Protein AF-A0AAD3NQP7-F1 (afdb_monomer_lite)

Radius of gyration: 49.96 Å; chains: 1; bounding box: 123×51×153 Å

Secondary structure (DSSP, 8-state):
-----------------S------PPPP--S---EEE----B-S-SSPPB------SSS-------EEE--PPP--PPPEEPTT--SEEEEETT--EE--TTT--EE-SSS-TTT-EEEEEEEEEE-SSS--S---EEEEGGGSSSSS--TTPPPP-EEEHHHHHTT-EEEE--SS---SS-EEEEEEEEEE-TT--EEEEEEEEEEEEP---S--EEEEPP----TT------TTTEEEE-SSS-GGG--------S--EEPTT--SEEEEETT-EEE--TTT--EE-SSS-TTT-EEEEEE--SSEEEEETTEE-SEEEHHHHHTT-EEEEE--S---SS-EEEEEEEEEE-S---S---SS---PPPP---S--S-SS--EEEEEEEEEP---S------

Structure (mmCIF, N/CA/C/O backbone):
data_AF-A0AAD3NQP7-F1
#
_entry.id   AF-A0AAD3NQP7-F1
#
loop_
_atom_site.group_PDB
_atom_site.id
_atom_site.type_symbol
_atom_site.label_atom_id
_atom_site.label_alt_id
_atom_site.label_comp_id
_atom_site.label_asym_id
_atom_site.label_entity_id
_atom_site.label_seq_id
_atom_site.pdbx_PDB_ins_code
_atom_site.Cartn_x
_atom_site.Cartn_y
_atom_site.Cartn_z
_atom_site.occupancy
_atom_site.B_iso_or_equiv
_atom_site.auth_seq_id
_atom_site.auth_comp_id
_atom_site.auth_asym_id
_atom_site.auth_atom_id
_atom_site.pdbx_PDB_model_num
ATOM 1 N N . MET A 1 1 ? -34.459 -16.912 41.192 1.00 26.08 1 MET A N 1
ATOM 2 C CA . MET A 1 1 ? -35.758 -17.301 41.783 1.00 26.08 1 MET A CA 1
ATOM 3 C C . MET A 1 1 ? -35.781 -16.868 43.245 1.00 26.08 1 MET A C 1
ATOM 5 O O . MET A 1 1 ? -35.452 -17.663 44.112 1.00 26.08 1 MET A O 1
ATOM 9 N N . LEU A 1 2 ? -36.135 -15.615 43.528 1.00 21.33 2 LEU A N 1
ATOM 10 C CA . LEU A 1 2 ? -36.667 -15.244 44.839 1.00 21.33 2 LEU A CA 1
ATOM 11 C C . LEU A 1 2 ? -38.121 -14.856 44.587 1.00 21.3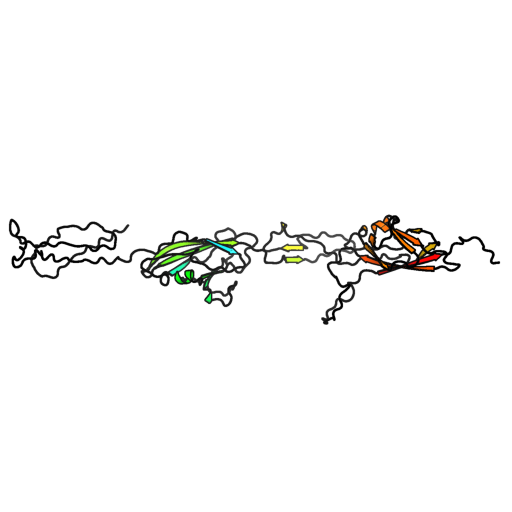3 2 LEU A C 1
ATOM 13 O O . LEU A 1 2 ? -38.399 -13.912 43.857 1.00 21.33 2 LEU A O 1
ATOM 17 N N . LYS A 1 3 ? -39.043 -15.665 45.106 1.00 25.14 3 LYS A N 1
ATOM 18 C CA . LYS A 1 3 ? -40.456 -15.308 45.176 1.00 25.14 3 LYS A CA 1
ATOM 19 C C . LYS A 1 3 ? -40.560 -14.238 46.264 1.00 25.14 3 LYS A C 1
ATOM 21 O O . LYS A 1 3 ? -40.408 -14.575 47.435 1.00 25.14 3 LYS A O 1
ATOM 26 N N . CYS A 1 4 ? -40.763 -12.975 45.893 1.00 27.23 4 CYS A N 1
ATOM 27 C CA . CYS A 1 4 ? -41.166 -11.947 46.850 1.00 27.23 4 CYS A CA 1
ATOM 28 C C . CYS A 1 4 ? -42.559 -12.316 47.365 1.00 27.23 4 CYS A C 1
ATOM 30 O O . CYS A 1 4 ? -43.564 -12.142 46.683 1.00 27.23 4 CYS A O 1
ATOM 32 N N . VAL A 1 5 ? -42.604 -12.907 48.556 1.00 30.31 5 VAL A N 1
ATOM 33 C CA . VAL A 1 5 ? -43.834 -13.061 49.325 1.00 30.31 5 VAL A CA 1
ATOM 34 C C . VAL A 1 5 ? -44.110 -11.690 49.927 1.00 30.31 5 VAL A C 1
ATOM 36 O O . VAL A 1 5 ? -43.528 -11.329 50.947 1.00 30.31 5 VAL A O 1
ATOM 39 N N . VAL A 1 6 ? -44.951 -10.892 49.271 1.00 32.62 6 VAL A N 1
ATOM 40 C CA . VAL A 1 6 ? -45.487 -9.679 49.891 1.00 32.62 6 VAL A CA 1
ATOM 41 C C . VAL A 1 6 ? -46.514 -10.144 50.922 1.00 32.62 6 VAL A C 1
ATOM 43 O O . VAL A 1 6 ? -47.652 -10.468 50.592 1.00 32.62 6 VAL A O 1
ATOM 46 N N . LEU A 1 7 ? -46.087 -10.256 52.180 1.00 31.44 7 LEU A N 1
ATOM 47 C CA . LEU A 1 7 ? -46.981 -10.507 53.303 1.00 31.44 7 LEU A CA 1
ATOM 48 C C . LEU A 1 7 ? -47.725 -9.193 53.592 1.00 31.44 7 LEU A C 1
ATOM 50 O O . LEU A 1 7 ? -47.251 -8.356 54.357 1.00 31.44 7 LEU A O 1
ATOM 54 N N . ILE A 1 8 ? -48.859 -8.962 52.928 1.00 35.41 8 ILE A N 1
ATOM 55 C CA . ILE A 1 8 ? -49.706 -7.797 53.218 1.00 35.41 8 ILE A CA 1
ATOM 56 C C . ILE A 1 8 ? -50.427 -8.072 54.540 1.00 35.41 8 ILE A C 1
ATOM 58 O O . ILE A 1 8 ? -51.516 -8.643 54.580 1.00 35.41 8 ILE A O 1
ATOM 62 N N . GLN A 1 9 ? -49.800 -7.690 55.649 1.00 31.39 9 GLN A N 1
ATOM 63 C CA . GLN A 1 9 ? -50.447 -7.659 56.952 1.00 31.39 9 GLN A CA 1
ATOM 64 C C . GLN A 1 9 ? -51.302 -6.389 57.000 1.00 31.39 9 GLN A C 1
ATOM 66 O O . GLN A 1 9 ? -50.816 -5.308 57.330 1.00 31.39 9 GLN A O 1
ATOM 71 N N . VAL A 1 10 ? -52.574 -6.499 56.604 1.00 36.00 10 VAL A N 1
ATOM 72 C CA . VAL A 1 10 ? -53.550 -5.413 56.765 1.00 36.00 10 VAL A CA 1
ATOM 73 C C . VAL A 1 10 ? -53.779 -5.225 58.263 1.00 36.00 10 VAL A C 1
ATOM 75 O O . VAL A 1 10 ? -54.647 -5.855 58.863 1.00 36.00 10 VAL A O 1
ATOM 78 N N . ILE A 1 11 ? -52.977 -4.368 58.895 1.00 31.14 11 ILE A N 1
ATOM 79 C CA . ILE A 1 11 ? -53.269 -3.858 60.231 1.00 31.14 11 ILE A CA 1
ATOM 80 C C . ILE A 1 11 ? -54.398 -2.845 60.047 1.00 31.14 11 ILE A C 1
ATOM 82 O O . ILE A 1 11 ? -54.178 -1.647 59.867 1.00 31.14 11 ILE A O 1
ATOM 86 N N . LEU A 1 12 ? -55.634 -3.341 60.051 1.00 33.25 12 LEU A N 1
ATOM 87 C CA . LEU A 1 12 ? -56.795 -2.508 60.320 1.00 33.25 12 LEU A CA 1
ATOM 88 C C . LEU A 1 12 ? -56.607 -1.936 61.729 1.00 33.25 12 LEU A C 1
ATOM 90 O O . LEU A 1 12 ? -56.835 -2.604 62.733 1.00 33.25 12 LEU A O 1
ATOM 94 N N . SER A 1 13 ? -56.150 -0.687 61.789 1.00 29.22 13 SER A N 1
ATOM 95 C CA . SER A 1 13 ? -56.224 0.166 62.971 1.00 29.22 13 SER A CA 1
ATOM 96 C C . SER A 1 13 ? -57.700 0.415 63.298 1.00 29.22 13 SER A C 1
ATOM 98 O O . SER A 1 13 ? -58.272 1.454 62.973 1.00 29.22 13 SER A O 1
ATOM 100 N N . ALA A 1 14 ? -58.327 -0.571 63.921 1.00 29.88 14 ALA A N 1
ATOM 101 C CA . ALA A 1 14 ? -59.562 -0.435 64.662 1.00 29.88 14 ALA A CA 1
ATOM 102 C C . ALA A 1 14 ? -59.449 -1.387 65.850 1.00 29.88 14 ALA A C 1
ATOM 104 O O . ALA A 1 14 ? -59.481 -2.605 65.712 1.00 29.88 14 ALA A O 1
ATOM 105 N N . THR A 1 15 ? -59.254 -0.805 67.024 1.00 34.81 15 THR A N 1
ATOM 106 C CA . THR A 1 15 ? -59.344 -1.448 68.331 1.00 34.81 15 THR A CA 1
ATOM 107 C C . THR A 1 15 ? -60.677 -2.185 68.483 1.00 34.81 15 THR A C 1
ATOM 109 O O . THR A 1 15 ? -61.612 -1.580 68.984 1.00 34.81 15 THR A O 1
ATOM 112 N N . PHE A 1 16 ? -60.807 -3.444 68.064 1.00 31.56 16 PHE A N 1
ATOM 113 C CA . PHE A 1 16 ? -61.926 -4.314 68.447 1.00 31.56 16 PHE A CA 1
ATOM 114 C C . PHE A 1 16 ? -61.541 -5.799 68.302 1.00 31.56 16 PHE A C 1
ATOM 116 O O . PHE A 1 16 ? -61.125 -6.234 67.238 1.00 31.56 16 PHE A O 1
ATOM 123 N N . ALA A 1 17 ? -61.660 -6.503 69.433 1.00 31.00 17 ALA A N 1
ATOM 124 C CA . ALA A 1 17 ? -61.715 -7.945 69.710 1.00 31.00 17 ALA A CA 1
ATOM 125 C C . ALA A 1 17 ? -61.271 -8.974 68.637 1.00 31.00 17 ALA A C 1
ATOM 127 O O . ALA A 1 17 ? -61.810 -9.020 67.540 1.00 31.00 17 ALA A O 1
ATOM 128 N N . GLU A 1 18 ? -60.362 -9.856 69.077 1.00 36.03 18 GLU A N 1
ATOM 129 C CA . GLU A 1 18 ? -59.856 -11.189 68.651 1.00 36.03 18 GLU A CA 1
ATOM 130 C C . GLU A 1 18 ? -60.586 -12.071 67.590 1.00 36.03 18 GLU A C 1
ATOM 132 O O . GLU A 1 18 ? -60.346 -13.274 67.549 1.00 36.03 18 GLU A O 1
ATOM 137 N N . GLY A 1 19 ? -61.461 -11.564 66.715 1.00 35.94 19 GLY A N 1
ATOM 138 C CA . GLY A 1 19 ? -62.370 -12.393 65.897 1.00 35.94 19 GLY A CA 1
ATOM 139 C C . GLY A 1 19 ? -62.133 -12.441 64.384 1.00 35.94 19 GLY A C 1
ATOM 140 O O . GLY A 1 19 ? -62.882 -13.114 63.686 1.00 35.94 19 GLY A O 1
ATOM 141 N N . LEU A 1 20 ? -61.135 -11.743 63.834 1.00 38.78 20 LEU A N 1
ATOM 142 C CA . LEU A 1 20 ? -60.906 -11.711 62.382 1.00 38.78 20 LEU A CA 1
ATOM 143 C C . LEU A 1 20 ? -59.816 -12.710 61.969 1.00 38.78 20 LEU A C 1
ATOM 145 O O . LEU A 1 20 ? -58.627 -12.405 62.030 1.00 38.78 20 LEU A O 1
ATOM 149 N N . THR A 1 21 ? -60.211 -13.896 61.504 1.00 37.44 21 THR A N 1
ATOM 150 C CA . THR A 1 21 ? -59.308 -14.805 60.779 1.00 37.44 21 THR A CA 1
ATOM 151 C C . THR A 1 21 ? -59.327 -14.469 59.283 1.00 37.44 21 THR A C 1
ATOM 153 O O . THR A 1 21 ? -60.408 -14.490 58.690 1.00 37.44 21 THR A O 1
ATOM 156 N N . PRO A 1 22 ? -58.182 -14.191 58.631 1.00 39.59 22 PRO A N 1
ATOM 157 C CA . PRO A 1 22 ? -58.133 -14.035 57.179 1.00 39.59 22 PRO A CA 1
ATOM 158 C C . PRO A 1 22 ? -58.527 -15.362 56.519 1.00 39.59 22 PRO A C 1
ATOM 160 O O . PRO A 1 22 ? -57.899 -16.386 56.777 1.00 39.59 22 PRO A O 1
ATOM 163 N N . VAL A 1 23 ? -59.572 -15.368 55.687 1.00 37.00 23 VAL A N 1
ATOM 164 C CA . VAL A 1 23 ? -60.145 -16.625 55.170 1.00 37.00 23 VAL A CA 1
ATOM 165 C C . VAL A 1 23 ? -59.413 -17.170 53.939 1.00 37.00 23 VAL A C 1
ATOM 167 O O . VAL A 1 23 ? -59.618 -18.331 53.613 1.00 37.00 23 VAL A O 1
ATOM 170 N N . HIS A 1 24 ? -58.518 -16.442 53.265 1.00 36.47 24 HIS A N 1
ATOM 171 C CA . HIS A 1 24 ? -57.795 -16.981 52.101 1.00 36.47 24 HIS A CA 1
ATOM 172 C C . HIS A 1 24 ? -56.310 -16.599 52.105 1.00 36.47 24 HIS A C 1
ATOM 174 O O . HIS A 1 24 ? -55.952 -15.424 52.160 1.00 36.47 24 HIS A O 1
ATOM 180 N N . ALA A 1 25 ? -55.443 -17.614 52.021 1.00 33.91 25 ALA A N 1
ATOM 181 C CA . ALA A 1 25 ? -54.028 -17.446 51.710 1.00 33.91 25 ALA A CA 1
ATOM 182 C C . ALA A 1 25 ? -53.870 -17.124 50.215 1.00 33.91 25 ALA A C 1
ATOM 184 O O . ALA A 1 25 ? -54.430 -17.810 49.361 1.00 33.91 25 ALA A O 1
ATOM 185 N N . VAL A 1 26 ? -53.114 -16.069 49.913 1.00 41.78 26 VAL A N 1
ATOM 186 C CA . VAL A 1 26 ? -52.923 -15.533 48.558 1.00 41.78 26 VAL A CA 1
ATOM 187 C C . VAL A 1 26 ? -51.931 -16.416 47.777 1.00 41.78 26 VAL A C 1
ATOM 189 O O . VAL A 1 26 ? -50.819 -16.643 48.265 1.00 41.78 26 VAL A O 1
ATOM 192 N N . PRO A 1 27 ? -52.273 -16.927 46.577 1.00 35.50 27 PRO A N 1
ATOM 193 C CA . PRO A 1 27 ? -51.296 -17.562 45.696 1.00 35.50 27 PRO A CA 1
ATOM 194 C C . PRO A 1 27 ? -50.294 -16.524 45.156 1.00 35.50 27 PRO A C 1
ATOM 196 O O . PRO A 1 27 ? -50.618 -15.345 45.045 1.00 35.50 27 PRO A O 1
ATOM 199 N N . PRO A 1 28 ? -49.063 -16.911 44.789 1.00 37.19 28 PRO A N 1
ATOM 200 C CA . PRO A 1 28 ? -48.116 -15.981 44.178 1.00 37.19 28 PRO A CA 1
ATOM 201 C C . PRO A 1 28 ? -48.604 -15.551 42.780 1.00 37.19 28 PRO A C 1
ATOM 203 O O . PRO A 1 28 ? -48.691 -16.389 41.883 1.00 37.19 28 PRO A O 1
ATOM 206 N N . HIS A 1 29 ? -48.887 -14.258 42.590 1.00 45.94 29 HIS A N 1
ATOM 207 C CA . HIS A 1 29 ? -49.347 -13.678 41.319 1.00 45.94 29 HIS A CA 1
ATOM 208 C C . HIS A 1 29 ? -48.349 -12.658 40.754 1.00 45.94 29 HIS A C 1
ATOM 210 O O . HIS A 1 29 ? -47.582 -12.041 41.492 1.00 45.94 29 HIS A O 1
ATOM 216 N N . LEU A 1 30 ? -48.339 -12.523 39.425 1.00 39.28 30 LEU A N 1
ATOM 217 C CA . LEU A 1 30 ? -47.332 -11.797 38.655 1.00 39.28 30 LEU A CA 1
ATOM 218 C C . LEU A 1 30 ? -47.985 -10.626 37.892 1.00 39.28 30 LEU A C 1
ATOM 220 O O . LEU A 1 30 ? -48.479 -10.826 36.791 1.00 39.28 30 LEU A O 1
ATOM 224 N N . GLY A 1 31 ? -47.926 -9.419 38.463 1.00 41.53 31 GLY A N 1
ATOM 225 C CA . GLY A 1 31 ? -48.067 -8.143 37.741 1.00 41.53 31 GLY A CA 1
ATOM 226 C C . GLY A 1 31 ? -49.487 -7.628 37.437 1.00 41.53 31 GLY A C 1
ATOM 227 O O . GLY A 1 31 ? -50.348 -8.372 36.991 1.00 41.53 31 GLY A O 1
ATOM 228 N N . ASN A 1 32 ? -49.665 -6.314 37.646 1.00 40.78 32 ASN A N 1
ATOM 229 C CA . ASN A 1 32 ? -50.725 -5.406 37.166 1.00 40.78 32 ASN A CA 1
ATOM 230 C C . ASN A 1 32 ? -52.181 -5.909 37.145 1.00 40.78 32 ASN A C 1
ATOM 232 O O . ASN A 1 32 ? -52.887 -5.692 36.162 1.00 40.78 32 ASN A O 1
ATOM 236 N N . GLU A 1 33 ? -52.673 -6.476 38.244 1.00 43.12 33 GLU A N 1
ATOM 237 C CA . GLU A 1 33 ? -54.112 -6.702 38.417 1.00 43.12 33 GLU A CA 1
ATOM 238 C C . GLU A 1 33 ? -54.641 -6.022 39.684 1.00 43.12 33 GLU A C 1
ATOM 240 O O . GLU A 1 33 ? -53.992 -6.023 40.733 1.00 43.12 33 GLU A O 1
ATOM 245 N N . GLU A 1 34 ? -55.830 -5.424 39.578 1.00 43.03 34 GLU A N 1
ATOM 246 C CA . GLU A 1 34 ? -56.591 -4.926 40.723 1.00 43.03 34 GLU A CA 1
ATOM 247 C C . GLU A 1 34 ? -57.159 -6.128 41.488 1.00 43.03 34 GLU A C 1
ATOM 249 O O . GLU A 1 34 ? -58.071 -6.809 41.018 1.00 43.03 34 GLU A O 1
ATOM 254 N N . MET A 1 35 ? -56.618 -6.415 42.675 1.00 44.78 35 MET A N 1
ATOM 255 C CA . MET A 1 35 ? -57.167 -7.465 43.533 1.00 44.78 35 MET A CA 1
ATOM 256 C C . MET A 1 35 ? -58.336 -6.929 44.363 1.00 44.78 35 MET A C 1
ATOM 258 O O . MET A 1 35 ? -58.191 -5.977 45.134 1.00 44.78 35 MET A O 1
ATOM 262 N N . ILE A 1 36 ? -59.490 -7.582 44.220 1.00 44.72 36 ILE A N 1
ATOM 263 C CA . ILE A 1 36 ? -60.718 -7.310 44.973 1.00 44.72 36 ILE A CA 1
ATOM 264 C C . ILE A 1 36 ? -60.819 -8.338 46.100 1.00 44.72 36 ILE A C 1
ATOM 266 O O . ILE A 1 36 ? -60.909 -9.537 45.844 1.00 44.72 36 ILE A O 1
ATOM 270 N N . PHE A 1 37 ? -60.829 -7.871 47.349 1.00 49.97 37 PHE A N 1
ATOM 271 C CA . PHE A 1 37 ? -61.056 -8.723 48.518 1.00 49.97 37 PHE A CA 1
ATOM 272 C C . PHE A 1 37 ? -62.464 -8.512 49.077 1.00 49.97 37 PHE A C 1
ATOM 274 O O . PHE A 1 37 ? -62.885 -7.376 49.313 1.00 49.97 37 PHE A O 1
ATOM 281 N N . GLU A 1 38 ? -63.167 -9.613 49.343 1.00 45.12 38 GLU A N 1
ATOM 282 C CA . GLU A 1 38 ? -64.436 -9.607 50.069 1.00 45.12 38 GLU A CA 1
ATOM 283 C C . GLU A 1 38 ? -64.180 -9.874 51.557 1.00 45.12 38 GLU A C 1
ATOM 285 O O . GLU A 1 38 ? -63.631 -10.908 51.935 1.00 45.12 38 GLU A O 1
ATOM 290 N N . VAL A 1 39 ? -64.563 -8.926 52.417 1.00 48.34 39 VAL A N 1
ATOM 291 C CA . VAL A 1 39 ? -64.429 -9.051 53.875 1.00 48.34 39 VAL A CA 1
ATOM 292 C C . VAL A 1 39 ? -65.808 -9.274 54.484 1.00 48.34 39 VAL A C 1
ATOM 294 O O . VAL A 1 39 ? -66.706 -8.448 54.317 1.00 48.34 39 VAL A O 1
ATOM 297 N N . VAL A 1 40 ? -65.961 -10.375 55.222 1.00 50.47 40 VAL A N 1
ATOM 298 C CA . VAL A 1 40 ? -67.201 -10.742 55.917 1.00 50.47 40 VAL A CA 1
ATOM 299 C C . VAL A 1 40 ? -66.988 -10.628 57.428 1.00 50.47 40 VAL A C 1
ATOM 301 O O . VAL A 1 40 ? -66.037 -11.188 57.966 1.00 50.47 40 VAL A O 1
ATOM 304 N N . LEU A 1 41 ? -67.866 -9.889 58.110 1.00 50.75 41 LEU A N 1
ATOM 305 C CA . LEU A 1 41 ? -67.859 -9.716 59.567 1.00 50.75 41 LEU A CA 1
ATOM 306 C C . LEU A 1 41 ? -68.815 -10.720 60.225 1.00 50.75 41 LEU A C 1
ATOM 308 O O . LEU A 1 41 ? -69.988 -10.789 59.841 1.00 50.75 41 LEU A O 1
ATOM 312 N N . PHE A 1 42 ? -68.325 -11.443 61.233 1.00 48.09 42 PHE A N 1
ATOM 313 C CA . PHE A 1 42 ? -69.110 -12.347 62.075 1.00 48.09 42 PHE A CA 1
ATOM 314 C C . PHE A 1 42 ? -68.746 -12.196 63.561 1.00 48.09 42 PHE A C 1
ATOM 316 O O . PHE A 1 42 ? -67.667 -11.698 63.887 1.00 48.09 42 PHE A O 1
ATOM 323 N N . ASP A 1 43 ? -69.663 -12.579 64.452 1.00 49.75 43 ASP A N 1
ATOM 324 C CA . ASP A 1 43 ? -69.457 -12.588 65.907 1.00 49.75 43 ASP A CA 1
ATOM 325 C C . ASP A 1 43 ? -69.111 -13.991 66.456 1.00 49.75 43 ASP A C 1
ATOM 327 O O . ASP A 1 43 ? -69.017 -14.965 65.715 1.00 49.75 43 ASP A O 1
ATOM 331 N N . PHE A 1 44 ? -68.895 -14.097 67.773 1.00 51.66 44 PHE A N 1
ATOM 332 C CA . PHE A 1 44 ? -68.463 -15.326 68.459 1.00 51.66 44 PHE A CA 1
ATOM 333 C C . PHE A 1 44 ? -69.611 -16.266 68.886 1.00 51.66 44 PHE A C 1
ATOM 335 O O . PHE A 1 44 ? -69.441 -17.059 69.814 1.00 51.66 44 PHE A O 1
ATOM 342 N N . HIS A 1 45 ? -70.797 -16.163 68.285 1.00 49.22 45 HIS A N 1
ATOM 343 C CA . HIS A 1 45 ? -71.919 -17.050 68.615 1.00 49.22 45 HIS A CA 1
ATOM 344 C C . HIS A 1 45 ? -71.804 -18.419 67.909 1.00 49.22 45 HIS A C 1
ATOM 346 O O . HIS A 1 45 ? -71.058 -18.541 66.942 1.00 49.22 45 HIS A O 1
ATOM 352 N N . ASP A 1 46 ? -72.521 -19.453 68.374 1.00 49.09 46 ASP A N 1
ATOM 353 C CA . ASP A 1 46 ? -72.547 -20.777 67.722 1.00 49.09 46 ASP A CA 1
ATOM 354 C C . ASP A 1 46 ? -73.998 -21.199 67.394 1.00 49.09 46 ASP A C 1
ATOM 356 O O . ASP A 1 46 ? -74.765 -21.516 68.311 1.00 49.09 46 ASP A O 1
ATOM 360 N N . PRO A 1 47 ? -74.422 -21.172 66.113 1.00 50.59 47 PRO A N 1
ATOM 361 C CA . PRO A 1 47 ? -73.639 -20.762 64.946 1.00 50.59 47 PRO A CA 1
ATOM 362 C C . PRO A 1 47 ? -73.407 -19.231 64.891 1.00 50.59 47 PRO A C 1
ATOM 364 O O . PRO A 1 47 ? -74.224 -18.472 65.420 1.00 50.59 47 PRO A O 1
ATOM 367 N N . PRO A 1 48 ? -72.319 -18.762 64.246 1.00 51.78 48 PRO A N 1
ATOM 368 C CA . PRO A 1 48 ? -71.916 -17.352 64.253 1.00 51.78 48 PRO A CA 1
ATOM 369 C C . PRO A 1 48 ? -72.887 -16.455 63.484 1.00 51.78 48 PRO A C 1
ATOM 371 O O . PRO A 1 48 ? -73.332 -16.796 62.382 1.00 51.78 48 PRO A O 1
ATOM 374 N N . ASN A 1 49 ? -73.193 -15.276 64.036 1.00 51.47 49 ASN A N 1
ATOM 375 C CA . ASN A 1 49 ? -74.056 -14.308 63.367 1.00 51.47 49 ASN A CA 1
ATOM 376 C C . ASN A 1 49 ? -73.244 -13.501 62.351 1.00 51.47 49 ASN A C 1
ATOM 378 O O . ASN A 1 49 ? -72.293 -12.801 62.700 1.00 51.47 49 ASN A O 1
ATOM 382 N N . LEU A 1 50 ? -73.660 -13.551 61.088 1.00 59.72 50 LEU A N 1
ATOM 383 C CA . LEU A 1 50 ? -73.149 -12.679 60.032 1.00 59.72 50 LEU A CA 1
ATOM 384 C C . LEU A 1 50 ? -73.821 -11.304 60.128 1.00 59.72 50 LEU A C 1
ATOM 386 O O . LEU A 1 50 ? -75.020 -11.214 60.408 1.00 59.72 50 LEU A O 1
ATOM 390 N N . ALA A 1 51 ? -73.079 -10.228 59.856 1.00 56.31 51 ALA A N 1
ATOM 391 C CA . ALA A 1 51 ? -73.649 -8.882 59.803 1.00 56.31 51 ALA A CA 1
ATOM 392 C C . ALA A 1 51 ? -74.816 -8.814 58.788 1.00 56.31 51 ALA A C 1
ATOM 394 O O . ALA A 1 51 ? -74.607 -8.908 57.578 1.00 56.31 51 ALA A O 1
ATOM 395 N N . GLN A 1 52 ? -76.057 -8.667 59.273 1.00 48.06 52 GLN A N 1
ATOM 396 C CA . GLN A 1 52 ? -77.251 -8.602 58.422 1.00 48.06 52 GLN A CA 1
ATOM 397 C C . GLN A 1 52 ? -77.370 -7.252 57.688 1.00 48.06 52 GLN A C 1
ATOM 399 O O . GLN A 1 52 ? -77.057 -6.202 58.259 1.00 48.06 52 GLN A O 1
ATOM 404 N N . PRO A 1 53 ? -77.875 -7.242 56.439 1.00 47.09 53 PRO A N 1
ATOM 405 C CA . PRO A 1 53 ? -78.146 -6.010 55.709 1.00 47.09 53 PRO A CA 1
ATOM 406 C C . PRO A 1 53 ? -79.309 -5.254 56.367 1.00 47.09 53 PRO A C 1
ATOM 408 O O . PRO A 1 53 ? -80.367 -5.827 56.626 1.00 47.09 53 PRO A O 1
ATOM 411 N N . GLN A 1 54 ? -79.144 -3.952 56.619 1.00 37.28 54 GLN A N 1
ATOM 412 C CA . GLN A 1 54 ? -80.259 -3.117 57.064 1.00 37.28 54 GLN A CA 1
ATOM 413 C C . GLN A 1 54 ? -81.291 -3.010 55.933 1.00 37.28 54 GLN A C 1
ATOM 415 O O . GLN A 1 54 ? -81.055 -2.366 54.910 1.00 37.28 54 GLN A O 1
ATOM 420 N N . VAL A 1 55 ? -82.434 -3.673 56.114 1.00 39.41 55 VAL A N 1
ATOM 421 C CA . VAL A 1 55 ? -83.575 -3.628 55.197 1.00 39.41 55 VAL A CA 1
ATOM 422 C C . VAL A 1 55 ? -84.266 -2.281 55.363 1.00 39.41 55 VAL A C 1
ATOM 424 O O . VAL A 1 55 ? -84.937 -2.033 56.361 1.00 39.41 55 VAL A O 1
ATOM 427 N N . GLY A 1 56 ? -84.087 -1.394 54.388 1.00 38.03 56 GLY A N 1
ATOM 428 C CA . GLY A 1 56 ? -84.694 -0.072 54.465 1.00 38.03 56 GLY A CA 1
ATOM 429 C C . GLY A 1 56 ? -84.477 0.817 53.254 1.00 38.03 56 GLY A C 1
ATOM 430 O O . GLY A 1 56 ? -84.243 1.998 53.450 1.00 38.03 56 GLY A O 1
ATOM 431 N N . THR A 1 57 ? -84.490 0.276 52.032 1.00 33.41 57 THR A N 1
ATOM 432 C CA . THR A 1 57 ? -84.982 0.901 50.780 1.00 33.41 57 THR A CA 1
ATOM 433 C C . THR A 1 57 ? -84.598 0.017 49.590 1.00 33.41 57 THR A C 1
ATOM 435 O O . THR A 1 57 ? -83.604 -0.701 49.619 1.00 33.41 57 THR A O 1
ATOM 438 N N . THR A 1 58 ? -85.443 0.018 48.564 1.00 36.03 58 THR A N 1
ATOM 439 C CA . THR A 1 58 ? -85.389 -0.758 47.315 1.00 36.03 58 THR A CA 1
ATOM 440 C C . THR A 1 58 ? -84.149 -0.472 46.466 1.00 36.03 58 THR A C 1
ATOM 442 O O . THR A 1 58 ? -84.222 0.161 45.418 1.00 36.03 58 THR A O 1
ATOM 445 N N . SER A 1 59 ? -83.006 -0.968 46.916 1.00 37.34 59 SER A N 1
ATOM 446 C CA . SER A 1 59 ? -81.852 -1.290 46.090 1.00 37.34 59 SER A CA 1
ATOM 447 C C . SER A 1 59 ? -80.998 -2.254 46.906 1.00 37.34 59 SER A C 1
ATOM 449 O O . SER A 1 59 ? -80.504 -1.890 47.973 1.00 37.34 59 SER A O 1
ATOM 451 N N . LEU A 1 60 ? -80.904 -3.510 46.465 1.00 33.28 60 LEU A N 1
ATOM 452 C CA . LEU A 1 60 ? -80.064 -4.543 47.077 1.00 33.28 60 LEU A CA 1
ATOM 453 C C . LEU A 1 60 ? -78.594 -4.151 46.902 1.00 33.28 60 LEU A C 1
ATOM 455 O O . LEU A 1 60 ? -77.907 -4.636 46.010 1.00 33.28 60 LEU A O 1
ATOM 459 N N . ILE A 1 61 ? -78.117 -3.238 47.737 1.00 35.88 61 ILE A N 1
ATOM 460 C CA . ILE A 1 61 ? -76.710 -2.885 47.824 1.00 35.88 61 ILE A CA 1
ATOM 461 C C . ILE A 1 61 ? -76.212 -3.548 49.098 1.00 35.88 61 ILE A C 1
ATOM 463 O O . ILE A 1 61 ? -76.282 -2.980 50.190 1.00 35.88 61 ILE A O 1
ATOM 467 N N . TYR A 1 62 ? -75.710 -4.777 48.961 1.00 39.78 62 TYR A N 1
ATOM 468 C CA . TYR A 1 62 ? -74.718 -5.278 49.901 1.00 39.78 62 TYR A CA 1
ATOM 469 C C . TYR A 1 62 ? -73.651 -4.186 49.986 1.00 39.78 62 TYR A C 1
ATOM 471 O O . TYR A 1 62 ? -73.020 -3.862 48.979 1.00 39.78 62 TYR A O 1
ATOM 479 N N . ARG A 1 63 ? -73.477 -3.548 51.147 1.00 41.91 63 ARG A N 1
ATOM 480 C CA . ARG A 1 63 ? -72.332 -2.655 51.356 1.00 41.91 63 ARG A CA 1
ATOM 481 C C . ARG A 1 63 ? -71.078 -3.525 51.474 1.00 41.91 63 ARG A C 1
ATOM 483 O O . ARG A 1 63 ? -70.503 -3.631 52.553 1.00 41.91 63 ARG A O 1
ATOM 490 N N . LEU A 1 64 ? -70.668 -4.153 50.368 1.00 39.84 64 LEU A N 1
ATOM 491 C CA . LEU A 1 64 ? -69.308 -4.637 50.199 1.00 39.84 64 LEU A CA 1
ATOM 492 C C . LEU A 1 64 ? -68.410 -3.412 50.332 1.00 39.84 64 LEU A C 1
ATOM 494 O O . LEU A 1 64 ? -68.446 -2.502 49.503 1.00 39.84 64 LEU A O 1
ATOM 498 N N . ARG A 1 65 ? -67.614 -3.362 51.398 1.00 42.88 65 ARG A N 1
ATOM 499 C CA . ARG A 1 65 ? -66.452 -2.481 51.408 1.00 42.88 65 ARG A CA 1
ATOM 500 C C . ARG A 1 65 ? -65.364 -3.196 50.625 1.00 42.88 65 ARG A C 1
ATOM 502 O O . ARG A 1 65 ? -64.619 -3.988 51.187 1.00 42.88 65 ARG A O 1
ATOM 509 N N . VAL A 1 66 ? -65.332 -2.941 49.322 1.00 45.34 66 VAL A N 1
ATOM 510 C CA . VAL A 1 66 ? -64.239 -3.378 48.458 1.00 45.34 66 VAL A CA 1
ATOM 511 C C . VAL A 1 66 ? -63.002 -2.572 48.838 1.00 45.34 66 VAL A C 1
ATOM 513 O O . VAL A 1 66 ? -63.000 -1.345 48.738 1.00 45.34 66 VAL A O 1
ATOM 516 N N . VAL A 1 67 ? -61.963 -3.256 49.310 1.00 48.81 67 VAL A N 1
ATOM 517 C CA . VAL A 1 67 ? -60.634 -2.661 49.460 1.00 48.81 67 VAL A CA 1
ATOM 518 C C . VAL A 1 67 ? -59.891 -2.922 48.158 1.00 48.81 67 VAL A C 1
ATOM 520 O O . VAL A 1 67 ? -59.566 -4.070 47.865 1.00 48.81 67 VAL A O 1
ATOM 523 N N . MET A 1 68 ? -59.647 -1.870 47.373 1.00 44.97 68 MET A N 1
ATOM 524 C CA . MET A 1 68 ? -58.755 -1.963 46.217 1.00 44.97 68 MET A CA 1
ATOM 525 C C . MET A 1 68 ? -57.314 -1.897 46.714 1.00 44.97 68 MET A C 1
ATOM 527 O O . MET A 1 68 ? -56.884 -0.875 47.251 1.00 44.97 68 MET A O 1
ATOM 531 N N . VAL A 1 69 ? -56.584 -3.000 46.569 1.00 48.66 69 VAL A N 1
ATOM 532 C CA . VAL A 1 69 ? -55.153 -3.054 46.873 1.00 48.66 69 VAL A CA 1
ATOM 533 C C . VAL A 1 69 ? -54.398 -2.827 45.572 1.00 48.66 69 VAL A C 1
ATOM 535 O O . VAL A 1 69 ? -54.401 -3.679 44.687 1.00 48.66 69 VAL A O 1
ATOM 538 N N . HIS A 1 70 ? -53.766 -1.662 45.455 1.00 45.59 70 HIS A N 1
ATOM 539 C CA . HIS A 1 70 ? -52.873 -1.370 44.344 1.00 45.59 70 HIS A CA 1
ATOM 540 C C . HIS A 1 70 ? -51.500 -1.981 44.642 1.00 45.59 70 HIS A C 1
ATOM 542 O O . HIS A 1 70 ? -50.842 -1.588 45.606 1.00 45.59 70 HIS A O 1
ATOM 548 N N . ILE A 1 71 ? -51.092 -2.981 43.858 1.00 52.19 71 ILE A N 1
ATOM 549 C CA . ILE A 1 71 ? -49.762 -3.585 43.968 1.00 52.19 71 ILE A CA 1
ATOM 550 C C . ILE A 1 71 ? -48.833 -2.806 43.041 1.00 52.19 71 ILE A C 1
ATOM 552 O O . ILE A 1 71 ? -48.848 -3.009 41.828 1.00 52.19 71 ILE A O 1
ATOM 556 N N . GLU A 1 72 ? -48.022 -1.920 43.612 1.00 49.56 72 GLU A N 1
ATOM 557 C CA . GLU A 1 72 ? -46.938 -1.282 42.868 1.00 49.56 72 GLU A CA 1
ATOM 558 C C . GLU A 1 72 ? -45.807 -2.308 42.644 1.00 49.56 72 GLU A C 1
ATOM 560 O O . GLU A 1 72 ? -45.387 -2.973 43.599 1.00 49.56 72 GLU A O 1
ATOM 565 N N . PRO A 1 73 ? -45.329 -2.505 41.400 1.00 56.56 73 PRO A N 1
ATOM 566 C CA . PRO A 1 73 ? -44.236 -3.432 41.123 1.00 56.56 73 PRO A CA 1
ATOM 567 C C . PRO A 1 73 ? -42.965 -3.005 41.866 1.00 56.56 73 PRO A C 1
ATOM 569 O O . PRO A 1 73 ? -42.582 -1.837 41.834 1.00 56.56 73 PRO A O 1
ATOM 572 N N . VAL A 1 74 ? -42.305 -3.961 42.531 1.00 63.28 74 VAL A N 1
ATOM 573 C CA . VAL A 1 74 ? -41.025 -3.713 43.209 1.00 63.28 74 VAL A CA 1
ATOM 574 C C . VAL A 1 74 ? -39.901 -3.699 42.167 1.00 63.28 74 VAL A C 1
ATOM 576 O O . VAL A 1 74 ? -39.747 -4.697 41.453 1.00 63.28 74 VAL A O 1
ATOM 579 N N . PRO A 1 75 ? -39.109 -2.616 42.092 1.00 61.00 75 PRO A N 1
ATOM 580 C CA . PRO A 1 75 ? -38.035 -2.496 41.119 1.00 61.00 75 PRO A CA 1
ATOM 581 C C . PRO A 1 75 ? -36.835 -3.413 41.418 1.00 61.00 75 PRO A C 1
ATOM 583 O O . PRO A 1 75 ? -35.940 -3.058 42.188 1.00 61.00 75 PRO A O 1
ATOM 586 N N . ASP A 1 76 ? -36.829 -4.629 40.862 1.00 69.88 76 ASP A N 1
ATOM 587 C CA . ASP A 1 76 ? -35.879 -5.688 41.251 1.00 69.88 76 ASP A CA 1
ATOM 588 C C . ASP A 1 76 ? -35.059 -6.287 40.099 1.00 69.88 76 ASP A C 1
ATOM 590 O O . ASP A 1 76 ? -34.133 -7.074 40.350 1.00 69.88 76 ASP A O 1
ATOM 594 N N . GLN A 1 77 ? -35.371 -5.962 38.842 1.00 80.81 77 GLN A N 1
ATOM 595 C CA . GLN A 1 77 ? -34.725 -6.613 37.700 1.00 80.81 77 GLN A CA 1
ATOM 596 C C . GLN A 1 77 ? -33.447 -5.874 37.276 1.00 80.81 77 GLN A C 1
ATOM 598 O O . GLN A 1 77 ? -33.412 -4.649 37.272 1.00 80.81 77 GLN A O 1
ATOM 603 N N . PRO A 1 78 ? -32.370 -6.601 36.925 1.00 87.31 78 PRO A N 1
ATOM 604 C CA . PRO A 1 78 ? -31.213 -5.989 36.291 1.00 87.31 78 PRO A CA 1
ATOM 605 C C . PRO A 1 78 ? -31.515 -5.641 34.820 1.00 87.31 78 PRO A C 1
ATOM 607 O O . PRO A 1 78 ? -32.414 -6.251 34.222 1.00 87.31 78 PRO A O 1
ATOM 610 N N . PRO A 1 79 ? -30.705 -4.758 34.206 1.00 93.25 79 PRO A N 1
ATOM 611 C CA . PRO A 1 79 ? -30.768 -4.474 32.776 1.00 93.25 79 PRO A CA 1
ATOM 612 C C . PRO A 1 79 ? -30.721 -5.742 31.927 1.00 93.25 79 PRO A C 1
ATOM 614 O O . PRO A 1 79 ? -30.006 -6.696 32.247 1.00 93.25 79 PRO A O 1
ATOM 617 N N . LYS A 1 80 ? -31.437 -5.744 30.804 1.00 93.00 80 LYS A N 1
ATOM 618 C CA . LYS A 1 80 ? -31.447 -6.858 29.850 1.00 93.00 80 LYS A CA 1
ATOM 619 C C . LYS A 1 80 ? -30.885 -6.413 28.514 1.00 93.00 80 LYS A C 1
ATOM 621 O O . LYS A 1 80 ? -31.229 -5.349 28.011 1.00 93.00 80 LYS A O 1
ATOM 626 N N . GLU A 1 81 ? -30.043 -7.252 27.930 1.00 94.19 81 GLU A N 1
ATOM 627 C CA . GLU A 1 81 ? -29.557 -7.035 26.572 1.00 94.19 81 GLU A CA 1
ATOM 628 C C . GLU A 1 81 ? -30.678 -7.269 25.558 1.00 94.19 81 GLU A C 1
ATOM 630 O O . GLU A 1 81 ? -31.461 -8.218 25.678 1.00 94.19 81 GLU A O 1
ATOM 635 N N . VAL A 1 82 ? -30.745 -6.409 24.547 1.00 94.31 82 VAL A N 1
ATOM 636 C CA . VAL A 1 82 ? -31.724 -6.523 23.470 1.00 94.31 82 VAL A CA 1
ATOM 637 C C . VAL A 1 82 ? -31.271 -7.589 22.465 1.00 94.31 82 VAL A C 1
ATOM 639 O O . VAL A 1 82 ? -30.141 -7.524 21.971 1.00 94.31 82 VAL A O 1
ATOM 642 N N . PRO A 1 83 ? -32.14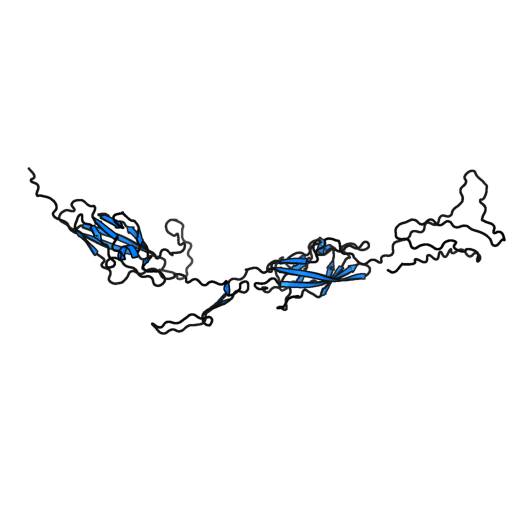1 -8.554 22.103 1.00 89.25 83 PRO A N 1
ATOM 643 C CA . PRO A 1 83 ? -31.831 -9.534 21.069 1.00 89.25 83 PRO A CA 1
ATOM 644 C C . PRO A 1 83 ? -31.457 -8.849 19.749 1.00 89.25 83 PRO A C 1
ATOM 646 O O . PRO A 1 83 ? -32.187 -7.986 19.264 1.00 89.25 83 PRO A O 1
ATOM 649 N N . GLY A 1 84 ? -30.327 -9.246 19.163 1.00 86.25 84 GLY A N 1
ATOM 650 C CA . GLY A 1 84 ? -29.808 -8.668 17.919 1.00 86.25 84 GLY A CA 1
ATOM 651 C C . GLY A 1 84 ? -28.671 -7.658 18.100 1.00 86.25 84 GLY A C 1
ATOM 652 O O . GLY A 1 84 ? -28.080 -7.263 17.100 1.00 86.25 84 GLY A O 1
ATOM 653 N N . SER A 1 85 ? -28.318 -7.281 19.336 1.00 89.62 85 SER A N 1
ATOM 654 C CA . SER A 1 85 ? -27.061 -6.572 19.607 1.00 89.62 85 SER A CA 1
ATOM 655 C C . SER A 1 85 ? -25.871 -7.510 19.374 1.00 89.62 85 SER A C 1
ATOM 657 O O . SER A 1 85 ? -25.784 -8.578 19.981 1.00 89.62 85 SER A O 1
ATOM 659 N N . SER A 1 86 ? -24.940 -7.128 18.504 1.00 84.44 86 SER A N 1
ATOM 660 C CA . SER A 1 86 ? -23.698 -7.852 18.248 1.00 84.44 86 SER A CA 1
ATOM 661 C C . SER A 1 86 ? -22.583 -7.281 19.120 1.00 84.44 86 SER A C 1
ATOM 663 O O . SER A 1 86 ? -22.105 -6.186 18.859 1.00 84.44 86 SER A O 1
ATOM 665 N N . ARG A 1 87 ? -22.097 -8.018 20.123 1.00 93.88 87 ARG A N 1
ATOM 666 C CA . ARG A 1 87 ? -20.953 -7.601 20.968 1.00 93.88 87 ARG A CA 1
ATOM 667 C C . ARG A 1 87 ? -19.602 -7.689 20.232 1.00 93.88 87 ARG A C 1
ATOM 669 O O . ARG A 1 87 ? -18.614 -8.191 20.770 1.00 93.88 87 ARG A O 1
ATOM 676 N N . CYS A 1 88 ? -19.589 -7.299 18.964 1.00 94.94 88 CYS A N 1
ATOM 677 C CA . CYS A 1 88 ? -18.481 -7.417 18.033 1.00 94.94 88 CYS A CA 1
ATOM 678 C C . CYS A 1 88 ? -18.385 -6.143 17.191 1.00 94.94 88 CYS A C 1
ATOM 680 O O . CYS A 1 88 ? -19.405 -5.627 16.736 1.00 94.94 88 CYS A O 1
ATOM 682 N N . LEU A 1 89 ? -17.163 -5.670 16.967 1.00 96.62 89 LEU A N 1
ATOM 683 C CA . LEU A 1 89 ? -16.844 -4.542 16.099 1.00 96.62 89 LEU A CA 1
ATOM 684 C C . LEU A 1 89 ? -15.708 -4.945 15.161 1.00 96.62 89 LEU A C 1
ATOM 686 O O . LEU A 1 89 ? -14.703 -5.481 15.616 1.00 96.62 89 LEU A O 1
ATOM 690 N N . VAL A 1 90 ? -15.848 -4.663 13.870 1.00 96.75 90 VAL A N 1
ATOM 691 C CA . VAL A 1 90 ? -14.750 -4.787 12.907 1.00 96.75 90 VAL A CA 1
ATOM 692 C C . VAL A 1 90 ? -14.347 -3.383 12.492 1.00 96.75 90 VAL A C 1
ATOM 694 O O . VAL A 1 90 ? -15.205 -2.577 12.134 1.00 96.75 90 VAL A O 1
ATOM 697 N N . VAL A 1 91 ? -13.060 -3.085 12.586 1.00 96.81 91 VAL A N 1
ATOM 698 C CA . VAL A 1 91 ? -12.505 -1.756 12.329 1.00 96.81 91 VAL A CA 1
ATOM 699 C C . VAL A 1 91 ? -11.202 -1.896 11.563 1.00 96.81 91 VAL A C 1
ATOM 701 O O . VAL A 1 91 ? -10.460 -2.848 11.773 1.00 96.81 91 VAL A O 1
ATOM 704 N N . LYS A 1 92 ? -10.935 -0.971 10.651 1.00 96.44 92 LYS A N 1
ATOM 705 C CA . LYS A 1 92 ? -9.633 -0.858 9.996 1.00 96.44 92 LYS A CA 1
ATOM 706 C C . LYS A 1 92 ? -8.646 -0.184 10.925 1.00 96.44 92 LYS A C 1
ATOM 708 O O . LYS A 1 92 ? -9.051 0.682 11.699 1.00 96.44 92 LYS A O 1
ATOM 713 N N . GLU A 1 93 ? -7.371 -0.535 10.855 1.00 93.81 93 GLU A N 1
ATOM 714 C CA . GLU A 1 93 ? -6.415 0.023 11.798 1.00 93.81 93 GLU A CA 1
ATOM 715 C C . GLU A 1 93 ? -6.317 1.543 11.724 1.00 93.81 93 GLU A C 1
ATOM 717 O O . GLU A 1 93 ? -6.158 2.148 12.774 1.00 93.81 93 GLU A O 1
ATOM 722 N N . THR A 1 94 ? -6.478 2.176 10.558 1.00 93.44 94 THR A N 1
ATOM 723 C CA . THR A 1 94 ? -6.345 3.636 10.398 1.00 93.44 94 THR A CA 1
ATOM 724 C C . THR A 1 94 ? -7.575 4.428 10.846 1.00 93.44 94 THR A C 1
ATOM 726 O O . THR A 1 94 ? -7.491 5.639 11.082 1.00 93.44 94 THR A O 1
ATOM 729 N N . GLU A 1 95 ? -8.715 3.759 11.011 1.00 93.69 95 GLU A N 1
ATOM 730 C CA . GLU A 1 95 ? -10.010 4.400 11.197 1.00 93.69 95 GLU A CA 1
ATOM 731 C C . GLU A 1 95 ? -10.485 4.361 12.650 1.00 93.69 95 GLU A C 1
ATOM 733 O O . GLU A 1 95 ? -10.279 3.411 13.403 1.00 93.69 95 GLU A O 1
ATOM 738 N N . VAL A 1 96 ? -11.194 5.415 13.045 1.00 95.19 96 VAL A N 1
ATOM 739 C CA . VAL A 1 96 ? -11.874 5.494 14.339 1.00 95.19 96 VAL A CA 1
ATOM 740 C C . VAL A 1 96 ? -13.359 5.228 14.122 1.00 95.19 96 VAL A C 1
ATOM 742 O O . VAL A 1 96 ? -13.958 5.791 13.206 1.00 95.19 96 VAL A O 1
ATOM 745 N N . VAL A 1 97 ? -13.974 4.376 14.949 1.00 96.25 97 VAL A N 1
ATOM 746 C CA . VAL A 1 97 ? -15.345 3.893 14.702 1.00 96.25 97 VAL A CA 1
ATOM 747 C C . VAL A 1 97 ? -16.252 4.091 15.911 1.00 96.25 97 VAL A C 1
ATOM 749 O O . VAL A 1 97 ? -15.874 3.861 17.059 1.00 96.25 97 VAL A O 1
ATOM 752 N N . HIS A 1 98 ? -17.491 4.504 15.643 1.00 96.62 98 HIS A N 1
ATOM 753 C CA . HIS A 1 98 ? -18.528 4.676 16.654 1.00 96.62 98 HIS A CA 1
ATOM 754 C C . HIS A 1 98 ? -19.069 3.332 17.154 1.00 96.62 98 HIS A C 1
ATOM 756 O O . HIS A 1 98 ? -19.407 2.435 16.377 1.00 96.62 98 HIS A O 1
ATOM 762 N N . ILE A 1 99 ? -19.260 3.227 18.465 1.00 96.56 99 ILE A N 1
ATOM 763 C CA . ILE A 1 99 ? -20.033 2.145 19.068 1.00 96.56 99 ILE A CA 1
ATOM 764 C C . ILE A 1 99 ? -21.500 2.571 19.060 1.00 96.56 99 ILE A C 1
ATOM 766 O O . ILE A 1 99 ? -21.854 3.630 19.573 1.00 96.56 99 ILE A O 1
ATOM 770 N N . THR A 1 100 ? -22.356 1.749 18.457 1.00 95.88 100 THR A N 1
ATOM 771 C CA . THR A 1 100 ? -23.772 2.059 18.241 1.00 95.88 100 THR A CA 1
ATOM 772 C C . THR A 1 100 ? -24.652 1.060 18.982 1.00 95.88 100 THR A C 1
ATOM 774 O O . THR A 1 100 ? -24.174 0.045 19.492 1.00 95.88 100 THR A O 1
ATOM 777 N N . ARG A 1 101 ? -25.968 1.289 18.968 1.00 94.44 101 ARG A N 1
ATOM 778 C CA . ARG A 1 101 ? -26.963 0.337 19.488 1.00 94.44 101 ARG A CA 1
ATOM 779 C C . ARG A 1 101 ? -26.966 -1.027 18.783 1.00 94.44 101 ARG A C 1
ATOM 781 O O . ARG A 1 101 ? -27.568 -1.963 19.284 1.00 94.44 101 ARG A O 1
ATOM 788 N N . GLN A 1 102 ? -26.368 -1.142 17.595 1.00 94.50 102 GLN A N 1
ATOM 789 C CA . 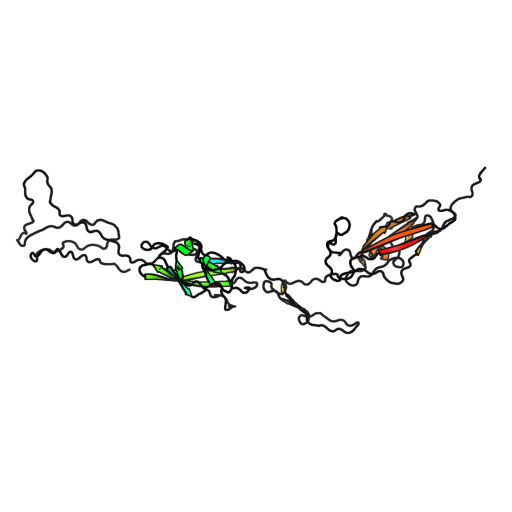GLN A 1 102 ? -26.188 -2.459 16.976 1.00 94.50 102 GLN A CA 1
ATOM 790 C C . GLN A 1 102 ? -25.118 -3.256 17.718 1.00 94.50 102 GLN A C 1
ATOM 792 O O . GLN A 1 102 ? -25.184 -4.475 17.750 1.00 94.50 102 GLN A O 1
ATOM 797 N N . HIS A 1 103 ? -24.158 -2.563 18.332 1.00 95.75 103 HIS A N 1
ATOM 798 C CA . HIS A 1 103 ? -23.037 -3.166 19.029 1.00 95.75 103 HIS A CA 1
ATOM 799 C C . HIS A 1 103 ? -23.336 -3.414 20.517 1.00 95.75 103 HIS A C 1
ATOM 801 O O . HIS A 1 103 ? -23.072 -4.494 21.050 1.00 95.75 103 HIS A O 1
ATOM 807 N N . LEU A 1 104 ? -23.895 -2.409 21.197 1.00 94.94 104 LEU A N 1
ATOM 808 C CA . LEU A 1 104 ? -24.240 -2.462 22.619 1.00 94.94 104 LEU A CA 1
ATOM 809 C C . LEU A 1 104 ? -25.611 -1.834 22.874 1.00 94.94 104 LEU A C 1
ATOM 811 O O . LEU A 1 104 ? -25.782 -0.616 22.773 1.00 94.94 104 LEU A O 1
ATOM 815 N N . HIS A 1 105 ? -26.585 -2.667 23.238 1.00 95.88 105 HIS A N 1
ATOM 816 C CA . HIS A 1 105 ? -27.933 -2.210 23.555 1.00 95.88 105 HIS A CA 1
ATOM 817 C C . HIS A 1 105 ? -28.546 -2.999 24.706 1.00 95.88 105 HIS A C 1
ATOM 819 O O . HIS A 1 105 ? -28.908 -4.170 24.573 1.00 95.88 105 HIS A O 1
ATOM 825 N N . PHE A 1 106 ? -28.679 -2.317 25.838 1.00 95.06 106 PHE A N 1
ATOM 826 C CA . PHE A 1 106 ? -29.352 -2.800 27.031 1.00 95.06 106 PHE A CA 1
ATOM 827 C C . PHE A 1 106 ? -30.554 -1.911 27.325 1.00 95.06 106 PHE A C 1
ATOM 829 O O . PHE A 1 106 ? -30.504 -0.699 27.126 1.00 95.06 106 PHE A O 1
ATOM 836 N N . VAL A 1 107 ? -31.622 -2.532 27.812 1.00 93.81 107 VAL A N 1
ATOM 837 C CA . VAL A 1 107 ? -32.861 -1.871 28.217 1.00 93.81 107 VAL A CA 1
ATOM 838 C C . VAL A 1 107 ? -33.230 -2.295 29.630 1.00 93.81 107 VAL A C 1
ATOM 840 O O . VAL A 1 107 ? -32.955 -3.418 30.061 1.00 93.81 107 VAL A O 1
ATOM 843 N N . ASP A 1 108 ? -33.871 -1.391 30.352 1.00 92.31 108 ASP A N 1
ATOM 844 C CA . ASP A 1 108 ? -34.355 -1.599 31.710 1.00 92.31 108 ASP A CA 1
ATOM 845 C C . ASP A 1 108 ? -35.722 -0.925 31.818 1.00 92.31 108 ASP A C 1
ATOM 847 O O . ASP A 1 108 ? -35.942 0.151 31.266 1.00 92.31 108 ASP A O 1
ATOM 851 N N . GLN A 1 109 ? -36.683 -1.605 32.440 1.00 86.75 109 GLN A N 1
ATOM 852 C CA . GLN A 1 109 ? -38.066 -1.125 32.491 1.00 86.75 109 GLN A CA 1
ATOM 853 C C . GLN A 1 109 ? -38.223 0.062 33.454 1.00 86.75 109 GLN A C 1
ATOM 855 O O . GLN A 1 109 ? -39.157 0.850 33.320 1.00 86.75 109 GLN A O 1
ATOM 860 N N . GLU A 1 110 ? -37.316 0.175 34.421 1.00 83.94 110 GLU A N 1
ATOM 861 C CA . GLU A 1 110 ? -37.384 1.111 35.543 1.00 83.94 110 GLU A CA 1
ATOM 862 C C . GLU A 1 110 ? -36.380 2.260 35.391 1.00 83.94 110 GLU A C 1
ATOM 864 O O . GLU A 1 110 ? -36.490 3.270 36.086 1.00 83.94 110 GLU A O 1
ATOM 869 N N . SER A 1 111 ? -35.422 2.127 34.470 1.00 88.12 111 SER A N 1
ATOM 870 C CA . SER A 1 111 ? -34.359 3.098 34.224 1.00 88.12 111 SER A CA 1
ATOM 871 C C . SER A 1 111 ? -34.360 3.557 32.762 1.00 88.12 111 SER A C 1
ATOM 873 O O . SER A 1 111 ? -34.201 2.729 31.864 1.00 88.12 111 SER A O 1
ATOM 875 N N . PRO A 1 112 ? -34.475 4.868 32.486 1.00 93.00 112 PRO A N 1
ATOM 876 C CA . PRO A 1 112 ? -34.287 5.398 31.142 1.00 93.00 112 PRO A CA 1
ATOM 877 C C . PRO A 1 112 ? -32.835 5.226 30.669 1.00 93.00 112 PRO A C 1
ATOM 879 O O . PRO A 1 112 ? -31.900 5.156 31.470 1.00 93.00 112 PRO A O 1
ATOM 882 N N . ASP A 1 113 ? -32.624 5.276 29.351 1.00 93.38 113 ASP A N 1
ATOM 883 C CA . ASP A 1 113 ? -31.305 5.126 28.712 1.00 93.38 113 ASP A CA 1
ATOM 884 C C . ASP A 1 113 ? -30.225 6.084 29.254 1.00 93.38 113 ASP A C 1
ATOM 886 O O . ASP A 1 113 ? -29.029 5.797 29.177 1.00 93.38 113 ASP A O 1
ATOM 890 N N . SER A 1 114 ? -30.617 7.247 29.782 1.00 93.75 114 SER A N 1
ATOM 891 C CA . SER A 1 114 ? -29.696 8.225 30.376 1.00 93.75 114 SER A CA 1
ATOM 892 C C . SER A 1 114 ? -29.134 7.794 31.730 1.00 93.75 114 SER A C 1
ATOM 894 O O . SER A 1 114 ? -28.103 8.316 32.141 1.00 93.75 114 SER A O 1
ATOM 896 N N . GLU A 1 115 ? -29.801 6.872 32.424 1.00 93.06 115 GLU A N 1
ATOM 897 C CA . GLU A 1 115 ? -29.421 6.384 33.755 1.00 93.06 115 GLU A CA 1
ATOM 898 C C . GLU A 1 115 ? -28.810 4.972 33.705 1.00 93.06 115 GLU A C 1
ATOM 900 O O . GLU A 1 115 ? -28.146 4.545 34.651 1.00 93.06 115 GLU A O 1
ATOM 905 N N . LEU A 1 116 ? -28.959 4.266 32.579 1.00 95.44 116 LEU A N 1
ATOM 906 C CA . LEU A 1 116 ? -28.250 3.020 32.296 1.00 95.44 116 LEU A CA 1
ATOM 907 C C . LEU A 1 116 ? -26.775 3.286 32.020 1.00 95.44 116 LEU A C 1
ATOM 909 O O . LEU A 1 116 ? -26.416 3.850 30.985 1.00 95.44 116 LEU A O 1
ATOM 913 N N . THR A 1 117 ? -25.922 2.852 32.944 1.00 96.69 117 THR A N 1
ATOM 914 C CA . THR A 1 117 ? -24.499 3.191 32.941 1.00 96.69 117 THR A CA 1
ATOM 915 C C . THR A 1 117 ? -23.632 1.966 32.669 1.00 96.69 117 THR A C 1
ATOM 917 O O . THR A 1 117 ? -23.711 0.958 33.368 1.00 96.69 117 THR A O 1
ATOM 920 N N . TYR A 1 118 ? -22.771 2.083 31.666 1.00 97.25 118 TYR A N 1
ATOM 921 C CA . TYR A 1 118 ? -21.726 1.142 31.297 1.00 97.25 118 TYR A CA 1
ATOM 922 C C . TYR A 1 118 ? -20.421 1.512 31.995 1.00 97.25 118 TYR A C 1
ATOM 924 O O . TYR A 1 118 ? -19.916 2.622 31.822 1.00 97.25 118 TYR A O 1
ATOM 932 N N . THR A 1 119 ? -19.836 0.558 32.712 1.00 97.31 119 THR A N 1
ATOM 933 C CA . THR A 1 119 ? -18.504 0.675 33.311 1.00 97.31 119 THR A CA 1
ATOM 934 C C . THR A 1 119 ? -17.561 -0.303 32.630 1.00 97.31 119 THR A C 1
ATOM 936 O O . THR A 1 119 ? -17.808 -1.507 32.640 1.00 97.31 119 THR A O 1
ATOM 939 N N . VAL A 1 120 ? -16.463 0.194 32.067 1.00 97.56 120 VAL A N 1
ATOM 940 C CA . VAL A 1 120 ? -15.387 -0.626 31.498 1.00 97.56 120 VAL A CA 1
ATOM 941 C C . VAL A 1 120 ? -14.557 -1.182 32.655 1.00 97.56 120 VAL A C 1
ATOM 943 O O . VAL A 1 120 ? -13.764 -0.464 33.268 1.00 97.56 120 VAL A O 1
ATOM 946 N N . THR A 1 121 ? -14.773 -2.453 32.989 1.00 96.06 121 THR A N 1
ATOM 947 C CA . THR A 1 121 ? -14.086 -3.137 34.094 1.00 96.06 121 THR A CA 1
ATOM 948 C C . THR A 1 121 ? -12.682 -3.574 33.700 1.00 96.06 121 THR A C 1
ATOM 950 O O . THR A 1 121 ? -11.774 -3.548 34.528 1.00 96.06 121 THR A O 1
ATOM 953 N N . THR A 1 122 ? -12.494 -3.932 32.430 1.00 95.69 122 THR A N 1
ATOM 954 C CA . THR A 1 122 ? -11.193 -4.286 31.859 1.00 95.69 122 THR A CA 1
ATOM 955 C C . THR A 1 122 ? -11.013 -3.484 30.574 1.00 95.69 122 THR A C 1
ATOM 957 O O . THR A 1 122 ? -11.854 -3.625 29.682 1.00 95.69 122 THR A O 1
ATOM 960 N N . PRO A 1 123 ? -9.981 -2.622 30.474 1.00 94.88 123 PRO A N 1
ATOM 961 C CA . PRO A 1 123 ? -9.713 -1.860 29.256 1.00 94.88 123 PRO A CA 1
ATOM 962 C C . PRO A 1 123 ? -9.384 -2.801 28.086 1.00 94.88 123 PRO A C 1
ATOM 964 O O . PRO A 1 123 ? -9.106 -3.974 28.334 1.00 94.88 123 PRO A O 1
ATOM 967 N N . PRO A 1 124 ? -9.399 -2.310 26.835 1.00 95.50 124 PRO A N 1
ATOM 968 C CA . PRO A 1 124 ? -9.007 -3.102 25.674 1.00 95.50 124 PRO A CA 1
ATOM 969 C C . PRO A 1 124 ? -7.668 -3.820 25.881 1.00 95.50 124 PRO A C 1
ATOM 971 O O . PRO A 1 124 ? -6.703 -3.215 26.348 1.00 95.50 124 PRO A O 1
ATOM 974 N N . PHE A 1 125 ? -7.623 -5.109 25.551 1.00 93.88 125 PHE A N 1
ATOM 975 C CA . PHE A 1 125 ? -6.425 -5.947 25.599 1.00 93.88 125 PHE A CA 1
ATOM 976 C C . PHE A 1 125 ? -6.415 -6.945 24.435 1.00 93.88 125 PHE A C 1
ATOM 978 O O . PHE A 1 125 ? -7.471 -7.341 23.937 1.00 93.88 125 PHE A O 1
ATOM 985 N N . TYR A 1 126 ? -5.224 -7.366 24.009 1.00 93.75 126 TYR A N 1
ATOM 986 C CA . TYR A 1 126 ? -5.063 -8.381 22.968 1.00 93.75 126 TYR A CA 1
ATOM 987 C C . TYR A 1 126 ? -5.404 -9.777 23.486 1.00 93.75 126 TYR A C 1
ATOM 989 O O . TYR A 1 126 ? -4.980 -10.177 24.569 1.00 93.75 126 TYR A O 1
ATOM 997 N N . THR A 1 127 ? -6.132 -10.539 22.676 1.00 90.00 127 THR A N 1
ATOM 998 C CA . THR A 1 127 ? -6.469 -11.946 22.949 1.00 90.00 127 THR A CA 1
ATOM 999 C C . THR A 1 127 ? -5.548 -12.936 22.224 1.00 90.00 127 THR A C 1
ATOM 1001 O O . THR A 1 127 ? -5.561 -14.121 22.548 1.00 90.00 127 THR A O 1
ATOM 1004 N N . GLY A 1 128 ? -4.745 -12.463 21.262 1.00 78.44 128 GLY A N 1
ATOM 1005 C CA . GLY A 1 128 ? -3.831 -13.276 20.454 1.00 78.44 128 GLY A CA 1
ATOM 1006 C C . GLY A 1 128 ? -2.375 -13.294 20.952 1.00 78.44 128 GLY A C 1
ATOM 1007 O O . GLY A 1 128 ? -1.997 -12.501 21.818 1.00 78.44 128 GLY A O 1
ATOM 1008 N N . PRO A 1 129 ? -1.539 -14.198 20.407 1.00 62.16 129 PRO A N 1
ATOM 1009 C CA . PRO A 1 129 ? -0.090 -14.152 20.580 1.00 62.16 129 PRO A CA 1
ATOM 1010 C C . PRO A 1 129 ? 0.463 -12.945 19.803 1.00 62.16 129 PRO A C 1
ATOM 1012 O O . PRO A 1 129 ? 0.021 -12.706 18.688 1.00 62.16 129 PRO A O 1
ATOM 1015 N N . HIS A 1 130 ? 1.418 -12.209 20.383 1.00 59.59 130 HIS A N 1
ATOM 1016 C CA . HIS A 1 130 ? 1.942 -10.902 19.923 1.00 59.59 130 HIS A CA 1
ATOM 1017 C C . HIS A 1 130 ? 1.133 -9.683 20.402 1.00 59.59 130 HIS A C 1
ATOM 1019 O O . HIS A 1 130 ? 0.557 -8.932 19.626 1.00 59.59 130 HIS A O 1
ATOM 1025 N N . SER A 1 131 ? 1.126 -9.459 21.720 1.00 62.16 131 SER A N 1
ATOM 1026 C CA . SER A 1 131 ? 0.543 -8.259 22.324 1.00 62.16 131 SER A CA 1
ATOM 1027 C C . SER A 1 131 ? 1.559 -7.114 22.378 1.00 62.16 131 SER A C 1
ATOM 1029 O O . SER A 1 131 ? 2.544 -7.192 23.119 1.00 62.16 131 SER A O 1
ATOM 1031 N N . THR A 1 132 ? 1.299 -6.024 21.664 1.00 69.69 132 THR A N 1
ATOM 1032 C CA . THR A 1 132 ? 1.859 -4.714 22.021 1.00 69.69 132 THR A CA 1
ATOM 1033 C C . THR A 1 132 ? 1.125 -4.180 23.266 1.00 69.69 132 THR A C 1
ATOM 1035 O O . THR A 1 132 ? 0.041 -4.665 23.605 1.00 69.69 132 THR A O 1
ATOM 1038 N N . PRO A 1 133 ? 1.690 -3.221 24.022 1.00 78.44 133 PRO A N 1
ATOM 1039 C CA . PRO A 1 133 ? 1.015 -2.694 25.211 1.00 78.44 133 PRO A CA 1
ATOM 1040 C C . PRO A 1 133 ? -0.226 -1.846 24.882 1.00 78.44 133 PRO A C 1
ATOM 1042 O O . PRO A 1 133 ? -1.083 -1.670 25.746 1.00 78.44 133 PRO A O 1
ATOM 1045 N N . ASP A 1 134 ? -0.328 -1.315 23.661 1.00 89.94 134 ASP A N 1
ATOM 1046 C CA . ASP A 1 134 ? -1.444 -0.480 23.217 1.00 89.94 134 ASP A CA 1
ATOM 1047 C C . ASP A 1 134 ? -2.444 -1.307 22.400 1.00 89.94 134 ASP A C 1
ATOM 1049 O O . ASP A 1 134 ? -2.186 -1.626 21.245 1.00 89.94 134 ASP A O 1
ATOM 1053 N N . ALA A 1 135 ? -3.586 -1.654 22.999 1.00 92.81 135 ALA A N 1
ATOM 1054 C CA . ALA A 1 135 ? -4.719 -2.310 22.333 1.00 92.81 135 ALA A CA 1
ATOM 1055 C C . ALA A 1 135 ? -5.822 -1.299 21.947 1.00 92.81 135 ALA A C 1
ATOM 1057 O O . ALA A 1 135 ? -7.008 -1.637 21.840 1.00 92.81 135 ALA A O 1
ATOM 1058 N N . GLY A 1 136 ? -5.451 -0.029 21.789 1.00 93.75 136 GLY A N 1
ATOM 1059 C CA . GLY A 1 136 ? -6.390 1.047 21.524 1.00 93.75 136 GLY A CA 1
ATOM 1060 C C . GLY A 1 136 ? -7.181 1.462 22.763 1.00 93.75 136 GLY A C 1
ATOM 1061 O O . GLY A 1 136 ? -6.907 1.064 23.901 1.00 93.75 136 GLY A O 1
ATOM 1062 N N . ARG A 1 137 ? -8.179 2.321 22.558 1.00 95.00 137 ARG A N 1
ATOM 1063 C CA . ARG A 1 137 ? -8.952 2.915 23.655 1.00 95.00 137 ARG A CA 1
ATOM 1064 C C . ARG A 1 137 ? -10.354 3.321 23.241 1.00 95.00 137 ARG A C 1
ATOM 1066 O O . ARG A 1 137 ? -10.621 3.675 22.098 1.00 95.00 137 ARG A O 1
ATOM 1073 N N . LEU A 1 138 ? -11.238 3.324 24.229 1.00 96.38 138 LEU A N 1
ATOM 1074 C CA . LEU A 1 138 ? -12.545 3.957 24.131 1.00 96.38 138 LEU A CA 1
ATOM 1075 C C . LEU A 1 138 ? -12.411 5.430 24.506 1.00 96.38 138 LEU A C 1
ATOM 1077 O O . LEU A 1 138 ? -11.674 5.756 25.438 1.00 96.38 138 LEU A O 1
ATOM 1081 N N . PHE A 1 139 ? -13.140 6.303 23.823 1.00 96.44 139 PHE A N 1
ATOM 1082 C CA . PHE A 1 139 ? -13.181 7.733 24.126 1.00 96.44 139 PHE A CA 1
ATOM 1083 C C . PHE A 1 139 ? -14.563 8.316 23.782 1.00 96.44 139 PHE A C 1
ATOM 1085 O O . PHE A 1 139 ? -15.365 7.698 23.073 1.00 96.44 139 PHE A O 1
ATOM 1092 N N . LEU A 1 140 ? -14.865 9.499 24.323 1.00 95.06 140 LEU A N 1
ATOM 1093 C CA . LEU A 1 140 ? -16.061 10.259 23.953 1.00 95.06 140 LEU A CA 1
ATOM 1094 C C . LEU A 1 140 ? -15.759 11.133 22.740 1.00 95.06 140 LEU A C 1
ATOM 1096 O O . LEU A 1 140 ? -14.777 11.870 22.755 1.00 95.06 140 LEU A O 1
ATOM 1100 N N . VAL A 1 141 ? -16.636 11.120 21.738 1.00 92.44 141 VAL A N 1
ATOM 1101 C CA . VAL A 1 141 ? -16.435 11.854 20.474 1.00 92.44 141 VAL A CA 1
ATOM 1102 C C . VAL A 1 141 ? -16.145 13.339 20.697 1.00 92.44 141 VAL A C 1
ATOM 1104 O O . VAL A 1 141 ? -15.237 13.887 20.085 1.00 92.44 141 VAL A O 1
ATOM 1107 N N . ASP A 1 142 ? -16.843 13.968 21.643 1.00 90.19 142 ASP A N 1
ATOM 1108 C CA . ASP A 1 142 ? -16.693 15.398 21.943 1.00 90.19 142 ASP A CA 1
ATOM 1109 C C . ASP A 1 142 ? -15.399 15.731 22.716 1.00 90.19 142 ASP A C 1
ATOM 1111 O O . ASP A 1 142 ? -15.121 16.897 22.989 1.00 90.19 142 ASP A O 1
ATOM 1115 N N . SER A 1 143 ? -14.617 14.719 23.113 1.00 86.88 143 SER A N 1
ATOM 1116 C CA . SER A 1 143 ? -13.366 14.893 23.866 1.00 86.88 143 SER A CA 1
ATOM 1117 C C . SER A 1 143 ? -12.129 15.044 22.983 1.00 86.88 143 SER A C 1
ATOM 1119 O O . SER A 1 143 ? -11.057 15.321 23.519 1.00 86.88 143 SER A O 1
ATOM 1121 N N . ILE A 1 144 ? -12.251 14.867 21.663 1.00 88.25 144 ILE A N 1
ATOM 1122 C CA . ILE A 1 144 ? -11.152 15.074 20.712 1.00 88.25 144 ILE A CA 1
ATOM 1123 C C . ILE A 1 144 ? -11.543 16.101 19.640 1.00 88.25 144 ILE A C 1
ATOM 1125 O O . ILE A 1 144 ? -12.702 16.159 19.230 1.00 88.25 144 ILE A O 1
ATOM 1129 N N . PRO A 1 145 ? -10.596 16.929 19.163 1.00 81.69 145 PRO A N 1
ATOM 1130 C CA . PRO A 1 145 ? -10.895 18.010 18.221 1.00 81.69 145 PRO A CA 1
ATOM 1131 C C . PRO A 1 145 ? -11.198 17.510 16.804 1.00 81.69 145 PRO A C 1
ATOM 1133 O O . PRO A 1 145 ? -11.859 18.199 16.028 1.00 81.69 145 PRO A O 1
ATOM 1136 N N . LYS A 1 146 ? -10.681 16.332 16.445 1.00 87.12 146 LYS A N 1
ATOM 1137 C CA . LYS A 1 146 ? -10.868 15.683 15.147 1.00 87.12 146 LYS A CA 1
ATOM 1138 C C . LYS A 1 146 ? -11.141 14.212 15.378 1.00 87.12 146 LYS A C 1
ATOM 1140 O O . LYS A 1 146 ? -10.497 13.607 16.223 1.00 87.12 146 LYS A O 1
ATOM 1145 N N . PHE A 1 147 ? -12.060 13.643 14.608 1.00 89.81 147 PHE A N 1
ATOM 1146 C CA . PHE A 1 147 ? -12.426 12.233 14.698 1.00 89.81 147 PHE A CA 1
ATOM 1147 C C . PHE A 1 147 ? -11.393 11.339 13.989 1.00 89.81 147 PHE A C 1
ATOM 1149 O O . PHE A 1 147 ? -11.671 10.728 12.963 1.00 89.81 147 PHE A O 1
ATOM 1156 N N . THR A 1 148 ? -10.163 11.348 14.502 1.00 90.94 148 THR A N 1
ATOM 1157 C CA . THR A 1 148 ? -8.981 10.650 13.972 1.00 90.94 148 THR A CA 1
ATOM 1158 C C . THR A 1 148 ? -8.168 10.064 15.126 1.00 90.94 148 THR A C 1
ATOM 1160 O O . THR A 1 148 ? -8.425 10.392 16.286 1.00 90.94 148 THR A O 1
ATOM 1163 N N . LYS A 1 149 ? -7.166 9.224 14.834 1.00 91.19 149 LYS A N 1
ATOM 1164 C CA . LYS A 1 149 ? -6.220 8.752 15.856 1.00 91.19 149 LYS A CA 1
ATOM 1165 C C . LYS A 1 149 ? -5.557 9.930 16.578 1.00 91.19 149 LYS A C 1
ATOM 1167 O O . LYS A 1 149 ? -5.048 10.849 15.939 1.00 91.19 149 LYS A O 1
ATOM 1172 N N . ASP A 1 150 ? -5.564 9.883 17.906 1.00 90.88 150 ASP A N 1
ATOM 1173 C CA . ASP A 1 150 ? -4.946 10.880 18.780 1.00 90.88 150 ASP A CA 1
ATOM 1174 C C . ASP A 1 150 ? -4.393 10.184 20.030 1.00 90.88 150 ASP A C 1
ATOM 1176 O O . ASP A 1 150 ? -5.135 9.621 20.840 1.00 90.88 150 ASP A O 1
ATOM 1180 N N . SER A 1 151 ? -3.070 10.237 20.204 1.00 90.19 151 SER A N 1
ATOM 1181 C CA . SER A 1 151 ? -2.394 9.601 21.337 1.00 90.19 151 SER A CA 1
ATOM 1182 C C . SER A 1 151 ? -2.748 10.240 22.683 1.00 90.19 151 SER A C 1
ATOM 1184 O O . SER A 1 151 ? -2.610 9.579 23.717 1.00 90.19 151 SER A O 1
ATOM 1186 N N . ASN A 1 152 ? -3.256 11.476 22.685 1.00 89.94 152 ASN A N 1
ATOM 1187 C CA . ASN A 1 152 ? -3.673 12.206 23.880 1.00 89.94 152 ASN A CA 1
ATOM 1188 C C . ASN A 1 152 ? -5.165 12.032 24.203 1.00 89.94 152 ASN A C 1
ATOM 1190 O O . ASN A 1 152 ? -5.631 12.566 25.212 1.00 89.94 152 ASN A O 1
ATOM 1194 N N . ALA A 1 153 ? -5.919 11.283 23.388 1.00 88.81 153 ALA A N 1
ATOM 1195 C CA . ALA A 1 153 ? -7.339 11.055 23.623 1.00 88.81 153 ALA A CA 1
ATOM 1196 C C . ALA A 1 153 ? -7.574 10.401 25.004 1.00 88.81 153 ALA A C 1
ATOM 1198 O O . ALA A 1 153 ? -6.932 9.384 25.315 1.00 88.81 153 ALA A O 1
ATOM 1199 N N . PRO A 1 154 ? -8.486 10.949 25.833 1.00 92.06 154 PRO A N 1
ATOM 1200 C CA . PRO A 1 154 ? -8.724 10.458 27.183 1.00 92.06 154 PRO A CA 1
ATOM 1201 C C . PRO A 1 154 ? -9.417 9.095 27.164 1.00 92.06 154 PRO A C 1
ATOM 1203 O O . PRO A 1 154 ? -10.337 8.852 26.385 1.00 92.06 154 PRO A O 1
ATOM 1206 N N . VAL A 1 155 ? -9.001 8.212 28.073 1.00 93.06 155 VAL A N 1
ATOM 1207 C CA . VAL A 1 155 ? -9.581 6.870 28.195 1.00 93.06 155 VAL A CA 1
ATOM 1208 C C . VAL A 1 155 ? -10.960 6.949 28.847 1.00 93.06 155 VAL A C 1
ATOM 1210 O O . VAL A 1 155 ? -11.103 7.371 29.997 1.00 93.06 155 VAL A O 1
ATOM 1213 N N . LEU A 1 156 ? -11.975 6.477 28.134 1.00 95.00 156 LEU A N 1
ATOM 1214 C CA . LEU A 1 156 ? -13.345 6.389 28.613 1.00 95.00 156 LEU A CA 1
ATOM 1215 C C . LEU A 1 156 ? -13.556 5.106 29.417 1.00 95.00 156 LEU A C 1
ATOM 1217 O O . LEU A 1 156 ? -13.469 3.999 28.888 1.00 95.00 156 LEU A O 1
ATOM 1221 N N . ARG A 1 157 ? -13.872 5.261 30.705 1.00 95.06 157 ARG A N 1
ATOM 1222 C CA . ARG A 1 157 ? -14.224 4.142 31.598 1.00 95.06 157 ARG A CA 1
ATOM 1223 C C . ARG A 1 157 ? -15.709 4.041 31.919 1.00 95.06 157 ARG A C 1
ATOM 1225 O O . ARG A 1 157 ? -16.146 2.985 32.362 1.00 95.06 157 ARG A O 1
ATOM 1232 N N . LEU A 1 158 ? -16.461 5.122 31.735 1.00 96.44 158 LEU A N 1
ATOM 1233 C CA . LEU A 1 158 ? -17.857 5.226 32.145 1.00 96.44 158 LEU A CA 1
ATOM 1234 C C . LEU A 1 158 ? -18.658 5.963 31.073 1.00 96.44 158 LEU A C 1
ATOM 1236 O O . LEU A 1 158 ? -18.270 7.061 30.681 1.00 96.44 158 LEU A O 1
ATOM 1240 N N . PHE A 1 159 ? -19.764 5.386 30.612 1.00 96.94 159 PHE A N 1
ATOM 1241 C CA . PHE A 1 159 ? -20.668 6.014 29.641 1.00 96.94 159 PHE A CA 1
ATOM 1242 C C . PHE A 1 159 ? -22.098 5.489 29.796 1.00 96.94 159 PHE A C 1
ATOM 1244 O O . PHE A 1 159 ? -22.322 4.518 30.508 1.00 96.94 159 PHE A O 1
ATOM 1251 N N . THR A 1 160 ? -23.083 6.120 29.157 1.00 96.88 160 THR A N 1
ATOM 1252 C CA . THR A 1 160 ? -24.502 5.737 29.283 1.00 96.88 160 THR A CA 1
ATOM 1253 C C . THR A 1 160 ? -25.047 5.084 28.014 1.00 96.88 160 THR A C 1
ATOM 1255 O O . THR A 1 160 ? -24.490 5.276 26.930 1.00 96.88 160 THR A O 1
ATOM 1258 N N . GLN A 1 161 ? -26.165 4.353 28.114 1.00 96.62 161 GLN A N 1
ATOM 1259 C CA . GLN A 1 161 ? -26.884 3.855 26.929 1.00 96.62 161 GLN A CA 1
ATOM 1260 C C . GLN A 1 161 ? -27.289 5.013 26.012 1.00 96.62 161 GLN A C 1
ATOM 1262 O O . GLN A 1 161 ? -27.149 4.917 24.794 1.00 96.62 161 GLN A O 1
ATOM 1267 N N . HIS A 1 162 ? -27.711 6.140 26.590 1.00 96.19 162 HIS A N 1
ATOM 1268 C CA . HIS A 1 162 ? -28.001 7.358 25.840 1.00 96.19 162 HIS A CA 1
ATOM 1269 C C . HIS A 1 162 ? -26.793 7.808 24.999 1.00 96.19 162 HIS A C 1
ATOM 1271 O O . HIS A 1 162 ? -26.942 8.082 23.813 1.00 96.19 162 HIS A O 1
ATOM 1277 N N . ALA A 1 163 ? -25.575 7.801 25.552 1.00 96.50 163 ALA A N 1
ATOM 1278 C CA . ALA A 1 163 ? -24.371 8.156 24.796 1.00 96.50 163 ALA A CA 1
ATOM 1279 C C . ALA A 1 163 ? -24.114 7.208 23.605 1.00 96.50 163 ALA A C 1
ATOM 1281 O O . ALA A 1 163 ? -23.758 7.672 22.522 1.00 96.50 163 ALA A O 1
ATOM 1282 N N . VAL A 1 164 ? -24.341 5.901 23.767 1.00 96.56 164 VAL A N 1
ATOM 1283 C CA . VAL A 1 164 ? -24.233 4.918 22.669 1.00 96.56 164 VAL A CA 1
ATOM 1284 C C . VAL A 1 164 ? -25.294 5.166 21.591 1.00 96.56 164 VAL A C 1
ATOM 1286 O O . VAL A 1 164 ? -24.993 5.145 20.397 1.00 96.56 164 VAL A O 1
ATOM 1289 N N . ASN A 1 165 ? -26.532 5.461 21.995 1.00 94.94 165 ASN A N 1
ATOM 1290 C CA . ASN A 1 165 ? -27.648 5.713 21.078 1.00 94.94 165 ASN A CA 1
ATOM 1291 C C . ASN A 1 165 ? -27.406 6.935 20.181 1.00 94.94 165 ASN A C 1
ATOM 1293 O O . ASN A 1 165 ? -27.806 6.929 19.018 1.00 94.94 165 ASN A O 1
ATOM 1297 N N . PHE A 1 166 ? -26.717 7.950 20.704 1.00 95.50 166 PHE A N 1
ATOM 1298 C CA . PHE A 1 166 ? -26.379 9.182 19.988 1.00 95.50 166 PHE A CA 1
ATOM 1299 C C . PHE A 1 166 ? -24.948 9.197 19.428 1.00 95.50 166 PHE A C 1
ATOM 1301 O O . PHE A 1 166 ? -24.434 10.267 19.107 1.00 95.50 166 PHE A O 1
ATOM 1308 N N . MET A 1 167 ? -24.309 8.027 19.291 1.00 95.06 167 MET A N 1
ATOM 1309 C CA . MET A 1 167 ? -22.973 7.874 18.690 1.00 95.06 167 MET A CA 1
ATOM 1310 C C . MET A 1 167 ? -21.897 8.734 19.374 1.00 95.06 167 MET A C 1
ATOM 1312 O O . MET A 1 167 ? -20.985 9.241 18.734 1.00 95.06 167 MET A O 1
ATOM 1316 N N . LYS A 1 168 ? -21.994 8.921 20.692 1.00 95.50 168 LYS A N 1
ATOM 1317 C CA . LYS A 1 168 ? -21.017 9.692 21.477 1.00 95.50 168 LYS A CA 1
ATOM 1318 C C . LYS A 1 168 ? -19.856 8.853 21.992 1.00 95.50 168 LYS A C 1
ATOM 1320 O O . LYS A 1 168 ? -18.896 9.419 22.501 1.00 95.50 168 LYS A O 1
ATOM 1325 N N . VAL A 1 169 ? -19.923 7.534 21.840 1.00 96.81 169 VAL A N 1
ATOM 1326 C CA . VAL A 1 169 ? -18.877 6.593 22.247 1.00 96.81 169 VAL A CA 1
ATOM 1327 C C . VAL A 1 169 ? -18.206 6.030 21.003 1.00 96.81 169 VAL A C 1
ATOM 1329 O O . VAL A 1 169 ? -18.888 5.555 20.094 1.00 96.81 169 VAL A O 1
ATOM 1332 N N . ALA A 1 170 ? -16.880 6.056 20.971 1.00 97.06 170 ALA A N 1
ATOM 1333 C CA . ALA A 1 170 ? -16.100 5.525 19.864 1.00 97.06 170 ALA A CA 1
ATOM 1334 C C . ALA A 1 170 ? -14.902 4.715 20.363 1.00 97.06 170 ALA A C 1
ATOM 1336 O O . ALA A 1 170 ? -14.408 4.911 21.478 1.00 97.06 170 ALA A O 1
ATOM 1337 N N . TYR A 1 171 ? -14.457 3.792 19.518 1.00 97.31 171 TYR A N 1
ATOM 1338 C CA . TYR A 1 171 ? -13.232 3.032 19.690 1.00 97.31 171 TYR A CA 1
ATOM 1339 C C . TYR A 1 171 ? -12.172 3.536 18.714 1.00 97.31 171 TYR A C 1
ATOM 1341 O O . TYR A 1 171 ? -12.432 3.696 17.520 1.00 97.31 171 TYR A O 1
ATOM 1349 N N . MET A 1 172 ? -10.979 3.770 19.248 1.00 96.88 172 MET A N 1
ATOM 1350 C CA . MET A 1 172 ? -9.770 4.091 18.507 1.00 96.88 172 MET A CA 1
ATOM 1351 C C . MET A 1 172 ? -8.843 2.869 18.558 1.00 96.88 172 MET A C 1
ATOM 1353 O O . MET A 1 172 ? -8.478 2.470 19.671 1.00 96.88 172 MET A O 1
ATOM 1357 N N . PRO A 1 173 ? -8.464 2.285 17.404 1.00 95.56 173 PRO A N 1
ATOM 1358 C CA . PRO A 1 173 ? -7.445 1.239 17.334 1.00 95.56 173 PRO A CA 1
ATOM 1359 C C . PRO A 1 173 ? -6.089 1.698 17.905 1.00 95.56 173 PRO A C 1
ATOM 1361 O O . PRO A 1 173 ? -5.909 2.892 18.171 1.00 95.56 173 PRO A O 1
ATOM 1364 N N . PRO A 1 174 ? -5.126 0.779 18.094 1.00 93.62 174 PRO A N 1
ATOM 1365 C CA . PRO A 1 174 ? -3.759 1.111 18.499 1.00 93.62 174 PRO A CA 1
ATOM 1366 C C . PRO A 1 174 ? -3.154 2.258 17.676 1.00 93.62 174 PRO A C 1
ATOM 1368 O O . PRO A 1 174 ? -3.423 2.391 16.479 1.00 93.62 174 PRO A O 1
ATOM 1371 N N . ILE A 1 175 ? -2.347 3.113 18.312 1.00 92.00 175 ILE A N 1
ATOM 1372 C CA . ILE A 1 175 ? -1.695 4.234 17.608 1.00 92.00 175 ILE A CA 1
ATOM 1373 C C . ILE A 1 175 ? -0.601 3.730 16.669 1.00 92.00 175 ILE A C 1
ATOM 1375 O O . ILE A 1 175 ? -0.413 4.292 15.592 1.00 92.00 175 ILE A O 1
ATOM 1379 N N . MET A 1 176 ? 0.108 2.689 17.095 1.00 90.19 176 MET A N 1
ATOM 1380 C CA . MET A 1 176 ? 1.088 1.999 16.268 1.00 90.19 176 MET A CA 1
ATOM 1381 C C . MET A 1 176 ? 0.395 1.090 15.260 1.00 90.19 176 MET A C 1
ATOM 1383 O O . MET A 1 176 ? -0.723 0.634 15.500 1.00 90.19 176 MET A O 1
ATOM 1387 N N . ASP A 1 177 ? 1.104 0.838 14.170 1.00 91.44 177 ASP A N 1
ATOM 1388 C CA . ASP A 1 177 ? 0.703 -0.106 13.142 1.00 91.44 177 ASP A CA 1
ATOM 1389 C C . ASP A 1 177 ? 0.595 -1.534 13.707 1.00 91.44 177 ASP A C 1
ATOM 1391 O O . ASP A 1 177 ? 1.398 -1.927 14.571 1.00 91.44 177 ASP A O 1
ATOM 1395 N N . ILE A 1 178 ? -0.431 -2.281 13.294 1.00 90.56 178 ILE A N 1
ATOM 1396 C CA . ILE A 1 178 ? -0.675 -3.647 13.785 1.00 90.56 178 ILE A CA 1
ATOM 1397 C C . ILE A 1 178 ? 0.067 -4.726 12.986 1.00 90.56 178 ILE A C 1
ATOM 1399 O O . ILE A 1 178 ? 0.109 -5.886 13.424 1.00 90.56 178 ILE A O 1
ATOM 1403 N N . GLY A 1 179 ? 0.672 -4.340 11.867 1.00 90.00 179 GLY A N 1
ATOM 1404 C CA . GLY A 1 179 ? 1.366 -5.189 10.920 1.00 90.00 179 GLY A CA 1
ATOM 1405 C C . GLY A 1 179 ? 0.429 -5.946 9.971 1.00 90.00 179 GLY A C 1
ATOM 1406 O O . GLY A 1 179 ? -0.776 -5.713 9.948 1.00 90.00 179 GLY A O 1
ATOM 1407 N N . PRO A 1 180 ? 0.932 -6.954 9.235 1.00 91.12 180 PRO A N 1
ATOM 1408 C CA . PRO A 1 180 ? 0.222 -7.558 8.100 1.00 91.12 180 PRO A CA 1
ATOM 1409 C C . PRO A 1 180 ? -0.973 -8.446 8.487 1.00 91.12 180 PRO A C 1
ATOM 1411 O O . PRO A 1 180 ? -1.685 -8.955 7.617 1.00 91.12 180 PRO A O 1
ATOM 1414 N N . TYR A 1 181 ? -1.180 -8.712 9.781 1.00 91.31 181 TYR A N 1
ATOM 1415 C CA . TYR A 1 181 ? -2.149 -9.695 10.261 1.00 91.31 181 TYR A CA 1
ATOM 1416 C C . TYR A 1 181 ? -3.253 -9.057 11.108 1.00 91.31 181 TYR A C 1
ATOM 1418 O O . TYR A 1 181 ? -2.963 -8.225 11.967 1.00 91.31 181 TYR A O 1
ATOM 1426 N N . PRO A 1 182 ? -4.516 -9.509 10.964 1.00 93.12 182 PRO A N 1
ATOM 1427 C CA . PRO A 1 182 ? -5.606 -9.039 11.808 1.00 93.12 182 PRO A CA 1
ATOM 1428 C C . PRO A 1 182 ? -5.344 -9.272 13.294 1.00 93.12 182 PRO A C 1
ATOM 1430 O O . PRO A 1 182 ? -4.954 -10.367 13.709 1.00 93.12 182 PRO A O 1
ATOM 1433 N N . GLN A 1 183 ? -5.653 -8.260 14.102 1.00 93.25 183 GLN A N 1
ATOM 1434 C CA . GLN A 1 183 ? -5.517 -8.321 15.553 1.00 93.25 183 GLN A CA 1
ATOM 1435 C C . GLN A 1 183 ? -6.873 -8.457 16.245 1.00 93.25 183 GLN A C 1
ATOM 1437 O O . GLN A 1 183 ? -7.875 -7.855 15.850 1.00 93.25 183 GLN A O 1
ATOM 1442 N N . TYR A 1 184 ? -6.893 -9.238 17.326 1.00 94.31 184 TYR A N 1
ATOM 1443 C CA . TYR A 1 184 ? -8.102 -9.543 18.091 1.00 94.31 184 TYR A CA 1
ATOM 1444 C C . TYR A 1 184 ? -8.029 -8.927 19.481 1.00 94.31 184 TYR A C 1
ATOM 1446 O O . TYR A 1 184 ? -7.252 -9.364 20.338 1.00 94.31 184 TYR A O 1
ATOM 1454 N N . ILE A 1 185 ? -8.876 -7.936 19.716 1.00 95.50 185 ILE A N 1
ATOM 1455 C CA . ILE A 1 185 ? -8.916 -7.145 20.940 1.00 95.50 185 ILE A CA 1
ATOM 1456 C C . ILE A 1 185 ? -10.230 -7.418 21.667 1.00 95.50 185 ILE A C 1
ATOM 1458 O O . ILE A 1 185 ? -11.277 -7.616 21.053 1.00 95.50 185 ILE A O 1
ATOM 1462 N N . GLN A 1 186 ? -10.191 -7.435 22.992 1.00 95.94 186 GLN A N 1
ATOM 1463 C CA . GLN A 1 186 ? -11.378 -7.574 23.823 1.00 95.94 186 GLN A CA 1
ATOM 1464 C C . GLN A 1 186 ? -11.347 -6.544 24.947 1.00 95.94 186 GLN A C 1
ATOM 1466 O O . GLN A 1 186 ? -10.290 -6.217 25.478 1.00 95.94 186 GLN A O 1
ATOM 1471 N N . PHE A 1 187 ? -12.514 -6.040 25.333 1.00 96.44 187 PHE A N 1
ATOM 1472 C CA . PHE A 1 187 ? -12.688 -5.333 26.598 1.00 96.44 187 PHE A CA 1
ATOM 1473 C C . PHE A 1 187 ? -13.880 -5.911 27.359 1.00 96.44 187 PHE A C 1
ATOM 1475 O O . PHE A 1 187 ? -14.772 -6.534 26.774 1.00 96.44 187 PHE A O 1
ATOM 1482 N N . VAL A 1 188 ? -13.882 -5.729 28.679 1.00 97.25 188 VAL A N 1
ATOM 1483 C CA . VAL A 1 188 ? -14.932 -6.259 29.559 1.00 97.25 188 VAL A CA 1
ATOM 1484 C C . VAL A 1 188 ? -15.649 -5.104 30.231 1.00 97.25 188 VAL A C 1
ATOM 1486 O O . VAL A 1 188 ? -15.013 -4.155 30.702 1.00 97.25 188 VAL A O 1
ATOM 1489 N N . LEU A 1 189 ? -16.975 -5.187 30.273 1.00 96.88 189 LEU A N 1
ATOM 1490 C CA . LEU A 1 189 ? -17.833 -4.154 30.831 1.00 96.88 189 LEU A CA 1
ATOM 1491 C C . LEU A 1 189 ? -18.893 -4.716 31.785 1.00 96.88 189 LEU A C 1
ATOM 1493 O O . LEU A 1 189 ? -19.185 -5.917 31.821 1.00 96.88 189 LEU A O 1
ATOM 1497 N N . SER A 1 190 ? -19.491 -3.810 32.552 1.00 96.69 190 SER A N 1
ATOM 1498 C CA . SER A 1 190 ? -20.681 -4.054 33.360 1.00 96.69 190 SER A CA 1
ATOM 1499 C C . SER A 1 190 ? -21.732 -2.976 33.120 1.00 96.69 190 SER A C 1
ATOM 1501 O O . SER A 1 190 ? -21.368 -1.810 32.977 1.00 96.69 190 SER A O 1
ATOM 1503 N N . VAL A 1 191 ? -23.013 -3.340 33.136 1.00 96.56 191 VAL A N 1
ATOM 1504 C CA . VAL A 1 191 ? -24.139 -2.407 32.963 1.00 96.56 191 VAL A CA 1
ATOM 1505 C C . VAL A 1 191 ? -24.926 -2.319 34.258 1.00 96.56 191 VAL A C 1
ATOM 1507 O O . VAL A 1 191 ? -25.417 -3.338 34.741 1.00 96.56 191 VAL A O 1
ATOM 1510 N N . THR A 1 192 ? -25.049 -1.115 34.806 1.00 95.06 192 THR A N 1
ATOM 1511 C CA . THR A 1 192 ? -25.719 -0.837 36.080 1.00 95.06 192 THR A CA 1
ATOM 1512 C C . THR A 1 192 ? -26.923 0.068 35.853 1.00 95.06 192 THR A C 1
ATOM 1514 O O . THR A 1 192 ? -26.817 1.071 35.143 1.00 95.06 192 THR A O 1
ATOM 1517 N N . ASN A 1 193 ? -28.061 -0.281 36.453 1.00 93.31 193 ASN A N 1
ATOM 1518 C CA . ASN A 1 193 ? -29.263 0.551 36.432 1.00 93.31 193 ASN A CA 1
ATOM 1519 C C . ASN A 1 193 ? -29.270 1.599 37.557 1.00 93.31 193 ASN A C 1
ATOM 1521 O O . ASN A 1 193 ? -28.395 1.596 38.428 1.00 93.31 193 ASN A O 1
ATOM 1525 N N . ARG A 1 194 ? -30.271 2.490 37.577 1.00 89.50 194 ARG A N 1
ATOM 1526 C CA . ARG A 1 194 ? -30.371 3.541 38.610 1.00 89.50 194 ARG A CA 1
ATOM 1527 C C . ARG A 1 194 ? -30.479 2.982 40.031 1.00 89.50 194 ARG A C 1
ATOM 1529 O O . ARG A 1 194 ? -30.081 3.637 40.990 1.00 89.50 194 ARG A O 1
ATOM 1536 N N . LEU A 1 195 ? -31.004 1.769 40.163 1.00 87.69 195 LEU A N 1
ATOM 1537 C CA . LEU A 1 195 ? -31.206 1.071 41.432 1.00 87.69 195 LEU A CA 1
ATOM 1538 C C . LEU A 1 195 ? -29.953 0.313 41.896 1.00 87.69 195 LEU A C 1
ATOM 1540 O O . LEU A 1 195 ? -29.975 -0.334 42.943 1.00 87.69 195 LEU A O 1
ATOM 1544 N N . GLY A 1 196 ? -28.858 0.369 41.130 1.00 87.31 196 GLY A N 1
ATOM 1545 C CA . GLY A 1 196 ? -27.594 -0.286 41.460 1.00 87.31 196 GLY A CA 1
ATOM 1546 C C . GLY A 1 196 ? -27.560 -1.788 41.161 1.00 87.31 196 GLY A C 1
ATOM 1547 O O . GLY A 1 196 ? -26.630 -2.469 41.591 1.00 87.31 196 GLY A O 1
ATOM 1548 N N . LYS A 1 197 ? -28.545 -2.335 40.437 1.00 90.25 197 LYS A N 1
ATOM 1549 C CA . LYS A 1 197 ? -28.487 -3.711 39.924 1.00 90.25 197 LYS A CA 1
ATOM 1550 C C . LYS A 1 197 ? -27.579 -3.740 38.699 1.00 90.25 197 LYS A C 1
ATOM 1552 O O . LYS A 1 197 ? -27.769 -2.963 37.763 1.00 90.25 197 LYS A O 1
ATOM 1557 N N . THR A 1 198 ? -26.621 -4.662 38.695 1.00 93.00 198 THR A N 1
ATOM 1558 C CA . THR A 1 198 ? -25.569 -4.714 37.674 1.00 93.00 198 THR A CA 1
ATOM 1559 C C . THR A 1 198 ? -25.521 -6.065 36.968 1.00 93.00 198 THR A C 1
ATOM 1561 O O . THR A 1 198 ? -25.553 -7.112 37.614 1.00 93.00 198 THR A O 1
ATOM 1564 N N . VAL A 1 199 ? -25.365 -6.040 35.644 1.00 95.00 199 VAL A N 1
ATOM 1565 C CA . VAL A 1 199 ? -24.928 -7.184 34.832 1.00 95.00 199 VAL A CA 1
ATOM 1566 C C . VAL A 1 199 ? -23.426 -7.054 34.597 1.00 95.00 199 VAL A C 1
ATOM 1568 O O . VAL A 1 199 ? -22.978 -6.051 34.049 1.00 95.00 199 VAL A O 1
ATOM 1571 N N . THR A 1 200 ? -22.636 -8.036 35.024 1.00 94.75 200 THR A N 1
ATOM 1572 C CA . THR A 1 200 ? -21.165 -8.019 34.933 1.00 94.75 200 THR A CA 1
ATOM 1573 C C . THR A 1 200 ? -20.642 -9.047 33.928 1.00 94.75 200 THR A C 1
ATOM 1575 O O . THR A 1 200 ? -21.369 -9.947 33.511 1.00 94.75 200 THR A O 1
ATOM 1578 N N . GLY A 1 201 ? -19.366 -8.924 33.542 1.00 93.56 201 GLY A N 1
ATOM 1579 C CA . GLY A 1 201 ? -18.689 -9.915 32.696 1.00 93.56 201 GLY A CA 1
ATOM 1580 C C . GLY A 1 201 ? -19.126 -9.883 31.232 1.00 93.56 201 GLY A C 1
ATOM 1581 O O . GLY A 1 201 ? -19.085 -10.902 30.547 1.00 93.56 201 GLY A O 1
ATOM 1582 N N . ILE A 1 202 ? -19.580 -8.729 30.744 1.00 95.25 202 ILE A N 1
ATOM 1583 C CA . ILE A 1 202 ? -19.967 -8.571 29.346 1.00 95.25 202 ILE A CA 1
ATOM 1584 C C . ILE A 1 202 ? -18.689 -8.371 28.534 1.00 95.25 202 ILE A C 1
ATOM 1586 O O . ILE A 1 202 ? -18.036 -7.335 28.635 1.00 95.25 202 ILE A O 1
ATOM 1590 N N . CYS A 1 203 ? -18.326 -9.378 27.745 1.00 95.81 203 CYS A N 1
ATOM 1591 C CA . CYS A 1 203 ? -17.201 -9.294 26.822 1.00 95.81 203 CYS A CA 1
ATOM 1592 C C . CYS A 1 203 ? -17.627 -8.624 25.516 1.00 95.81 203 CYS A C 1
ATOM 1594 O O . CYS A 1 203 ? -18.650 -8.999 24.935 1.00 95.81 203 CYS A O 1
ATOM 1596 N N . PHE A 1 204 ? -16.818 -7.679 25.046 1.00 97.19 204 PHE A N 1
ATOM 1597 C CA . PHE A 1 204 ? -16.969 -7.038 23.748 1.00 97.19 204 PHE A CA 1
ATOM 1598 C C . PHE A 1 204 ? -15.715 -7.275 22.910 1.00 97.19 204 PHE A C 1
ATOM 1600 O O . PHE A 1 204 ? -14.611 -6.938 23.340 1.00 97.19 204 PHE A O 1
ATOM 1607 N N . ASN A 1 205 ? -15.892 -7.854 21.724 1.00 96.81 205 ASN A N 1
ATOM 1608 C CA . ASN A 1 205 ? -14.798 -8.236 20.836 1.00 96.81 205 ASN A CA 1
ATOM 1609 C C . ASN A 1 205 ? -14.601 -7.195 19.734 1.00 96.81 205 ASN A C 1
ATOM 1611 O O . ASN A 1 205 ? -15.563 -6.678 19.170 1.00 96.81 205 ASN A O 1
ATOM 1615 N N . ILE A 1 206 ? -13.352 -6.922 19.394 1.00 96.81 206 ILE A N 1
ATOM 1616 C CA . ILE A 1 206 ? -12.957 -6.016 18.325 1.00 96.81 206 ILE A CA 1
ATOM 1617 C C . ILE A 1 206 ? -11.965 -6.749 17.428 1.00 96.81 206 ILE A C 1
ATOM 1619 O O . ILE A 1 206 ? -10.974 -7.296 17.911 1.00 96.81 206 ILE A O 1
ATOM 1623 N N . THR A 1 207 ? -12.221 -6.750 16.126 1.00 95.88 207 THR A N 1
ATOM 1624 C CA . THR A 1 207 ? -11.270 -7.220 15.119 1.00 95.88 207 THR A CA 1
ATOM 1625 C C . THR A 1 207 ? -10.725 -6.014 14.378 1.00 95.88 207 THR A C 1
ATOM 1627 O O . THR A 1 207 ? -11.486 -5.301 13.720 1.00 95.88 207 THR A O 1
ATOM 1630 N N . VAL A 1 208 ? -9.421 -5.787 14.509 1.00 95.62 208 VAL A N 1
ATOM 1631 C CA . VAL A 1 208 ? -8.711 -4.744 13.771 1.00 95.62 208 VAL A CA 1
ATOM 1632 C C . VAL A 1 208 ? -8.142 -5.371 12.503 1.00 95.62 208 VAL A C 1
ATOM 1634 O O . VAL A 1 208 ? -7.392 -6.344 12.581 1.00 95.62 208 VAL A O 1
ATOM 1637 N N . MET A 1 209 ? -8.556 -4.855 11.351 1.00 95.62 209 MET A N 1
ATOM 1638 C CA . MET A 1 209 ? -8.104 -5.297 10.035 1.00 95.62 209 MET A CA 1
ATOM 1639 C C . MET A 1 209 ? -6.888 -4.471 9.600 1.00 95.62 209 MET A C 1
ATOM 1641 O O . MET A 1 209 ? -6.952 -3.245 9.747 1.00 95.62 209 MET A O 1
ATOM 1645 N N . PRO A 1 210 ? -5.830 -5.119 9.078 1.00 94.56 210 PRO A N 1
ATOM 1646 C CA . PRO A 1 210 ? -4.612 -4.437 8.660 1.00 94.56 210 PRO A CA 1
ATOM 1647 C C . PRO A 1 210 ? -4.837 -3.647 7.368 1.00 94.56 210 PRO A C 1
ATOM 1649 O O . PRO A 1 210 ? -5.692 -4.025 6.551 1.00 94.56 210 PRO A O 1
ATOM 1652 N N . GLU A 1 211 ? -4.084 -2.570 7.176 1.00 93.31 211 GLU A N 1
ATOM 1653 C CA . GLU A 1 211 ? -4.070 -1.782 5.942 1.00 93.31 211 GLU A CA 1
ATOM 1654 C C . GLU A 1 211 ? -2.641 -1.490 5.475 1.00 93.31 211 GLU A C 1
ATOM 1656 O O . GLU A 1 211 ? -1.784 -1.140 6.264 1.00 93.31 211 GLU A O 1
ATOM 1661 N N . ASP A 1 212 ? -2.410 -1.579 4.162 1.00 91.62 212 ASP A N 1
ATOM 1662 C CA . ASP A 1 212 ? -1.138 -1.211 3.527 1.00 91.62 212 ASP A CA 1
ATOM 1663 C C . ASP A 1 212 ? -1.027 0.318 3.428 1.00 91.62 212 ASP A C 1
ATOM 1665 O O . ASP A 1 212 ? -1.463 0.941 2.452 1.00 91.62 212 ASP A O 1
ATOM 1669 N N . ASN A 1 213 ? -0.580 0.940 4.518 1.00 90.31 213 ASN A N 1
ATOM 1670 C CA . ASN A 1 213 ? -0.599 2.385 4.735 1.00 90.31 213 ASN A CA 1
ATOM 1671 C C . ASN A 1 213 ? 0.778 3.028 4.947 1.00 90.31 213 ASN A C 1
ATOM 1673 O O . ASN A 1 213 ? 0.870 4.262 4.968 1.00 90.31 213 ASN A O 1
ATOM 1677 N N . GLN A 1 214 ? 1.835 2.237 5.094 1.00 89.88 214 GLN A N 1
ATOM 1678 C CA . GLN A 1 214 ? 3.215 2.688 5.176 1.00 89.88 214 GLN A CA 1
ATOM 1679 C C . GLN A 1 214 ? 3.970 2.327 3.896 1.00 89.88 214 GLN A C 1
ATOM 1681 O O . GLN A 1 214 ? 3.769 1.262 3.331 1.00 89.88 214 GLN A O 1
ATOM 1686 N N . PRO A 1 215 ? 4.862 3.206 3.414 1.00 88.81 215 PRO A N 1
ATOM 1687 C CA . PRO A 1 215 ? 5.758 2.845 2.330 1.00 88.81 215 PRO A CA 1
ATOM 1688 C C . PRO A 1 215 ? 6.853 1.881 2.825 1.00 88.81 215 PRO A C 1
ATOM 1690 O O . PRO A 1 215 ? 7.313 2.015 3.970 1.00 88.81 215 PRO A O 1
ATOM 1693 N N . PRO A 1 216 ? 7.379 1.016 1.942 1.00 89.81 216 PRO A N 1
ATOM 1694 C CA . PRO A 1 216 ? 8.506 0.160 2.272 1.00 89.81 216 PRO A CA 1
ATOM 1695 C C . PRO A 1 216 ? 9.752 0.996 2.562 1.00 89.81 216 PRO A C 1
ATOM 1697 O O . PRO A 1 216 ? 10.008 2.035 1.944 1.00 89.81 216 PRO A O 1
ATOM 1700 N N . GLN A 1 217 ? 10.555 0.524 3.505 1.00 88.44 217 GLN A N 1
ATOM 1701 C CA . GLN A 1 217 ? 11.809 1.144 3.911 1.00 88.44 217 GLN A CA 1
ATOM 1702 C C . GLN A 1 217 ? 12.993 0.337 3.393 1.00 88.44 217 GLN A C 1
ATOM 1704 O O . GLN A 1 217 ? 12.992 -0.894 3.410 1.00 88.44 217 GLN A O 1
ATOM 1709 N N . VAL A 1 218 ? 14.025 1.059 2.962 1.00 86.62 218 VAL A N 1
ATOM 1710 C CA . VAL A 1 218 ? 15.277 0.486 2.474 1.00 86.62 218 VAL A CA 1
ATOM 1711 C C . VAL A 1 218 ? 16.403 0.955 3.380 1.00 86.62 218 VAL A C 1
ATOM 1713 O O . VAL A 1 218 ? 16.625 2.156 3.540 1.00 86.62 218 VAL A O 1
ATOM 1716 N N . ILE A 1 219 ? 17.126 0.008 3.965 1.00 83.88 219 ILE A N 1
ATOM 1717 C CA . ILE A 1 219 ? 18.342 0.272 4.728 1.00 83.88 219 ILE A CA 1
ATOM 1718 C C . ILE A 1 219 ? 19.520 -0.188 3.874 1.00 83.88 219 ILE A C 1
ATOM 1720 O O . ILE A 1 219 ? 19.677 -1.376 3.595 1.00 83.88 219 ILE A O 1
ATOM 1724 N N . THR A 1 220 ? 20.344 0.771 3.456 1.00 85.62 220 THR A N 1
ATOM 1725 C CA . THR A 1 220 ? 21.552 0.526 2.664 1.00 85.62 220 THR A CA 1
ATOM 1726 C C . THR A 1 220 ? 22.790 0.617 3.541 1.00 85.62 220 THR A C 1
ATOM 1728 O O . THR A 1 220 ? 22.987 1.627 4.224 1.00 85.62 220 THR A O 1
ATOM 1731 N N . ASN A 1 221 ? 23.666 -0.376 3.460 1.00 83.56 221 ASN A N 1
ATOM 1732 C CA . ASN A 1 221 ? 25.006 -0.299 4.029 1.00 83.56 221 ASN A CA 1
ATOM 1733 C C . ASN A 1 221 ? 26.040 -0.057 2.927 1.00 83.56 221 ASN A C 1
ATOM 1735 O O . ASN A 1 221 ? 25.847 -0.437 1.774 1.00 83.56 221 ASN A O 1
ATOM 1739 N N . ALA A 1 222 ? 27.143 0.602 3.287 1.00 82.19 222 ALA A N 1
ATOM 1740 C CA . ALA A 1 222 ? 28.214 0.883 2.342 1.00 82.19 222 ALA A CA 1
ATOM 1741 C C . ALA A 1 222 ? 28.871 -0.423 1.875 1.00 82.19 222 ALA A C 1
ATOM 1743 O O . ALA A 1 222 ? 29.308 -1.230 2.695 1.00 82.19 222 ALA A O 1
ATOM 1744 N N . LEU A 1 223 ? 28.972 -0.582 0.558 1.00 84.31 223 LEU A N 1
ATOM 1745 C CA . LEU A 1 223 ? 29.708 -1.652 -0.095 1.00 84.31 223 LEU A CA 1
ATOM 1746 C C . LEU A 1 223 ? 30.955 -1.053 -0.753 1.00 84.31 223 LEU A C 1
ATOM 1748 O O . LEU A 1 223 ? 30.849 -0.091 -1.512 1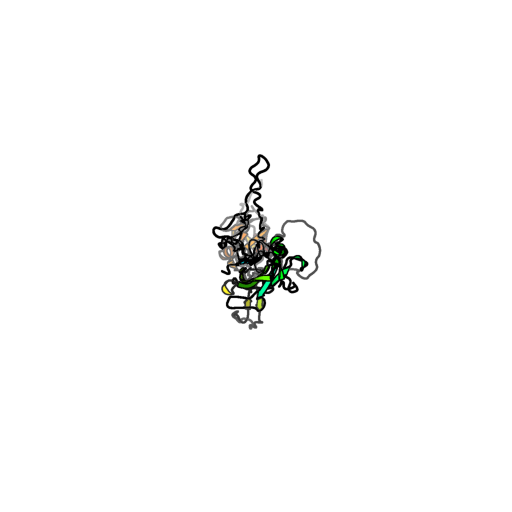.00 84.31 223 LEU A O 1
ATOM 1752 N N . THR A 1 224 ? 32.128 -1.618 -0.475 1.00 84.50 224 THR A N 1
ATOM 1753 C CA . THR A 1 224 ? 33.381 -1.227 -1.136 1.00 84.50 224 THR A CA 1
ATOM 1754 C C . THR A 1 224 ? 33.796 -2.336 -2.089 1.00 84.50 224 THR A C 1
ATOM 1756 O O . THR A 1 224 ? 33.918 -3.487 -1.673 1.00 84.50 224 THR A O 1
ATOM 1759 N N . VAL A 1 225 ? 34.034 -1.984 -3.350 1.00 88.06 225 VAL A N 1
ATOM 1760 C CA . VAL A 1 225 ? 34.495 -2.904 -4.396 1.00 88.06 225 VAL A CA 1
ATOM 1761 C C . VAL A 1 225 ? 35.710 -2.278 -5.069 1.00 88.06 225 VAL A C 1
ATOM 1763 O O . VAL A 1 225 ? 35.725 -1.073 -5.319 1.00 88.06 225 VAL A O 1
ATOM 1766 N N . ASP A 1 226 ? 36.738 -3.082 -5.328 1.00 88.38 226 ASP A N 1
ATOM 1767 C CA . ASP A 1 226 ? 37.916 -2.636 -6.071 1.00 88.38 226 ASP A CA 1
ATOM 1768 C C . ASP A 1 226 ? 37.562 -2.384 -7.547 1.00 88.38 226 ASP A C 1
ATOM 1770 O O . ASP A 1 226 ? 36.678 -3.039 -8.104 1.00 88.38 226 ASP A O 1
ATOM 1774 N N . GLU A 1 227 ? 38.259 -1.455 -8.211 1.00 83.25 227 GLU A N 1
ATOM 1775 C CA . GLU A 1 227 ? 38.060 -1.211 -9.648 1.00 83.25 227 GLU A CA 1
ATOM 1776 C C . GLU A 1 227 ? 38.233 -2.508 -10.459 1.00 83.25 227 GLU A C 1
ATOM 1778 O O . GLU A 1 227 ? 39.264 -3.178 -10.388 1.00 83.25 227 GLU A O 1
ATOM 1783 N N . GLY A 1 228 ? 37.209 -2.856 -11.247 1.00 81.56 228 GLY A N 1
ATOM 1784 C CA . GLY A 1 228 ? 37.169 -4.086 -12.046 1.00 81.56 228 GLY A CA 1
ATOM 1785 C C . GLY A 1 228 ? 36.813 -5.357 -11.264 1.00 81.56 228 GLY A C 1
ATOM 1786 O O . GLY A 1 228 ? 36.805 -6.438 -11.852 1.00 81.56 228 GLY A O 1
ATOM 1787 N N . GLY A 1 229 ? 36.529 -5.247 -9.965 1.00 82.62 229 GLY A N 1
ATOM 1788 C CA . GLY A 1 229 ? 35.992 -6.331 -9.148 1.00 82.62 229 GLY A CA 1
ATOM 1789 C C . GLY A 1 229 ? 34.477 -6.490 -9.295 1.00 82.62 229 GLY A C 1
ATOM 1790 O O . GLY A 1 229 ? 33.767 -5.563 -9.677 1.00 82.62 229 GLY A O 1
ATOM 1791 N N . GLU A 1 230 ? 33.978 -7.675 -8.947 1.00 82.50 230 GLU A N 1
ATOM 1792 C CA . GLU A 1 230 ? 32.549 -7.965 -8.811 1.00 82.50 230 GLU A CA 1
ATOM 1793 C C . GLU A 1 230 ? 32.204 -8.187 -7.336 1.00 82.50 230 GLU A C 1
ATOM 1795 O O . GLU A 1 230 ? 32.989 -8.764 -6.577 1.00 82.50 230 GLU A O 1
ATOM 1800 N N . CYS A 1 231 ? 31.028 -7.732 -6.910 1.00 84.00 231 CYS A N 1
ATOM 1801 C CA . CYS A 1 231 ? 30.535 -7.998 -5.568 1.00 84.00 231 CYS A CA 1
ATOM 1802 C C . CYS A 1 231 ? 29.026 -8.221 -5.579 1.00 84.00 231 CYS A C 1
ATOM 1804 O O . CYS A 1 231 ? 28.285 -7.533 -6.279 1.00 84.00 231 CYS A O 1
ATOM 1806 N N . TRP A 1 232 ? 28.584 -9.196 -4.790 1.00 79.38 232 TRP A N 1
ATOM 1807 C CA . TRP A 1 232 ? 27.181 -9.554 -4.667 1.00 79.38 232 TRP A CA 1
ATOM 1808 C C . TRP A 1 232 ? 26.499 -8.667 -3.629 1.00 79.38 232 TRP A C 1
ATOM 1810 O O . TRP A 1 232 ? 26.970 -8.542 -2.499 1.00 79.38 232 TRP A O 1
ATOM 1820 N N . LEU A 1 233 ? 25.357 -8.092 -4.000 1.00 80.50 233 LEU A N 1
ATOM 1821 C CA . LEU A 1 233 ? 24.470 -7.427 -3.052 1.00 80.50 233 LEU A CA 1
ATOM 1822 C C . LEU A 1 233 ? 23.746 -8.491 -2.221 1.00 80.50 233 LEU A C 1
ATOM 1824 O O . LEU A 1 233 ? 23.032 -9.336 -2.759 1.00 80.50 233 LEU A O 1
ATOM 1828 N N . GLY A 1 234 ? 23.967 -8.448 -0.911 1.00 79.44 234 GLY A N 1
ATOM 1829 C CA . GLY A 1 234 ? 23.381 -9.359 0.071 1.00 79.44 234 GLY A CA 1
ATOM 1830 C C . GLY A 1 234 ? 22.457 -8.629 1.053 1.00 79.44 234 GLY A C 1
ATOM 1831 O O . GLY A 1 234 ? 22.412 -7.393 1.041 1.00 79.44 234 GLY A O 1
ATOM 1832 N N . PRO A 1 235 ? 21.754 -9.361 1.936 1.00 78.88 235 PRO A N 1
ATOM 1833 C CA . PRO A 1 235 ? 20.883 -8.786 2.970 1.00 78.88 235 PRO A CA 1
ATOM 1834 C C . PRO A 1 235 ? 21.608 -7.823 3.922 1.00 78.88 235 PRO A C 1
ATOM 1836 O O . PRO A 1 235 ? 21.002 -6.934 4.514 1.00 78.88 235 PRO A O 1
ATOM 1839 N N . GLU A 1 236 ? 22.922 -7.983 4.078 1.00 80.56 236 GLU A N 1
ATOM 1840 C CA . GLU A 1 236 ? 23.775 -7.084 4.851 1.00 80.56 236 GLU A CA 1
ATOM 1841 C C . GLU A 1 236 ? 24.044 -5.746 4.153 1.00 80.56 236 GLU A C 1
ATOM 1843 O O . GLU A 1 236 ? 24.462 -4.803 4.815 1.00 80.56 236 GLU A O 1
ATOM 1848 N N . HIS A 1 237 ? 23.807 -5.647 2.845 1.00 83.44 237 HIS A N 1
ATOM 1849 C CA . HIS A 1 237 ? 24.035 -4.443 2.043 1.00 83.44 237 HIS A CA 1
ATOM 1850 C C . HIS A 1 237 ? 22.730 -3.717 1.716 1.00 83.44 237 HIS A C 1
ATOM 1852 O O . HIS A 1 237 ? 22.704 -2.486 1.709 1.00 83.44 237 HIS A O 1
ATOM 1858 N N . LEU A 1 238 ? 21.656 -4.471 1.482 1.00 83.69 238 LEU A N 1
ATOM 1859 C CA . LEU A 1 238 ? 20.329 -3.959 1.170 1.00 83.69 238 LEU A CA 1
ATOM 1860 C C . LEU A 1 238 ? 19.292 -4.733 1.987 1.00 83.69 238 LEU A C 1
ATOM 1862 O O . LEU A 1 238 ? 18.994 -5.886 1.681 1.00 83.69 238 LEU A O 1
ATOM 1866 N N . LEU A 1 239 ? 18.737 -4.088 3.008 1.00 85.25 239 LEU A N 1
ATOM 1867 C CA . LEU A 1 239 ? 17.642 -4.641 3.796 1.00 85.25 239 LEU A CA 1
ATOM 1868 C C . LEU A 1 239 ? 16.348 -3.912 3.441 1.00 85.25 239 LEU A C 1
ATOM 1870 O O . LEU A 1 239 ? 16.276 -2.684 3.524 1.00 85.25 239 LEU A O 1
ATOM 1874 N N . LEU A 1 240 ? 15.339 -4.682 3.048 1.00 86.44 240 LEU A N 1
ATOM 1875 C CA . LEU A 1 240 ? 14.005 -4.193 2.727 1.00 86.44 240 LEU A CA 1
ATOM 1876 C C . LEU A 1 240 ? 13.084 -4.568 3.875 1.00 86.44 240 LEU A C 1
ATOM 1878 O O . LEU A 1 240 ? 13.031 -5.725 4.283 1.00 86.44 240 LEU A O 1
ATOM 1882 N N . SER A 1 241 ? 12.358 -3.596 4.399 1.00 89.12 241 SER A N 1
ATOM 1883 C CA . SER A 1 241 ? 11.379 -3.856 5.443 1.00 89.12 241 SER A CA 1
ATOM 1884 C C . SER A 1 241 ? 10.144 -3.024 5.202 1.00 89.12 241 SER A C 1
ATOM 1886 O O . SER A 1 241 ? 10.239 -1.820 4.974 1.00 89.12 241 SER A O 1
ATOM 1888 N N . ASP A 1 242 ? 8.998 -3.659 5.336 1.00 92.06 242 ASP A N 1
ATOM 1889 C CA . ASP A 1 242 ? 7.705 -3.012 5.344 1.00 92.06 242 ASP A CA 1
ATOM 1890 C C . ASP A 1 242 ? 6.959 -3.501 6.587 1.00 92.06 242 ASP A C 1
ATOM 1892 O O . ASP A 1 242 ? 7.163 -4.637 7.027 1.00 92.06 242 ASP A O 1
ATOM 1896 N N . VAL A 1 243 ? 6.198 -2.618 7.227 1.00 90.06 243 VAL A N 1
ATOM 1897 C CA . VAL A 1 243 ? 5.455 -2.988 8.437 1.00 90.06 243 VAL A CA 1
ATOM 1898 C C . VAL A 1 243 ? 4.130 -3.659 8.087 1.00 90.06 243 VAL A C 1
ATOM 1900 O O . VAL A 1 243 ? 3.722 -4.561 8.815 1.00 90.06 243 VAL A O 1
ATOM 1903 N N . ASP A 1 244 ? 3.543 -3.322 6.940 1.00 90.62 244 ASP A N 1
ATOM 1904 C CA . ASP A 1 244 ? 2.233 -3.786 6.476 1.00 90.62 244 ASP A CA 1
ATOM 1905 C C . ASP A 1 244 ? 2.349 -4.999 5.546 1.00 90.62 244 ASP A C 1
ATOM 1907 O O . ASP A 1 244 ? 1.393 -5.756 5.354 1.00 90.62 244 ASP A O 1
ATOM 1911 N N . SER A 1 245 ? 3.539 -5.208 4.980 1.00 89.38 245 SER A N 1
ATOM 1912 C CA . SER A 1 245 ? 3.829 -6.263 4.014 1.00 89.38 245 SER A CA 1
ATOM 1913 C C . SER A 1 245 ? 4.911 -7.230 4.492 1.00 89.38 245 SER A C 1
ATOM 1915 O O . SER A 1 245 ? 5.878 -6.874 5.159 1.00 89.38 245 SER A O 1
ATOM 1917 N N . MET A 1 246 ? 4.771 -8.502 4.110 1.00 87.62 246 MET A N 1
ATOM 1918 C CA . MET A 1 246 ? 5.821 -9.498 4.341 1.00 87.62 246 MET A CA 1
ATOM 1919 C C . MET A 1 246 ? 7.018 -9.249 3.416 1.00 87.62 246 MET A C 1
ATOM 1921 O O . MET A 1 246 ? 6.849 -8.858 2.266 1.00 87.62 246 MET A O 1
ATOM 1925 N N . GLU A 1 247 ? 8.228 -9.558 3.877 1.00 80.06 247 GLU A N 1
ATOM 1926 C CA . GLU A 1 247 ? 9.454 -9.363 3.087 1.00 80.06 247 GLU A CA 1
ATOM 1927 C C . GLU A 1 247 ? 9.403 -10.078 1.721 1.00 80.06 247 GLU A C 1
ATOM 1929 O O . GLU A 1 247 ? 9.847 -9.533 0.717 1.00 80.06 247 GLU A O 1
ATOM 1934 N N . GLU A 1 248 ? 8.767 -11.255 1.650 1.00 79.25 248 GLU A N 1
ATOM 1935 C CA . GLU A 1 248 ? 8.647 -12.063 0.425 1.00 79.25 248 GLU A CA 1
ATOM 1936 C C . GLU A 1 248 ? 7.853 -11.393 -0.710 1.00 79.25 248 GLU A C 1
ATOM 1938 O O . GLU A 1 248 ? 7.992 -11.793 -1.868 1.00 79.25 248 GLU A O 1
ATOM 1943 N N . VAL A 1 249 ? 7.005 -10.403 -0.409 1.00 83.25 249 VAL A N 1
ATOM 1944 C CA . VAL A 1 249 ? 6.219 -9.694 -1.435 1.00 83.25 249 VAL A CA 1
ATOM 1945 C C . VAL A 1 249 ? 6.889 -8.409 -1.921 1.00 83.25 249 VAL A C 1
ATOM 1947 O O . VAL A 1 249 ? 6.440 -7.830 -2.912 1.00 83.25 249 VAL A O 1
ATOM 1950 N N . LEU A 1 250 ? 7.976 -7.978 -1.274 1.00 83.50 250 LEU A N 1
ATOM 1951 C CA . LEU A 1 250 ? 8.723 -6.792 -1.674 1.00 83.50 250 LEU A CA 1
ATOM 1952 C C . LEU A 1 250 ? 9.566 -7.095 -2.918 1.00 83.50 250 LEU A C 1
ATOM 1954 O O . LEU A 1 250 ? 10.310 -8.073 -2.973 1.00 83.50 250 LEU A O 1
ATOM 1958 N N . GLN A 1 251 ? 9.452 -6.242 -3.938 1.00 80.19 251 GLN A N 1
ATOM 1959 C CA . GLN A 1 251 ? 10.198 -6.373 -5.189 1.00 80.19 251 GLN A CA 1
ATOM 1960 C C . GLN A 1 251 ? 11.116 -5.175 -5.393 1.00 80.19 251 GLN A C 1
ATOM 1962 O O . GLN A 1 251 ? 10.685 -4.028 -5.293 1.00 80.19 251 GLN A O 1
ATOM 1967 N N . VAL A 1 252 ? 12.364 -5.456 -5.761 1.00 80.56 252 VAL A N 1
ATOM 1968 C CA . VAL A 1 252 ? 13.318 -4.443 -6.218 1.00 80.56 252 VAL A CA 1
ATOM 1969 C C . VAL A 1 252 ? 13.438 -4.554 -7.724 1.00 80.56 252 VAL A C 1
ATOM 1971 O O . VAL A 1 252 ? 13.644 -5.645 -8.258 1.00 80.56 252 VAL A O 1
ATOM 1974 N N . LYS A 1 253 ? 13.309 -3.420 -8.407 1.00 79.12 253 LYS A N 1
ATOM 1975 C CA . LYS A 1 253 ? 13.579 -3.313 -9.837 1.00 79.12 253 LYS A CA 1
ATOM 1976 C C . LYS A 1 253 ? 14.722 -2.326 -10.038 1.00 79.12 253 LYS A C 1
ATOM 1978 O O . LYS A 1 253 ? 14.662 -1.249 -9.443 1.00 79.12 253 LYS A O 1
ATOM 1983 N N . PRO A 1 254 ? 15.748 -2.682 -10.827 1.00 76.31 254 PRO A N 1
ATOM 1984 C CA . PRO A 1 254 ? 16.713 -1.693 -11.272 1.00 76.31 254 PRO A CA 1
ATOM 1985 C C . PRO A 1 254 ? 15.981 -0.642 -12.113 1.00 76.31 254 PRO A C 1
ATOM 1987 O O . PRO A 1 254 ? 15.000 -0.955 -12.791 1.00 76.31 254 PRO A O 1
ATOM 1990 N N . ILE A 1 255 ? 16.443 0.596 -12.017 1.00 80.88 255 ILE A N 1
ATOM 1991 C CA . ILE A 1 255 ? 15.954 1.721 -12.808 1.00 80.88 255 ILE A CA 1
ATOM 1992 C C . ILE A 1 255 ? 17.083 2.064 -13.776 1.00 80.88 255 ILE A C 1
ATOM 1994 O O . ILE A 1 255 ? 18.218 2.187 -13.320 1.00 80.88 255 ILE A O 1
ATOM 1998 N N . ASN A 1 256 ? 16.770 2.172 -15.069 1.00 78.44 256 ASN A N 1
ATOM 1999 C CA . ASN A 1 256 ? 17.680 2.748 -16.056 1.00 78.44 256 ASN A CA 1
ATOM 2000 C C . ASN A 1 256 ? 17.854 4.241 -15.726 1.00 78.44 256 ASN A C 1
ATOM 2002 O O . ASN A 1 256 ? 16.870 4.987 -15.666 1.00 78.44 256 ASN A O 1
ATOM 2006 N N . ASP A 1 257 ? 19.085 4.649 -15.441 1.00 80.50 257 ASP A N 1
ATOM 2007 C CA . ASP A 1 257 ? 19.439 6.005 -15.025 1.00 80.50 257 ASP A CA 1
ATOM 2008 C C . ASP A 1 257 ? 20.556 6.646 -15.861 1.00 80.50 257 ASP A C 1
ATOM 2010 O O . ASP A 1 257 ? 20.876 7.829 -15.661 1.00 80.50 257 ASP A O 1
ATOM 2014 N N . GLU A 1 258 ? 21.106 5.927 -16.838 1.00 83.62 258 GLU A N 1
ATOM 2015 C CA . GLU A 1 258 ? 22.092 6.445 -17.776 1.00 83.62 258 GLU A CA 1
ATOM 2016 C C . GLU A 1 258 ? 21.498 6.624 -19.178 1.00 83.62 258 GLU A C 1
ATOM 2018 O O . GLU A 1 258 ? 20.620 5.909 -19.633 1.00 83.62 258 GLU A O 1
ATOM 2023 N N . VAL A 1 259 ? 21.960 7.658 -19.885 1.00 87.12 259 VAL A N 1
ATOM 2024 C CA . VAL A 1 259 ? 21.529 7.894 -21.268 1.00 87.12 259 VAL A CA 1
ATOM 2025 C C . VAL A 1 259 ? 22.461 7.159 -22.231 1.00 87.12 259 VAL A C 1
ATOM 2027 O O . VAL A 1 259 ? 23.676 7.162 -21.995 1.00 87.12 259 VAL A O 1
ATOM 2030 N N . PRO A 1 260 ? 21.963 6.669 -23.384 1.00 92.88 260 PRO A N 1
ATOM 2031 C CA . PRO A 1 260 ? 22.818 6.019 -24.369 1.00 92.88 260 PRO A CA 1
ATOM 2032 C C . PRO A 1 260 ? 23.973 6.920 -24.809 1.00 92.88 260 PRO A C 1
ATOM 2034 O O . PRO A 1 260 ? 23.825 8.134 -24.933 1.00 92.88 260 PRO A O 1
ATOM 2037 N N . VAL A 1 261 ? 25.135 6.347 -25.117 1.00 93.38 261 VAL A N 1
ATOM 2038 C CA . VAL A 1 261 ? 26.320 7.101 -25.552 1.00 93.38 261 VAL A CA 1
ATOM 2039 C C . VAL A 1 261 ? 26.838 6.558 -26.878 1.00 93.38 261 VAL A C 1
ATOM 2041 O O . VAL A 1 261 ? 26.995 5.357 -27.062 1.00 93.38 261 VAL A O 1
ATOM 2044 N N . LEU A 1 262 ? 27.144 7.445 -27.827 1.00 93.69 262 LEU A N 1
ATOM 2045 C CA . LEU A 1 262 ? 27.781 7.057 -29.090 1.00 93.69 262 LEU A CA 1
ATOM 2046 C C . LEU A 1 262 ? 29.203 6.546 -28.842 1.00 93.69 262 LEU A C 1
ATOM 2048 O O . LEU A 1 262 ? 29.988 7.182 -28.135 1.00 93.69 262 LEU A O 1
ATOM 2052 N N . VAL A 1 263 ? 29.561 5.428 -29.471 1.00 93.88 263 VAL A N 1
ATOM 2053 C CA . VAL A 1 263 ? 30.897 4.843 -29.324 1.00 93.88 263 VAL A CA 1
ATOM 2054 C C . VAL A 1 263 ? 31.955 5.732 -29.987 1.00 93.88 263 VAL A C 1
ATOM 2056 O O . VAL A 1 263 ? 31.718 6.392 -30.998 1.00 93.88 263 VAL A O 1
ATOM 2059 N N . ALA A 1 264 ? 33.155 5.775 -29.408 1.00 90.62 264 ALA A N 1
ATOM 2060 C CA . ALA A 1 264 ? 34.266 6.539 -29.963 1.00 90.62 264 ALA A CA 1
ATOM 2061 C C . ALA A 1 264 ? 34.785 5.928 -31.281 1.00 90.62 264 ALA A C 1
ATOM 2063 O O . ALA A 1 264 ? 34.812 4.713 -31.457 1.00 90.62 264 ALA A O 1
ATOM 2064 N N . GLY A 1 265 ? 35.273 6.774 -32.194 1.00 90.56 265 GLY A N 1
ATOM 2065 C CA . GLY A 1 265 ? 35.919 6.323 -33.435 1.00 90.56 265 GLY A CA 1
ATOM 2066 C C . GLY A 1 265 ? 34.980 6.063 -34.618 1.00 90.56 265 GLY A C 1
ATOM 2067 O O . GLY A 1 265 ? 35.427 5.502 -35.618 1.00 90.56 265 GLY A O 1
ATOM 2068 N N . LEU A 1 266 ? 33.716 6.494 -34.536 1.00 93.75 266 LEU A N 1
ATOM 2069 C CA . LEU A 1 266 ? 32.787 6.467 -35.670 1.00 93.75 266 LEU A CA 1
ATOM 2070 C C . LEU A 1 266 ? 33.297 7.319 -36.842 1.00 93.75 266 LEU A C 1
ATOM 2072 O O . LEU A 1 266 ? 33.894 8.385 -36.655 1.00 93.75 266 LEU A O 1
ATOM 2076 N N . LYS A 1 267 ? 33.023 6.868 -38.066 1.00 94.19 267 LYS A N 1
ATOM 2077 C CA . LYS A 1 267 ? 33.305 7.591 -39.308 1.00 94.19 267 LYS A CA 1
ATOM 2078 C C . LYS A 1 267 ? 32.146 8.550 -39.613 1.00 94.19 267 LYS A C 1
ATOM 2080 O O . LYS A 1 267 ? 31.067 8.085 -39.959 1.00 94.19 267 LYS A O 1
ATOM 2085 N N . PRO A 1 268 ? 32.354 9.880 -39.581 1.00 92.56 268 PRO A N 1
ATOM 2086 C CA . PRO A 1 268 ? 31.267 10.849 -39.751 1.00 92.56 268 PRO A CA 1
ATOM 2087 C C . PRO A 1 268 ? 30.827 11.050 -41.207 1.00 92.56 268 PRO A C 1
ATOM 2089 O O . PRO A 1 268 ? 29.866 11.775 -41.456 1.00 92.56 268 PRO A O 1
ATOM 2092 N N . VAL A 1 269 ? 31.543 10.464 -42.175 1.00 95.44 269 VAL A N 1
ATOM 2093 C CA . VAL A 1 269 ? 31.277 10.635 -43.607 1.00 95.44 269 VAL A CA 1
ATOM 2094 C C . VAL A 1 269 ? 31.123 9.282 -44.292 1.00 95.44 269 VAL A C 1
ATOM 2096 O O . VAL A 1 269 ? 32.067 8.492 -44.335 1.00 95.44 269 VAL A O 1
ATOM 2099 N N . LEU A 1 270 ? 29.951 9.054 -44.879 1.00 95.69 270 LEU A N 1
ATOM 2100 C CA . LEU A 1 270 ? 29.624 7.924 -45.745 1.00 95.69 270 LEU A CA 1
ATOM 2101 C C . LEU A 1 270 ? 29.777 8.338 -47.217 1.00 95.69 270 LEU A C 1
ATOM 2103 O O . LEU A 1 270 ? 29.246 9.362 -47.645 1.00 95.69 270 LEU A O 1
ATOM 2107 N N . SER A 1 271 ? 30.489 7.543 -48.012 1.00 95.12 271 SER A N 1
ATOM 2108 C CA . SER A 1 271 ? 30.681 7.807 -49.444 1.00 95.12 271 SER A CA 1
ATOM 2109 C C . SER A 1 271 ? 29.724 6.958 -50.269 1.00 95.12 271 SER A C 1
ATOM 2111 O O . SER A 1 271 ? 29.777 5.735 -50.194 1.00 95.12 271 SER A O 1
ATOM 2113 N N . CYS A 1 272 ? 28.891 7.590 -51.090 1.00 93.69 272 CYS A N 1
ATOM 2114 C CA . CYS A 1 272 ? 27.961 6.911 -51.987 1.00 93.69 272 CYS A CA 1
ATOM 2115 C C . CYS A 1 272 ? 28.280 7.301 -53.431 1.00 93.69 272 CYS A C 1
ATOM 2117 O O . CYS A 1 272 ? 28.533 8.467 -53.714 1.00 93.69 272 CYS A O 1
ATOM 2119 N N . ALA A 1 273 ? 28.264 6.354 -54.363 1.00 91.56 273 ALA A N 1
ATOM 2120 C CA . ALA A 1 273 ? 28.239 6.702 -55.779 1.00 91.56 273 ALA A CA 1
ATOM 2121 C C . ALA A 1 273 ? 26.807 7.064 -56.187 1.00 91.56 273 ALA A C 1
ATOM 2123 O O . ALA A 1 273 ? 25.832 6.561 -55.620 1.00 91.56 273 ALA A O 1
ATOM 2124 N N . GLU A 1 274 ? 26.671 7.952 -57.158 1.00 90.25 274 GLU A N 1
ATOM 2125 C CA . GLU A 1 274 ? 25.380 8.334 -57.702 1.00 90.25 274 GLU A CA 1
ATOM 2126 C C . GLU A 1 274 ? 24.536 7.122 -58.139 1.00 90.25 274 GLU A C 1
ATOM 2128 O O . GLU A 1 274 ? 25.003 6.202 -58.811 1.00 90.25 274 GLU A O 1
ATOM 2133 N N . GLY A 1 275 ? 23.269 7.122 -57.715 1.00 88.69 275 GLY A N 1
ATOM 2134 C CA . GLY A 1 275 ? 22.278 6.096 -58.054 1.00 88.69 275 GLY A CA 1
ATOM 2135 C C . GLY A 1 275 ? 22.517 4.742 -57.379 1.00 88.69 275 GLY A C 1
ATOM 2136 O O . GLY A 1 275 ? 21.769 3.798 -57.631 1.00 88.69 275 GLY A O 1
ATOM 2137 N N . GLN A 1 276 ? 23.546 4.634 -56.534 1.00 91.62 276 GLN A N 1
ATOM 2138 C CA . GLN A 1 276 ? 23.856 3.423 -55.786 1.00 91.62 276 GLN A CA 1
ATOM 2139 C C . GLN A 1 276 ? 23.171 3.393 -54.416 1.00 91.62 276 GLN A C 1
ATOM 2141 O O . GLN A 1 276 ? 22.640 4.387 -53.910 1.00 91.62 276 GLN A O 1
ATOM 2146 N N . GLU A 1 277 ? 23.200 2.200 -53.833 1.00 94.81 277 GLU A N 1
ATOM 2147 C CA . GLU A 1 277 ? 22.732 1.893 -52.491 1.00 94.81 277 GLU A CA 1
ATOM 2148 C C . GLU A 1 277 ? 23.905 1.335 -51.678 1.00 94.81 277 GLU A C 1
ATOM 2150 O O . GLU A 1 277 ? 24.631 0.460 -52.155 1.00 94.81 277 GLU A O 1
ATOM 2155 N N . ILE A 1 278 ? 24.120 1.866 -50.475 1.00 95.81 278 ILE A N 1
ATOM 2156 C CA . ILE A 1 278 ? 25.233 1.496 -49.595 1.00 95.81 278 ILE A CA 1
ATOM 2157 C C . ILE A 1 278 ? 24.731 1.169 -48.189 1.00 95.81 278 ILE A C 1
ATOM 2159 O O . ILE A 1 278 ? 23.828 1.825 -47.674 1.00 95.81 278 ILE A O 1
ATOM 2163 N N . VAL A 1 279 ? 25.317 0.150 -47.561 1.00 97.12 279 VAL A N 1
ATOM 2164 C CA . VAL A 1 279 ? 24.971 -0.277 -46.198 1.00 97.12 279 VAL A CA 1
ATOM 2165 C C . VAL A 1 279 ? 25.544 0.702 -45.176 1.00 97.12 279 VAL A C 1
ATOM 2167 O O . VAL A 1 279 ? 26.726 1.041 -45.232 1.00 97.12 279 VAL A O 1
ATOM 2170 N N . ILE A 1 280 ? 24.714 1.128 -44.225 1.00 97.00 280 ILE A N 1
ATOM 2171 C CA . ILE A 1 280 ? 25.142 1.874 -43.040 1.00 97.00 280 ILE A CA 1
ATOM 2172 C C . ILE A 1 280 ? 25.515 0.842 -41.971 1.00 97.00 280 ILE A C 1
ATOM 2174 O O . ILE A 1 280 ? 24.653 0.186 -41.394 1.00 97.00 280 ILE A O 1
ATOM 2178 N N . THR A 1 281 ? 26.812 0.663 -41.744 1.00 96.12 281 THR A N 1
ATOM 2179 C CA . THR A 1 281 ? 27.376 -0.298 -40.784 1.00 96.12 281 THR A CA 1
ATOM 2180 C C . THR A 1 281 ? 27.680 0.358 -39.430 1.00 96.12 281 THR A C 1
ATOM 2182 O O . THR A 1 281 ? 27.667 1.583 -39.285 1.00 96.12 281 THR A O 1
ATOM 2185 N N . ALA A 1 282 ? 28.034 -0.467 -38.437 1.00 95.56 282 ALA A N 1
ATOM 2186 C CA . ALA A 1 282 ? 28.415 -0.033 -37.088 1.00 95.56 282 ALA A CA 1
ATOM 2187 C C . ALA A 1 282 ? 29.642 0.906 -37.036 1.00 95.56 282 ALA A C 1
ATOM 2189 O O . ALA A 1 282 ? 29.897 1.536 -36.017 1.00 95.56 282 ALA A O 1
ATOM 2190 N N . GLU A 1 283 ? 30.415 1.029 -38.121 1.00 95.75 283 GLU A N 1
ATOM 2191 C CA . GLU A 1 283 ? 31.526 1.988 -38.189 1.00 95.75 283 GLU A CA 1
ATOM 2192 C C . GLU A 1 283 ? 31.050 3.437 -38.380 1.00 95.75 283 GLU A C 1
ATOM 2194 O O . GLU A 1 283 ? 31.804 4.362 -38.092 1.00 95.75 283 GLU A O 1
ATOM 2199 N N . TYR A 1 284 ? 29.831 3.634 -38.891 1.00 95.75 284 TYR A N 1
ATOM 2200 C CA . TYR A 1 284 ? 29.235 4.951 -39.125 1.00 95.75 284 TYR A CA 1
ATOM 2201 C C . TYR A 1 284 ? 28.324 5.364 -37.976 1.00 95.75 284 TYR A C 1
ATOM 2203 O O . TYR A 1 284 ? 28.253 6.542 -37.646 1.00 95.75 284 TYR A O 1
ATOM 2211 N N . ILE A 1 285 ? 27.632 4.403 -37.362 1.00 95.38 285 ILE A N 1
ATOM 2212 C CA . ILE A 1 285 ? 26.732 4.666 -36.246 1.00 95.38 285 ILE A CA 1
ATOM 2213 C C . ILE A 1 285 ? 26.639 3.458 -35.317 1.00 95.38 285 ILE A C 1
ATOM 2215 O O . ILE A 1 285 ? 26.265 2.363 -35.731 1.00 95.38 285 ILE A O 1
ATOM 2219 N N . TYR A 1 286 ? 26.997 3.669 -34.053 1.00 95.94 286 TYR A N 1
ATOM 2220 C CA . TYR A 1 286 ? 26.885 2.671 -32.998 1.00 95.94 286 TYR A CA 1
ATOM 2221 C C . TYR A 1 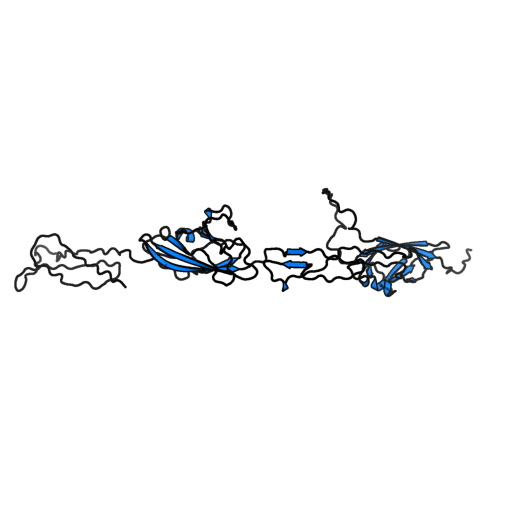286 ? 26.861 3.375 -31.642 1.00 95.94 286 TYR A C 1
ATOM 2223 O O . TYR A 1 286 ? 27.645 4.299 -31.402 1.00 95.94 286 TYR A O 1
ATOM 2231 N N . ALA A 1 287 ? 25.965 2.946 -30.767 1.00 95.19 287 ALA A N 1
ATOM 2232 C CA . ALA A 1 287 ? 25.819 3.456 -29.416 1.00 95.19 287 ALA A CA 1
ATOM 2233 C C . ALA A 1 287 ? 25.948 2.317 -28.402 1.00 95.19 287 ALA A C 1
ATOM 2235 O O . ALA A 1 287 ? 25.744 1.145 -28.715 1.00 95.19 287 ALA A O 1
ATOM 2236 N N . SER A 1 288 ? 26.320 2.667 -27.185 1.00 93.81 288 SER A N 1
ATOM 2237 C CA . SER A 1 288 ? 26.348 1.770 -26.044 1.00 93.81 288 SER A CA 1
ATOM 2238 C C . SER A 1 288 ? 25.625 2.416 -24.885 1.00 93.81 288 SER A C 1
ATOM 2240 O O . SER A 1 288 ? 25.763 3.621 -24.676 1.00 93.81 288 SER A O 1
ATOM 2242 N N . ASP A 1 289 ? 24.929 1.600 -24.124 1.00 92.12 289 ASP A N 1
ATOM 2243 C CA . ASP A 1 289 ? 24.301 1.977 -22.878 1.00 92.12 289 ASP A CA 1
ATOM 2244 C C . ASP A 1 289 ? 24.806 1.061 -21.749 1.00 92.12 289 ASP A C 1
ATOM 2246 O O . ASP A 1 289 ? 25.251 -0.064 -22.007 1.00 92.12 289 ASP A O 1
ATOM 2250 N N . ALA A 1 290 ? 24.872 1.586 -20.527 1.00 87.31 290 ALA A N 1
ATOM 2251 C CA . ALA A 1 290 ? 25.443 0.882 -19.382 1.00 87.31 290 ALA A CA 1
ATOM 2252 C C . ALA A 1 290 ? 24.420 -0.016 -18.672 1.00 87.31 290 ALA A C 1
ATOM 2254 O O . ALA A 1 290 ? 24.817 -1.030 -18.090 1.00 87.31 290 ALA A O 1
ATOM 2255 N N . ASP A 1 291 ? 23.138 0.341 -18.725 1.00 85.00 291 ASP A N 1
ATOM 2256 C CA . ASP A 1 291 ? 22.048 -0.343 -18.027 1.00 85.00 291 ASP A CA 1
ATOM 2257 C C . ASP A 1 291 ? 21.001 -0.945 -18.984 1.00 85.00 291 ASP A C 1
ATOM 2259 O O . ASP A 1 291 ? 20.219 -1.809 -18.580 1.00 85.00 291 ASP A O 1
ATOM 2263 N N . SER A 1 292 ? 21.051 -0.575 -20.264 1.00 87.88 292 SER A N 1
ATOM 2264 C CA . SER A 1 292 ? 20.167 -1.062 -21.319 1.00 87.88 292 SER A CA 1
ATOM 2265 C C . SER A 1 292 ? 20.880 -2.005 -22.293 1.00 87.88 292 SER A C 1
ATOM 2267 O O . SER A 1 292 ? 22.083 -1.908 -22.547 1.00 87.88 292 SER A O 1
ATOM 2269 N N . ASP A 1 293 ? 20.137 -2.937 -22.902 1.00 90.38 293 ASP A N 1
ATOM 2270 C CA . ASP A 1 293 ? 20.707 -3.793 -23.947 1.00 90.38 293 ASP A CA 1
ATOM 2271 C C . ASP A 1 293 ? 21.051 -2.963 -25.196 1.00 90.38 293 ASP A C 1
ATOM 2273 O O . ASP A 1 293 ? 20.190 -2.410 -25.885 1.00 90.38 293 ASP A O 1
ATOM 2277 N N . ASN A 1 294 ? 22.338 -2.948 -25.543 1.00 93.62 294 ASN A N 1
ATOM 2278 C CA . ASN A 1 294 ? 22.861 -2.305 -26.743 1.00 93.62 294 ASN A CA 1
ATOM 2279 C C . ASN A 1 294 ? 22.115 -2.715 -28.020 1.00 93.62 294 ASN A C 1
ATOM 2281 O O . ASN A 1 294 ? 22.065 -1.932 -28.966 1.00 93.62 294 ASN A O 1
ATOM 2285 N N . SER A 1 295 ? 21.579 -3.935 -28.106 1.00 93.81 295 SER A N 1
ATOM 2286 C CA . SER A 1 295 ? 20.906 -4.417 -29.317 1.00 93.81 295 SER A CA 1
ATOM 2287 C C . SER A 1 295 ? 19.522 -3.786 -29.542 1.00 93.81 295 SER A C 1
ATOM 2289 O O . SER A 1 295 ? 19.104 -3.626 -30.698 1.00 93.81 295 SER A O 1
ATOM 2291 N N . SER A 1 296 ? 18.848 -3.376 -28.462 1.00 93.00 296 SER A N 1
ATOM 2292 C CA . SER A 1 296 ? 17.506 -2.785 -28.483 1.00 93.00 296 SER A CA 1
ATOM 2293 C C . SER A 1 296 ? 17.490 -1.265 -28.625 1.00 93.00 296 SER A C 1
ATOM 2295 O O . SER A 1 296 ? 16.414 -0.710 -28.845 1.00 93.00 296 SER A O 1
ATOM 2297 N N . LEU A 1 297 ? 18.650 -0.596 -28.567 1.00 94.06 297 LEU A N 1
ATOM 2298 C CA . LEU A 1 297 ? 18.743 0.858 -28.735 1.00 94.06 297 LEU A CA 1
ATOM 2299 C C . LEU A 1 297 ? 18.101 1.305 -30.056 1.00 94.06 297 LEU A C 1
ATOM 2301 O O . LEU A 1 297 ? 18.427 0.799 -31.135 1.00 94.06 297 LEU A O 1
ATOM 2305 N N . ALA A 1 298 ? 17.192 2.268 -29.966 1.00 94.25 298 ALA A N 1
ATOM 2306 C CA . ALA A 1 298 ? 16.451 2.843 -31.072 1.00 94.25 298 ALA A CA 1
ATOM 2307 C C . ALA A 1 298 ? 17.183 4.047 -31.675 1.00 94.25 298 ALA A C 1
ATOM 2309 O O . ALA A 1 298 ? 17.625 4.959 -30.979 1.00 94.25 298 ALA A O 1
ATOM 2310 N N . PHE A 1 299 ? 17.230 4.081 -33.002 1.00 94.88 299 PHE A N 1
ATOM 2311 C CA . PHE A 1 299 ? 17.746 5.183 -33.800 1.00 94.88 299 PHE A CA 1
ATOM 2312 C C . PHE A 1 299 ? 16.590 5.830 -34.555 1.00 94.88 299 PHE A C 1
ATOM 2314 O O . PHE A 1 299 ? 16.008 5.228 -35.460 1.00 94.88 299 PHE A O 1
ATOM 2321 N N . LEU A 1 300 ? 16.256 7.062 -34.183 1.00 95.31 300 LEU A N 1
ATOM 2322 C CA . LEU A 1 300 ? 15.230 7.877 -34.827 1.00 95.31 300 LEU A CA 1
ATOM 2323 C C . LEU A 1 300 ? 15.882 8.818 -35.838 1.00 95.31 300 LEU A C 1
ATOM 2325 O O . LEU A 1 300 ? 16.815 9.544 -35.502 1.00 95.31 300 LEU A O 1
ATOM 2329 N N . ILE A 1 301 ? 15.372 8.861 -37.064 1.00 95.25 301 ILE A N 1
ATOM 2330 C CA . ILE A 1 301 ? 15.843 9.787 -38.095 1.00 95.25 301 ILE A CA 1
ATOM 2331 C C . ILE A 1 301 ? 15.109 11.119 -37.918 1.00 95.25 301 ILE A C 1
ATOM 2333 O O . ILE A 1 301 ? 14.039 11.345 -38.485 1.00 95.25 301 ILE A O 1
ATOM 2337 N N . ALA A 1 302 ? 15.689 12.014 -37.120 1.00 93.56 302 ALA A N 1
ATOM 2338 C CA . ALA A 1 302 ? 15.147 13.347 -36.858 1.00 93.56 302 ALA A CA 1
ATOM 2339 C C . ALA A 1 302 ? 15.236 14.274 -38.081 1.00 93.56 302 ALA A C 1
ATOM 2341 O O . ALA A 1 302 ? 14.374 15.132 -38.276 1.00 93.56 302 ALA A O 1
ATOM 2342 N N . ARG A 1 303 ? 16.255 14.088 -38.930 1.00 95.00 303 ARG A N 1
ATOM 2343 C CA . ARG A 1 303 ? 16.367 14.760 -40.232 1.00 95.00 303 ARG A CA 1
ATOM 2344 C C . ARG A 1 303 ? 16.642 13.724 -41.309 1.00 95.00 303 ARG A C 1
ATOM 2346 O O . ARG A 1 303 ? 17.705 13.108 -41.315 1.00 95.00 303 ARG A O 1
ATOM 2353 N N . GLN A 1 304 ? 15.673 13.552 -42.204 1.00 93.69 304 GLN A N 1
ATOM 2354 C CA . GLN A 1 304 ? 15.815 12.709 -43.388 1.00 93.69 304 GLN A CA 1
ATOM 2355 C C . GLN A 1 304 ? 16.820 13.330 -44.376 1.00 93.69 304 GLN A C 1
ATOM 2357 O O . GLN A 1 304 ? 16.904 14.561 -44.456 1.00 93.69 304 GLN A O 1
ATOM 2362 N N . PRO A 1 305 ? 17.548 12.498 -45.141 1.00 94.81 305 PRO A N 1
ATOM 2363 C CA . PRO A 1 305 ? 18.394 12.972 -46.225 1.00 94.81 305 PRO A CA 1
ATOM 2364 C C . PRO A 1 305 ? 17.576 13.704 -47.304 1.00 94.81 305 PRO A C 1
ATOM 2366 O O . PRO A 1 305 ? 16.425 13.363 -47.572 1.00 94.81 305 PRO A O 1
ATOM 2369 N N . TYR A 1 306 ? 18.168 14.713 -47.942 1.00 92.25 306 TYR A N 1
ATOM 2370 C CA . TYR A 1 306 ? 17.535 15.519 -48.990 1.00 92.25 306 TYR A CA 1
ATOM 2371 C C . TYR A 1 306 ? 17.711 14.924 -50.398 1.00 92.25 306 TYR A C 1
ATOM 2373 O O . TYR A 1 306 ? 16.877 15.151 -51.275 1.00 92.25 306 TYR A O 1
ATOM 2381 N N . HIS A 1 307 ? 18.788 14.168 -50.637 1.00 91.69 307 HIS A N 1
ATOM 2382 C CA . HIS A 1 307 ? 19.140 13.608 -51.951 1.00 91.69 307 HIS A CA 1
ATOM 2383 C C . HIS A 1 307 ? 19.047 12.074 -52.014 1.00 91.69 307 HIS A C 1
ATOM 2385 O O . HIS A 1 307 ? 19.319 11.468 -53.054 1.00 91.69 307 HIS A O 1
ATOM 2391 N N . GLY A 1 308 ? 18.632 11.435 -50.925 1.00 92.88 308 GLY A N 1
ATOM 2392 C CA . GLY A 1 308 ? 18.449 9.993 -50.858 1.00 92.88 308 GLY A CA 1
ATOM 2393 C C . GLY A 1 308 ? 17.370 9.585 -49.871 1.00 92.88 308 GLY A C 1
ATOM 2394 O O . GLY A 1 308 ? 16.583 10.405 -49.408 1.00 92.88 308 GLY A O 1
ATOM 2395 N N . VAL A 1 309 ? 17.330 8.294 -49.566 1.00 95.94 309 VAL A N 1
ATOM 2396 C CA . VAL A 1 309 ? 16.429 7.700 -48.573 1.00 95.94 309 VAL A CA 1
ATOM 2397 C C . VAL A 1 309 ? 17.178 6.669 -47.739 1.00 95.94 309 VAL A C 1
ATOM 2399 O O . VAL A 1 309 ? 18.081 5.998 -48.244 1.00 95.94 309 VAL A O 1
ATOM 2402 N N . VAL A 1 310 ? 16.788 6.534 -46.472 1.00 97.31 310 VAL A N 1
ATOM 2403 C CA . VAL A 1 310 ? 17.242 5.442 -45.603 1.00 97.31 310 VAL A CA 1
ATOM 2404 C C . VAL A 1 310 ? 16.236 4.302 -45.677 1.00 97.31 310 VAL A C 1
ATOM 2406 O O . VAL A 1 310 ? 15.029 4.519 -45.545 1.00 97.31 310 VAL A O 1
ATOM 2409 N N . LEU A 1 311 ? 16.731 3.091 -45.902 1.00 97.31 311 LEU A N 1
ATOM 2410 C CA . LEU A 1 311 ? 15.932 1.894 -46.112 1.00 97.31 311 LEU A CA 1
ATOM 2411 C C . LEU A 1 311 ? 16.293 0.834 -45.068 1.00 97.31 311 LEU A C 1
ATOM 2413 O O . LEU A 1 311 ? 17.459 0.665 -44.724 1.00 97.31 311 LEU A O 1
ATOM 2417 N N . ARG A 1 312 ? 15.297 0.072 -44.619 1.00 97.12 312 ARG A N 1
ATOM 2418 C CA . ARG A 1 312 ? 15.453 -1.186 -43.883 1.00 97.12 312 ARG A CA 1
ATOM 2419 C C . ARG A 1 312 ? 14.904 -2.306 -44.749 1.00 97.12 312 ARG A C 1
ATOM 2421 O O . ARG A 1 312 ? 13.710 -2.305 -45.049 1.00 97.12 312 ARG A O 1
ATOM 2428 N N . ASN A 1 313 ? 15.751 -3.244 -45.177 1.00 94.69 313 ASN A N 1
ATOM 2429 C CA . ASN A 1 313 ? 15.357 -4.312 -46.111 1.00 94.69 313 ASN A CA 1
ATOM 2430 C C . ASN A 1 313 ? 14.578 -3.783 -47.341 1.00 94.69 313 ASN A C 1
ATOM 2432 O O . ASN A 1 313 ? 13.580 -4.366 -47.765 1.00 94.69 313 ASN A O 1
ATOM 2436 N N . GLY A 1 314 ? 15.004 -2.639 -47.891 1.00 93.25 314 GLY A N 1
ATOM 2437 C CA . GLY A 1 314 ? 14.379 -2.012 -49.062 1.00 93.25 314 GLY A CA 1
ATOM 2438 C C . GLY A 1 314 ? 13.107 -1.193 -48.793 1.00 93.25 314 GLY A C 1
ATOM 2439 O O . GLY A 1 314 ? 12.531 -0.658 -49.740 1.00 93.25 314 GLY A O 1
ATOM 2440 N N . VAL A 1 315 ? 12.670 -1.052 -47.539 1.00 96.44 315 VAL A N 1
ATOM 2441 C CA . VAL A 1 315 ? 11.523 -0.211 -47.148 1.00 96.44 315 VAL A CA 1
ATOM 2442 C C . VAL A 1 315 ? 12.021 1.076 -46.503 1.00 96.44 315 VAL A C 1
ATOM 2444 O O . VAL A 1 315 ? 12.874 1.019 -45.625 1.00 96.44 315 VAL A O 1
ATOM 2447 N N . VAL A 1 316 ? 11.491 2.234 -46.907 1.00 95.81 316 VAL A N 1
ATOM 2448 C CA . VAL A 1 316 ? 11.862 3.527 -46.301 1.00 95.81 316 VAL A CA 1
ATOM 2449 C C . VAL A 1 316 ? 11.431 3.558 -44.839 1.00 95.81 316 VAL A C 1
ATOM 2451 O O . VAL A 1 316 ? 10.285 3.231 -44.528 1.00 95.81 316 VAL A O 1
ATOM 2454 N N . VAL A 1 317 ? 12.339 3.965 -43.956 1.00 95.88 317 VAL A N 1
ATOM 2455 C CA . VAL A 1 317 ? 12.104 4.000 -42.508 1.00 95.88 317 VAL A CA 1
ATOM 2456 C C . VAL A 1 317 ? 12.381 5.377 -41.910 1.00 95.88 317 VAL A C 1
ATOM 2458 O O . VAL A 1 317 ? 13.204 6.143 -42.408 1.00 95.88 317 VAL A O 1
ATOM 2461 N N . ASP A 1 318 ? 11.685 5.685 -40.818 1.00 94.69 318 ASP A N 1
ATOM 2462 C CA . ASP A 1 318 ? 11.951 6.824 -39.930 1.00 94.69 318 ASP A CA 1
ATOM 2463 C C . ASP A 1 318 ? 12.692 6.400 -38.650 1.00 94.69 318 ASP A C 1
ATOM 2465 O O . ASP A 1 318 ? 13.203 7.248 -37.921 1.00 94.69 318 ASP A O 1
ATOM 2469 N N . ARG A 1 319 ? 12.752 5.090 -38.383 1.00 94.44 319 ARG A N 1
ATOM 2470 C CA . ARG A 1 319 ? 13.369 4.494 -37.201 1.00 94.44 319 ARG A CA 1
ATOM 2471 C C . ARG A 1 319 ? 13.875 3.078 -37.467 1.00 94.44 319 ARG A C 1
ATOM 2473 O O . ARG A 1 319 ? 13.295 2.346 -38.271 1.00 94.44 319 ARG A O 1
ATOM 2480 N N . PHE A 1 320 ? 14.900 2.671 -36.735 1.00 95.62 320 PHE A N 1
ATOM 2481 C CA . PHE A 1 320 ? 15.407 1.295 -36.688 1.00 95.62 320 PHE A CA 1
ATOM 2482 C C . PHE A 1 320 ? 16.092 1.033 -35.341 1.00 95.62 320 PHE A C 1
ATOM 2484 O O . PHE A 1 320 ? 16.252 1.961 -34.551 1.00 95.62 320 PHE A O 1
ATOM 2491 N N . ILE A 1 321 ? 16.469 -0.214 -35.058 1.00 95.94 321 ILE A N 1
ATOM 2492 C CA . ILE A 1 321 ? 17.202 -0.577 -33.830 1.00 95.94 321 ILE A CA 1
ATOM 2493 C C . ILE A 1 321 ? 18.667 -0.902 -34.127 1.00 95.94 321 ILE A C 1
ATOM 2495 O O . ILE A 1 321 ? 19.014 -1.213 -35.268 1.00 95.94 321 ILE A O 1
ATOM 2499 N N . GLN A 1 322 ? 19.533 -0.883 -33.113 1.00 95.94 322 GLN A N 1
ATOM 2500 C CA . GLN A 1 322 ? 20.954 -1.204 -33.283 1.00 95.94 322 GLN A CA 1
ATOM 2501 C C . GLN A 1 322 ? 21.171 -2.586 -33.908 1.00 95.94 322 GLN A C 1
ATOM 2503 O O . GLN A 1 322 ? 22.060 -2.749 -34.747 1.00 95.94 322 GLN A O 1
ATOM 2508 N N . ALA A 1 323 ? 20.327 -3.562 -33.557 1.00 96.38 323 ALA A N 1
ATOM 2509 C CA . ALA A 1 323 ? 20.354 -4.891 -34.160 1.00 96.38 323 ALA A CA 1
ATOM 2510 C C . ALA A 1 323 ? 20.193 -4.871 -35.696 1.00 96.38 323 ALA A C 1
ATOM 2512 O O . ALA A 1 323 ? 20.723 -5.741 -36.384 1.00 96.38 323 ALA A O 1
ATOM 2513 N N . ASP A 1 324 ? 19.507 -3.872 -36.263 1.00 97.00 324 ASP A N 1
ATOM 2514 C CA . ASP A 1 324 ? 19.358 -3.732 -37.717 1.00 97.00 324 ASP A CA 1
ATOM 2515 C C . ASP A 1 324 ? 20.663 -3.261 -38.386 1.00 97.00 324 ASP A C 1
ATOM 2517 O O . ASP A 1 324 ? 20.988 -3.689 -39.498 1.00 97.00 324 ASP A O 1
ATOM 2521 N N . ILE A 1 325 ? 21.435 -2.407 -37.702 1.00 96.56 325 ILE A N 1
ATOM 2522 C CA . ILE A 1 325 ? 22.761 -1.955 -38.149 1.00 96.56 325 ILE A CA 1
ATOM 2523 C C . ILE A 1 325 ? 23.763 -3.107 -38.084 1.00 96.56 325 ILE A C 1
ATOM 2525 O O . ILE A 1 325 ? 24.504 -3.334 -39.042 1.00 96.56 325 ILE A O 1
ATOM 2529 N N . THR A 1 326 ? 23.774 -3.871 -36.989 1.00 95.44 326 THR A N 1
ATOM 2530 C CA . THR A 1 326 ? 24.667 -5.034 -36.849 1.00 95.44 326 THR A CA 1
ATOM 2531 C C . THR A 1 326 ? 24.297 -6.169 -37.801 1.00 95.44 326 THR A C 1
ATOM 2533 O O . THR A 1 326 ? 25.188 -6.871 -38.277 1.00 95.44 326 THR A O 1
ATOM 2536 N N . ALA A 1 327 ? 23.017 -6.308 -38.154 1.00 96.19 327 ALA A N 1
ATOM 2537 C CA . ALA A 1 327 ? 22.561 -7.214 -39.206 1.00 96.19 327 ALA A CA 1
ATOM 2538 C C . ALA A 1 327 ? 22.875 -6.717 -40.633 1.00 96.19 327 ALA A C 1
ATOM 2540 O O . ALA A 1 327 ? 22.725 -7.485 -41.584 1.00 96.19 327 ALA A O 1
ATOM 2541 N N . GLY A 1 328 ? 23.302 -5.460 -40.807 1.00 95.81 328 GLY A N 1
ATOM 2542 C CA . GLY A 1 328 ? 23.657 -4.887 -42.110 1.00 95.81 328 GLY A CA 1
ATOM 2543 C C . GLY A 1 328 ? 22.467 -4.670 -43.046 1.00 95.81 328 GLY A C 1
ATOM 2544 O O . GLY A 1 328 ? 22.640 -4.658 -44.264 1.00 95.81 328 GLY A O 1
ATOM 2545 N N . ILE A 1 329 ? 21.257 -4.523 -42.499 1.00 97.12 329 ILE A N 1
ATOM 2546 C CA . ILE A 1 329 ? 20.018 -4.392 -43.286 1.00 97.12 329 ILE A CA 1
ATOM 2547 C C . ILE A 1 329 ? 19.538 -2.946 -43.442 1.00 97.12 329 ILE A C 1
ATOM 2549 O O . ILE A 1 329 ? 18.495 -2.711 -44.060 1.00 97.12 329 ILE A O 1
ATOM 2553 N N . ILE A 1 330 ? 20.279 -1.990 -42.878 1.00 98.25 330 ILE A N 1
ATOM 2554 C CA . ILE A 1 330 ? 20.043 -0.556 -43.036 1.00 98.25 330 ILE A CA 1
ATOM 2555 C C . ILE A 1 330 ? 20.928 -0.021 -44.157 1.00 98.25 330 ILE A C 1
ATOM 2557 O O . ILE A 1 330 ? 22.151 -0.161 -44.119 1.00 98.25 330 ILE A O 1
ATOM 2561 N N . THR A 1 331 ? 20.315 0.614 -45.151 1.00 97.56 331 THR A N 1
ATOM 2562 C CA . THR A 1 331 ? 21.012 1.156 -46.321 1.00 97.56 331 THR A CA 1
ATOM 2563 C C . THR A 1 331 ? 20.629 2.610 -46.580 1.00 97.56 331 THR A C 1
ATOM 2565 O O . THR A 1 331 ? 19.515 3.045 -46.293 1.00 97.56 331 THR A O 1
ATOM 2568 N N . TYR A 1 332 ? 21.560 3.381 -47.136 1.00 97.31 332 TYR A N 1
ATOM 2569 C CA . TYR A 1 332 ? 21.278 4.653 -47.791 1.00 97.31 332 TYR A CA 1
ATOM 2570 C C . TYR A 1 332 ? 21.240 4.440 -49.299 1.00 97.31 332 TYR A C 1
ATOM 2572 O O . TYR A 1 332 ? 22.161 3.852 -49.868 1.00 97.31 332 TYR A O 1
ATOM 2580 N N . LYS A 1 333 ? 20.214 4.974 -49.958 1.00 95.69 333 LYS A N 1
ATOM 2581 C CA . LYS A 1 333 ? 20.089 4.961 -51.414 1.00 95.69 333 LYS A CA 1
ATOM 2582 C C . LYS A 1 333 ? 19.975 6.374 -51.955 1.00 95.69 333 LYS A C 1
ATOM 2584 O O . LYS A 1 333 ? 19.054 7.100 -51.580 1.00 95.69 333 LYS A O 1
ATOM 2589 N N . HIS A 1 334 ? 20.856 6.739 -52.882 1.00 94.12 334 HIS A N 1
ATOM 2590 C CA . HIS A 1 334 ? 20.734 8.002 -53.607 1.00 94.12 334 HIS A CA 1
ATOM 2591 C C . HIS A 1 334 ? 19.564 7.925 -54.599 1.00 94.12 334 HIS A C 1
ATOM 2593 O O . HIS A 1 334 ? 19.527 7.042 -55.457 1.00 94.12 334 HIS A O 1
ATOM 2599 N N . THR A 1 335 ? 18.602 8.842 -54.480 1.00 87.00 335 THR A N 1
ATOM 2600 C CA . THR A 1 335 ? 17.380 8.878 -55.309 1.00 87.00 335 THR A CA 1
ATOM 2601 C C . THR A 1 335 ? 17.375 10.026 -56.314 1.00 87.00 335 THR A C 1
ATOM 2603 O O . THR A 1 335 ? 16.463 10.116 -57.137 1.00 87.00 335 THR A O 1
ATOM 2606 N N . GLY A 1 336 ? 18.385 10.898 -56.268 1.00 75.56 336 GLY A N 1
ATOM 2607 C CA . GLY A 1 336 ? 18.578 11.941 -57.266 1.00 75.56 336 GLY A CA 1
ATOM 2608 C C . GLY A 1 336 ? 18.865 11.375 -58.661 1.00 75.56 336 GLY A C 1
ATOM 2609 O O . GLY A 1 336 ? 19.495 10.329 -58.805 1.00 75.56 336 GLY A O 1
ATOM 2610 N N . LEU A 1 337 ? 18.403 12.104 -59.682 1.00 72.75 337 LEU A N 1
ATOM 2611 C CA . LEU A 1 337 ? 18.908 12.011 -61.059 1.00 72.75 337 LEU A CA 1
ATOM 2612 C C . LEU A 1 337 ? 20.353 12.550 -61.131 1.00 72.75 337 LEU A C 1
ATOM 2614 O O . LEU A 1 337 ? 20.866 13.014 -60.113 1.00 72.75 337 LEU A O 1
ATOM 2618 N N . GLU A 1 338 ? 20.920 12.586 -62.345 1.00 79.62 338 GLU A N 1
ATOM 2619 C CA . GLU A 1 338 ? 22.259 13.114 -62.657 1.00 79.62 338 GLU A CA 1
ATOM 2620 C C . GLU A 1 338 ? 22.653 14.330 -61.796 1.00 79.62 338 GLU A C 1
ATOM 2622 O O . GLU A 1 338 ? 22.066 15.419 -61.905 1.00 79.62 338 GLU A O 1
ATOM 2627 N N . ILE A 1 339 ? 23.660 14.160 -60.940 1.00 81.56 339 ILE A N 1
ATOM 2628 C CA . ILE A 1 339 ? 24.110 15.203 -60.016 1.00 81.56 339 ILE A CA 1
ATOM 2629 C C . ILE A 1 339 ? 25.079 16.197 -60.661 1.00 81.56 339 ILE A C 1
ATOM 2631 O O . ILE A 1 339 ? 25.289 17.276 -60.091 1.00 81.56 339 ILE A O 1
ATOM 2635 N N . GLY A 1 340 ? 25.571 15.892 -61.866 1.00 81.75 340 GLY A N 1
ATOM 2636 C CA . GLY A 1 340 ? 26.522 16.692 -62.637 1.00 81.75 340 GLY A CA 1
ATOM 2637 C C . GLY A 1 340 ? 27.972 16.308 -62.335 1.00 81.75 340 GLY A C 1
ATOM 2638 O O . GLY A 1 340 ? 28.247 15.215 -61.879 1.00 81.75 34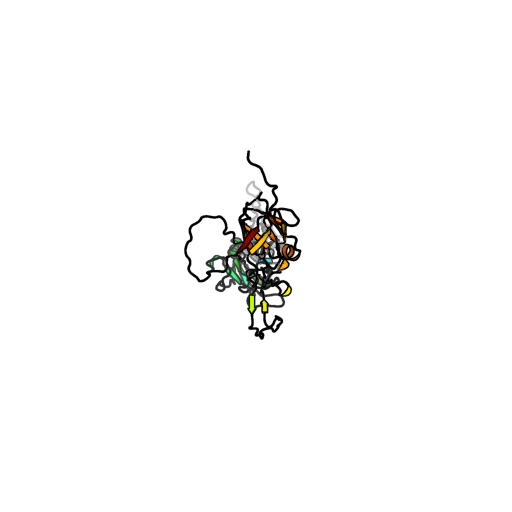0 GLY A O 1
ATOM 2639 N N . LEU A 1 341 ? 28.930 17.210 -62.567 1.00 81.44 341 LEU A N 1
ATOM 2640 C CA . LEU A 1 341 ? 30.368 16.906 -62.423 1.00 81.44 341 LEU A CA 1
ATOM 2641 C C . LEU A 1 341 ? 30.925 17.096 -60.998 1.00 81.44 341 LEU A C 1
ATOM 2643 O O . LEU A 1 341 ? 32.108 16.855 -60.762 1.00 81.44 341 LEU A O 1
ATOM 2647 N N . THR A 1 342 ? 30.111 17.566 -60.050 1.00 86.25 342 THR A N 1
ATOM 2648 C CA . THR A 1 342 ? 30.548 17.909 -58.687 1.00 86.25 342 THR A CA 1
ATOM 2649 C C . THR A 1 342 ? 29.864 17.027 -57.644 1.00 86.25 342 THR A C 1
ATOM 2651 O O . THR A 1 342 ? 28.645 16.860 -57.739 1.00 86.25 342 THR A O 1
ATOM 2654 N N . PRO A 1 343 ? 30.590 16.527 -56.622 1.00 90.31 343 PRO A N 1
ATOM 2655 C CA . PRO A 1 343 ? 29.980 15.784 -55.525 1.00 90.31 343 PRO A CA 1
ATOM 2656 C C . PRO A 1 343 ? 28.864 16.572 -54.834 1.00 90.31 343 PRO A C 1
ATOM 2658 O O . PRO A 1 343 ? 28.951 17.795 -54.692 1.00 90.31 343 PRO A O 1
ATOM 2661 N N . ARG A 1 344 ? 27.829 15.865 -54.381 1.00 90.94 344 ARG A N 1
ATOM 2662 C CA . ARG A 1 344 ? 26.741 16.429 -53.570 1.00 90.94 344 ARG A CA 1
ATOM 2663 C C . ARG A 1 344 ? 26.835 15.951 -52.132 1.00 90.94 344 ARG A C 1
ATOM 2665 O O . ARG A 1 344 ? 27.349 14.869 -51.866 1.00 90.94 344 ARG A O 1
ATOM 2672 N N . HIS A 1 345 ? 26.320 16.759 -51.213 1.00 93.06 345 HIS A N 1
ATOM 2673 C CA . HIS A 1 345 ? 26.336 16.457 -49.788 1.00 93.06 345 HIS A CA 1
ATOM 2674 C C . HIS A 1 345 ? 24.921 16.246 -49.267 1.00 93.06 345 HIS A C 1
ATOM 2676 O O . HIS A 1 345 ? 24.017 17.019 -49.583 1.00 93.06 345 HIS A O 1
ATOM 2682 N N . ASP A 1 346 ? 24.758 15.212 -48.456 1.00 93.88 346 ASP A N 1
ATOM 2683 C CA . ASP A 1 346 ? 23.536 14.902 -47.729 1.00 93.88 346 ASP A CA 1
ATOM 2684 C C . ASP A 1 346 ? 23.833 14.819 -46.231 1.00 93.88 346 ASP A C 1
ATOM 2686 O O . ASP A 1 346 ? 24.993 14.696 -45.819 1.00 93.88 346 ASP A O 1
ATOM 2690 N N . THR A 1 347 ? 22.815 14.909 -45.382 1.00 96.12 347 THR A N 1
ATOM 2691 C CA . THR A 1 347 ? 23.004 14.697 -43.941 1.00 96.12 347 THR A CA 1
ATOM 2692 C C . THR A 1 347 ? 21.791 14.034 -43.321 1.00 96.12 347 THR A C 1
ATOM 2694 O O . THR A 1 347 ? 20.671 14.527 -43.447 1.00 96.12 347 THR A O 1
ATOM 2697 N N . ILE A 1 348 ? 22.047 12.947 -42.599 1.00 96.81 348 ILE A N 1
ATOM 2698 C CA . ILE A 1 348 ? 21.059 12.255 -41.780 1.00 96.81 348 ILE A CA 1
ATOM 2699 C C . ILE A 1 348 ? 21.326 12.631 -40.328 1.00 96.81 348 ILE A C 1
ATOM 2701 O O . ILE A 1 348 ? 22.456 12.497 -39.863 1.00 96.81 348 ILE A O 1
ATOM 2705 N N . THR A 1 349 ? 20.301 13.093 -39.619 1.00 96.50 349 THR A N 1
ATOM 2706 C CA . THR A 1 349 ? 20.403 13.352 -38.176 1.00 96.50 349 THR A CA 1
ATOM 2707 C C . THR A 1 349 ? 19.684 12.252 -37.422 1.00 96.50 349 THR A C 1
ATOM 2709 O O . THR A 1 349 ? 18.478 12.071 -37.602 1.00 96.50 349 THR A O 1
ATOM 2712 N N . PHE A 1 350 ? 20.424 11.543 -36.579 1.00 95.88 350 PHE A N 1
ATOM 2713 C CA . PHE A 1 350 ? 19.925 10.489 -35.713 1.00 95.88 350 PHE A CA 1
ATOM 2714 C C . PHE A 1 350 ? 19.745 10.997 -34.288 1.00 95.88 350 PHE A C 1
ATOM 2716 O O . PHE A 1 350 ? 20.582 11.741 -33.782 1.00 95.88 350 PHE A O 1
ATOM 2723 N N . VAL A 1 351 ? 18.673 10.555 -33.644 1.00 94.81 351 VAL A N 1
ATOM 2724 C CA . VAL A 1 351 ? 18.455 10.664 -32.201 1.00 94.81 351 VAL A CA 1
ATOM 2725 C C . VAL A 1 351 ? 18.440 9.248 -31.641 1.00 94.81 351 VAL A C 1
ATOM 2727 O O . VAL A 1 351 ? 17.699 8.405 -32.148 1.00 94.81 351 VAL A O 1
ATOM 2730 N N . ILE A 1 352 ? 19.274 8.983 -30.640 1.00 94.19 352 ILE A N 1
ATOM 2731 C CA . ILE A 1 352 ? 19.427 7.657 -30.035 1.00 94.19 352 ILE A CA 1
ATOM 2732 C C . ILE A 1 352 ? 18.587 7.596 -28.761 1.00 94.19 352 ILE A C 1
ATOM 2734 O O . ILE A 1 352 ? 18.575 8.548 -27.992 1.00 94.19 352 ILE A O 1
ATOM 2738 N N . SER A 1 353 ? 17.869 6.502 -28.539 1.00 90.50 353 SER A N 1
ATOM 2739 C CA . SER A 1 353 ? 17.087 6.276 -27.324 1.00 90.50 353 SER A CA 1
ATOM 2740 C C . SER A 1 353 ? 17.137 4.803 -26.945 1.00 90.50 353 SER A C 1
ATOM 2742 O O . SER A 1 353 ? 17.122 3.937 -27.811 1.00 90.50 353 SER A O 1
ATOM 2744 N N . ASP A 1 354 ? 17.165 4.520 -25.657 1.00 86.44 354 ASP A N 1
ATOM 2745 C CA . ASP A 1 354 ? 16.962 3.190 -25.073 1.00 86.44 354 ASP A CA 1
ATOM 2746 C C . ASP A 1 354 ? 15.503 2.697 -25.155 1.00 86.44 354 ASP A C 1
ATOM 2748 O O . ASP A 1 354 ? 15.237 1.520 -24.939 1.00 86.44 354 ASP A O 1
ATOM 2752 N N . GLY A 1 355 ? 14.552 3.567 -25.518 1.00 70.81 355 GLY A N 1
ATOM 2753 C CA . GLY A 1 355 ? 13.122 3.255 -25.545 1.00 70.81 355 GLY A CA 1
ATOM 2754 C C . GLY A 1 355 ? 12.444 3.259 -24.170 1.00 70.81 355 GLY A C 1
ATOM 2755 O O . GLY A 1 355 ? 11.226 3.073 -24.121 1.00 70.81 355 GLY A O 1
ATOM 2756 N N . GLU A 1 356 ? 13.187 3.517 -23.090 1.00 62.62 356 GLU A N 1
ATOM 2757 C CA . GLU A 1 356 ? 12.704 3.482 -21.703 1.00 62.62 356 GLU A CA 1
ATOM 2758 C C . GLU A 1 356 ? 12.581 4.866 -21.057 1.00 62.62 356 GLU A C 1
ATOM 2760 O O . GLU A 1 356 ? 12.184 4.961 -19.900 1.00 62.62 356 GLU A O 1
ATOM 2765 N N . THR A 1 357 ? 12.812 5.951 -21.809 1.00 52.72 357 THR A N 1
ATOM 2766 C CA . THR A 1 357 ? 12.533 7.319 -21.331 1.00 52.72 357 THR A CA 1
ATOM 2767 C C . THR A 1 357 ? 11.093 7.483 -20.824 1.00 52.72 357 THR A C 1
ATOM 2769 O O . THR A 1 357 ? 10.139 7.730 -21.568 1.00 52.72 357 THR A O 1
ATOM 2772 N N . GLU A 1 358 ? 10.940 7.369 -19.507 1.00 44.59 358 GLU A N 1
ATOM 2773 C CA . GLU A 1 358 ? 9.718 7.651 -18.781 1.00 44.59 358 GLU A CA 1
ATOM 2774 C C . GLU A 1 358 ? 9.246 9.083 -19.091 1.00 44.59 358 GLU A C 1
ATOM 2776 O O . GLU A 1 358 ? 9.930 10.068 -18.823 1.00 44.59 358 GLU A O 1
ATOM 2781 N N . ASN A 1 359 ? 8.046 9.199 -19.668 1.00 42.41 359 ASN A N 1
ATOM 2782 C CA . ASN A 1 359 ? 7.073 10.279 -19.460 1.00 42.41 359 ASN A CA 1
ATOM 2783 C C . ASN A 1 359 ? 7.544 11.750 -19.412 1.00 42.41 359 ASN A C 1
ATOM 2785 O O . ASN A 1 359 ? 6.861 12.600 -18.841 1.00 42.41 359 ASN A O 1
ATOM 2789 N N . SER A 1 360 ? 8.612 12.123 -20.106 1.00 39.69 360 SER A N 1
ATOM 2790 C CA . SER A 1 360 ? 8.914 13.522 -20.421 1.00 39.69 360 SER A CA 1
ATOM 2791 C C . SER A 1 360 ? 8.392 13.851 -21.817 1.00 39.69 360 SER A C 1
ATOM 2793 O O . SER A 1 360 ? 9.117 14.123 -22.772 1.00 39.69 360 SER A O 1
ATOM 2795 N N . ALA A 1 361 ? 7.061 13.880 -21.922 1.00 39.06 361 ALA A N 1
ATOM 2796 C CA . ALA A 1 361 ? 6.369 14.613 -22.971 1.00 39.06 361 ALA A CA 1
ATOM 2797 C C . ALA A 1 361 ? 6.676 16.115 -22.824 1.00 39.06 361 ALA A C 1
ATOM 2799 O O . ALA A 1 361 ? 5.870 16.889 -22.312 1.00 39.06 361 ALA A O 1
ATOM 2800 N N . LEU A 1 362 ? 7.856 16.541 -23.274 1.00 43.22 362 LEU A N 1
ATOM 2801 C CA . LEU A 1 362 ? 8.176 17.946 -23.505 1.00 43.22 362 LEU A CA 1
ATOM 2802 C C . LEU A 1 362 ? 8.661 18.164 -24.937 1.00 43.22 362 LEU A C 1
ATOM 2804 O O . LEU A 1 362 ? 9.619 18.875 -25.212 1.00 43.22 362 LEU A O 1
ATOM 2808 N N . CYS A 1 363 ? 7.930 17.582 -25.880 1.00 39.28 363 CYS A N 1
ATOM 2809 C CA . CYS A 1 363 ? 7.872 18.083 -27.241 1.00 39.28 363 CYS A CA 1
ATOM 2810 C C . CYS A 1 363 ? 6.402 18.410 -27.527 1.00 39.28 363 CYS A C 1
ATOM 2812 O O . CYS A 1 363 ? 5.564 17.517 -27.551 1.00 39.28 363 CYS A O 1
ATOM 2814 N N . CYS A 1 364 ? 6.124 19.705 -27.720 1.00 39.50 364 CYS A N 1
ATOM 2815 C CA . CYS A 1 364 ? 4.832 20.324 -28.063 1.00 39.50 364 CYS A CA 1
ATOM 2816 C C . CYS A 1 364 ? 3.920 20.744 -26.888 1.00 39.50 364 CYS A C 1
ATOM 2818 O O . CYS A 1 364 ? 2.895 20.132 -26.612 1.00 39.50 364 CYS A O 1
ATOM 2820 N N . GLY A 1 365 ? 4.216 21.902 -26.289 1.00 34.62 365 GLY A N 1
ATOM 2821 C CA . GLY A 1 365 ? 3.257 22.636 -25.457 1.00 34.62 365 GLY A CA 1
ATOM 2822 C C . GLY A 1 365 ? 3.799 23.989 -25.008 1.00 34.62 365 GLY A C 1
ATOM 2823 O O . GLY A 1 365 ? 4.517 24.074 -24.020 1.00 34.62 365 GLY A O 1
ATOM 2824 N N . GLY A 1 366 ? 3.485 25.058 -25.743 1.00 40.94 366 GLY A N 1
ATOM 2825 C CA . GLY A 1 366 ? 3.847 26.419 -25.349 1.00 40.94 366 GLY A CA 1
ATOM 2826 C C . GLY A 1 366 ? 3.170 26.822 -24.035 1.00 40.94 366 GLY A C 1
ATOM 2827 O O . GLY A 1 366 ? 1.951 26.960 -23.984 1.00 40.94 366 GLY A O 1
ATOM 2828 N N . GLY A 1 367 ? 3.969 27.051 -22.994 1.00 34.94 367 GLY A N 1
ATOM 2829 C CA . GLY A 1 367 ? 3.545 27.611 -21.712 1.00 34.94 367 GLY A CA 1
ATOM 2830 C C . GLY A 1 367 ? 4.754 28.123 -20.924 1.00 34.94 367 GLY A C 1
ATOM 2831 O O . GLY A 1 367 ? 5.745 27.419 -20.780 1.00 34.94 367 GLY A O 1
ATOM 2832 N N . ASN A 1 368 ? 4.698 29.382 -20.480 1.00 34.12 368 ASN A N 1
ATOM 2833 C CA . ASN A 1 368 ? 5.795 30.128 -19.843 1.00 34.12 368 ASN A CA 1
ATOM 2834 C C . ASN A 1 368 ? 6.407 29.435 -18.603 1.00 34.12 368 ASN A C 1
ATOM 2836 O O . ASN A 1 368 ? 5.652 28.899 -17.790 1.00 34.12 368 ASN A O 1
ATOM 2840 N N . PRO A 1 369 ? 7.731 29.549 -18.356 1.00 41.81 369 PRO A N 1
ATOM 2841 C CA . PRO A 1 369 ? 8.356 28.940 -17.190 1.00 41.81 369 PRO A CA 1
ATOM 2842 C C . PRO A 1 369 ? 8.257 29.845 -15.953 1.00 41.81 369 PRO A C 1
ATOM 2844 O O . PRO A 1 369 ? 8.692 31.001 -15.963 1.00 41.81 369 PRO A O 1
ATOM 2847 N N . ILE A 1 370 ? 7.754 29.287 -14.850 1.00 34.91 370 ILE A N 1
ATOM 2848 C CA . ILE A 1 370 ? 8.026 29.790 -13.500 1.00 34.91 370 ILE A CA 1
ATOM 2849 C C . ILE A 1 370 ? 9.330 29.145 -13.031 1.00 34.91 370 ILE A C 1
ATOM 2851 O O . ILE A 1 370 ? 9.491 27.930 -13.044 1.00 34.91 370 ILE A O 1
ATOM 2855 N N . ARG A 1 371 ? 10.279 29.999 -12.646 1.00 43.38 371 ARG A N 1
ATOM 2856 C CA . ARG A 1 371 ? 11.604 29.633 -12.149 1.00 43.38 371 ARG A CA 1
ATOM 2857 C C . ARG A 1 371 ? 11.519 29.024 -10.749 1.00 43.38 371 ARG A C 1
ATOM 2859 O O . ARG A 1 371 ? 11.185 29.736 -9.804 1.00 43.38 371 ARG A O 1
ATOM 2866 N N . THR A 1 372 ? 12.007 27.801 -10.593 1.00 31.03 372 THR A N 1
ATOM 2867 C CA . THR A 1 372 ? 12.632 27.332 -9.351 1.00 31.03 372 THR A CA 1
ATOM 2868 C C . THR A 1 372 ? 14.040 26.844 -9.669 1.00 31.03 372 THR A C 1
ATOM 2870 O O . THR A 1 372 ? 14.306 26.189 -10.671 1.00 31.03 372 THR A O 1
ATOM 2873 N N . ARG A 1 373 ? 14.983 27.328 -8.864 1.00 39.44 373 ARG A N 1
ATOM 2874 C CA . ARG A 1 373 ? 16.426 27.296 -9.083 1.00 39.44 373 ARG A CA 1
ATOM 2875 C C . ARG A 1 373 ? 16.992 26.204 -8.179 1.00 39.44 373 ARG A C 1
ATOM 2877 O O . ARG A 1 373 ? 16.968 26.377 -6.967 1.00 39.44 373 ARG A O 1
ATOM 2884 N N . GLY A 1 374 ? 17.495 25.123 -8.767 1.00 28.47 374 GLY A N 1
ATOM 2885 C CA . GLY A 1 374 ? 18.147 24.026 -8.052 1.00 28.47 374 GLY A CA 1
ATOM 2886 C C . GLY A 1 374 ? 18.730 23.005 -9.028 1.00 28.47 374 GLY A C 1
ATOM 2887 O O . GLY A 1 374 ? 18.037 22.088 -9.422 1.00 28.47 374 GLY A O 1
ATOM 2888 N N . ILE A 1 375 ? 19.965 23.262 -9.469 1.00 39.44 375 ILE A N 1
ATOM 2889 C CA . ILE A 1 375 ? 20.982 22.331 -10.001 1.00 39.44 375 ILE A CA 1
ATOM 2890 C C . ILE A 1 375 ? 20.441 20.998 -10.571 1.00 39.44 375 ILE A C 1
ATOM 2892 O O . ILE A 1 375 ? 20.551 19.954 -9.946 1.00 39.44 375 ILE A O 1
ATOM 2896 N N . ALA A 1 376 ? 19.920 21.052 -11.795 1.00 34.72 376 ALA A N 1
ATOM 2897 C CA . ALA A 1 376 ? 19.848 19.936 -12.737 1.00 34.72 376 ALA A CA 1
ATOM 2898 C C . ALA A 1 376 ? 19.937 20.566 -14.134 1.00 34.72 376 ALA A C 1
ATOM 2900 O O . ALA A 1 376 ? 18.944 20.978 -14.726 1.00 34.72 376 ALA A O 1
ATOM 2901 N N . GLN A 1 377 ? 21.159 20.830 -14.592 1.00 42.94 377 GLN A N 1
ATOM 2902 C CA . GLN A 1 377 ? 21.411 21.319 -15.944 1.00 42.94 377 GLN A CA 1
ATOM 2903 C C . GLN A 1 377 ? 22.234 20.254 -16.668 1.00 42.94 377 GLN A C 1
ATOM 2905 O O . GLN A 1 377 ? 23.365 19.999 -16.266 1.00 42.94 377 GLN A O 1
ATOM 2910 N N . HIS A 1 378 ? 21.646 19.709 -17.741 1.00 41.47 378 HIS A N 1
ATOM 2911 C CA . HIS A 1 378 ? 22.246 18.888 -18.806 1.00 41.47 378 HIS A CA 1
ATOM 2912 C C . HIS A 1 378 ? 22.323 17.356 -18.648 1.00 41.47 378 HIS A C 1
ATOM 2914 O O . HIS A 1 378 ? 23.404 16.803 -18.822 1.00 41.47 378 HIS A O 1
ATOM 2920 N N . ARG A 1 379 ? 21.194 16.650 -18.471 1.00 45.69 379 ARG A N 1
ATOM 2921 C CA . ARG A 1 379 ? 21.086 15.233 -18.907 1.00 45.69 379 ARG A CA 1
ATOM 2922 C C . ARG A 1 379 ? 19.766 14.828 -19.596 1.00 45.69 379 ARG A C 1
ATOM 2924 O O . ARG A 1 379 ? 19.667 13.706 -20.056 1.00 45.69 379 ARG A O 1
ATOM 2931 N N . ASP A 1 380 ? 18.815 15.742 -19.804 1.00 54.12 380 ASP A N 1
ATOM 2932 C CA . ASP A 1 380 ? 17.508 15.409 -20.418 1.00 54.12 380 ASP A CA 1
ATOM 2933 C C . ASP A 1 380 ? 17.501 15.379 -21.962 1.00 54.12 380 ASP A C 1
ATOM 2935 O O . ASP A 1 380 ? 16.442 15.330 -22.587 1.00 54.12 380 ASP A O 1
ATOM 2939 N N . SER A 1 381 ? 18.660 15.492 -22.616 1.00 73.81 381 SER A N 1
ATOM 2940 C CA . SER A 1 381 ? 18.737 15.514 -24.080 1.00 73.81 381 SER A CA 1
ATOM 2941 C C . SER A 1 381 ? 19.338 14.219 -24.600 1.00 73.81 381 SER A C 1
ATOM 2943 O O . SER A 1 381 ? 20.538 13.995 -24.435 1.00 73.81 381 SER A O 1
ATOM 2945 N N . LEU A 1 382 ? 18.505 13.421 -25.269 1.00 87.69 382 LEU A N 1
ATOM 2946 C CA . LEU A 1 382 ? 18.931 12.241 -26.013 1.00 87.69 382 LEU A CA 1
ATOM 2947 C C . LEU A 1 382 ? 20.109 12.570 -26.955 1.00 87.69 382 LEU A C 1
ATOM 2949 O O . LEU A 1 382 ? 20.153 13.674 -27.516 1.00 87.69 382 LEU A O 1
ATOM 2953 N N . PRO A 1 383 ? 21.053 11.635 -27.168 1.00 91.94 383 PRO A N 1
ATOM 2954 C CA . PRO A 1 383 ? 22.196 11.854 -28.043 1.00 91.94 383 PRO A CA 1
ATOM 2955 C C . PRO A 1 383 ? 21.747 12.145 -29.467 1.00 91.94 383 PRO A C 1
ATOM 2957 O O . PRO A 1 383 ? 20.908 11.435 -30.024 1.00 91.94 383 PRO A O 1
ATOM 2960 N N . VAL A 1 384 ? 22.364 13.156 -30.074 1.00 93.69 384 VAL A N 1
ATOM 2961 C CA . VAL A 1 384 ? 22.145 13.529 -31.472 1.00 93.69 384 VAL A CA 1
ATOM 2962 C C . VAL A 1 384 ? 23.418 13.272 -32.267 1.00 93.69 384 VAL A C 1
ATOM 2964 O O . VAL A 1 384 ? 24.501 13.688 -31.853 1.00 93.69 384 VAL A O 1
ATOM 2967 N N . TYR A 1 385 ? 23.288 12.623 -33.422 1.00 95.88 385 TYR A N 1
ATOM 2968 C CA . TYR A 1 385 ? 24.401 12.335 -34.322 1.00 95.88 385 TYR A CA 1
ATOM 2969 C C . TYR A 1 385 ? 24.085 12.727 -35.762 1.00 95.88 385 TYR A C 1
ATOM 2971 O O . TYR A 1 385 ? 23.101 12.258 -36.330 1.00 95.88 385 TYR A O 1
ATOM 2979 N N . ASP A 1 386 ? 24.949 13.537 -36.372 1.00 96.50 386 ASP A N 1
ATOM 2980 C CA . ASP A 1 386 ? 24.870 13.880 -37.791 1.00 96.50 386 ASP A CA 1
ATOM 2981 C C . ASP A 1 386 ? 25.823 12.985 -38.595 1.00 96.50 386 ASP A C 1
ATOM 2983 O O . ASP A 1 386 ? 27.044 13.089 -38.474 1.00 96.50 386 ASP A O 1
ATOM 2987 N N . LEU A 1 387 ? 25.259 12.128 -39.448 1.00 96.81 387 LEU A N 1
ATOM 2988 C CA . LEU A 1 387 ? 26.006 11.375 -40.452 1.00 96.81 387 LEU A CA 1
ATOM 2989 C C . LEU A 1 387 ? 25.977 12.140 -41.772 1.00 96.81 387 LEU A C 1
ATOM 2991 O O . LEU A 1 387 ? 24.917 12.322 -42.383 1.00 96.81 387 LEU A O 1
ATOM 2995 N N . HIS A 1 388 ? 27.146 12.564 -42.237 1.00 96.62 388 HIS A N 1
ATOM 2996 C CA . HIS A 1 388 ? 27.281 13.237 -43.521 1.00 96.62 388 HIS A CA 1
ATOM 2997 C C . HIS A 1 388 ? 27.461 12.221 -44.641 1.00 96.62 388 HIS A C 1
ATOM 2999 O O . HIS A 1 388 ? 28.191 11.242 -44.503 1.00 96.62 388 HIS A O 1
ATOM 3005 N N . ILE A 1 389 ? 26.839 12.473 -45.787 1.00 95.75 389 ILE A N 1
ATOM 3006 C CA . ILE A 1 389 ? 26.973 11.616 -46.964 1.00 95.75 389 ILE A CA 1
ATOM 3007 C C . ILE A 1 389 ? 27.552 12.443 -48.096 1.00 95.75 389 ILE A C 1
ATOM 3009 O O . ILE A 1 389 ? 27.063 13.532 -48.388 1.00 95.75 389 ILE A O 1
ATOM 3013 N N . THR A 1 390 ? 28.597 11.931 -48.737 1.00 94.81 390 THR A N 1
ATOM 3014 C CA . THR A 1 390 ? 29.140 12.513 -49.967 1.00 94.81 390 THR A CA 1
ATOM 3015 C C . THR A 1 390 ? 28.768 11.619 -51.137 1.00 94.81 390 THR A C 1
ATOM 3017 O O . THR A 1 390 ? 29.217 10.476 -51.220 1.00 94.81 390 THR A O 1
ATOM 3020 N N . VAL A 1 391 ? 27.933 12.147 -52.027 1.00 93.06 391 VAL A N 1
ATOM 3021 C CA . VAL A 1 391 ? 27.514 11.487 -53.261 1.00 93.06 391 VAL A CA 1
ATOM 3022 C C . VAL A 1 391 ? 28.473 11.885 -54.377 1.00 93.06 391 VAL A C 1
ATOM 3024 O O . VAL A 1 391 ? 28.566 13.064 -54.721 1.00 93.06 391 VAL A O 1
ATOM 3027 N N . PHE A 1 392 ? 29.195 10.916 -54.932 1.00 91.88 392 PHE A N 1
ATOM 3028 C CA . PHE A 1 392 ? 30.136 11.121 -56.030 1.00 91.88 392 PHE A CA 1
ATOM 3029 C C . PHE A 1 392 ? 29.457 10.907 -57.385 1.00 91.88 392 PHE A C 1
ATOM 3031 O O . PHE A 1 392 ? 28.718 9.930 -57.534 1.00 91.88 392 PHE A O 1
ATOM 3038 N N . PRO A 1 393 ? 29.718 11.785 -58.367 1.00 88.94 393 PRO A N 1
ATOM 3039 C CA . PRO A 1 393 ? 29.116 11.673 -59.687 1.00 88.94 393 PRO A CA 1
ATOM 3040 C C . PRO A 1 393 ? 29.627 10.440 -60.426 1.00 88.94 393 PRO A C 1
ATOM 3042 O O . PRO A 1 393 ? 30.790 10.050 -60.273 1.00 88.94 393 PRO A O 1
ATOM 3045 N N . VAL A 1 394 ? 28.763 9.842 -61.240 1.00 86.44 394 VAL A N 1
ATOM 3046 C CA . VAL A 1 394 ? 29.103 8.695 -62.088 1.00 86.44 394 VAL A CA 1
ATOM 3047 C C . VAL A 1 394 ? 28.759 9.052 -63.526 1.00 86.44 394 VAL A C 1
ATOM 3049 O O . VAL A 1 394 ? 27.615 9.372 -63.815 1.00 86.44 394 VAL A O 1
ATOM 3052 N N . ASP A 1 395 ? 29.737 8.961 -64.433 1.00 81.31 395 ASP A N 1
ATOM 3053 C CA . ASP A 1 395 ? 29.513 9.196 -65.864 1.00 81.31 395 ASP A CA 1
ATOM 3054 C C . ASP A 1 395 ? 28.583 8.118 -66.438 1.00 81.31 395 ASP A C 1
ATOM 3056 O O . ASP A 1 395 ? 29.005 7.014 -66.794 1.00 81.31 395 ASP A O 1
ATOM 3060 N N . SER A 1 396 ? 27.288 8.424 -66.435 1.00 73.62 396 SER A N 1
ATOM 3061 C CA . SER A 1 396 ? 26.217 7.501 -66.803 1.00 73.62 396 SER A CA 1
ATOM 3062 C C . SER A 1 396 ? 25.496 7.905 -68.094 1.00 73.62 396 SER A C 1
ATOM 3064 O O . SER A 1 396 ? 24.622 7.171 -68.568 1.00 73.62 396 SER A O 1
ATOM 3066 N N . GLN A 1 397 ? 25.877 9.035 -68.708 1.00 72.12 397 GLN A N 1
ATOM 3067 C CA . GLN A 1 397 ? 25.215 9.591 -69.890 1.00 72.12 397 GLN A CA 1
ATOM 3068 C C . GLN A 1 397 ? 26.096 9.514 -71.148 1.00 72.12 397 GLN A C 1
ATOM 3070 O O . GLN A 1 397 ? 27.253 9.923 -71.124 1.00 72.12 397 GLN A O 1
ATOM 3075 N N . PRO A 1 398 ? 25.563 9.054 -72.297 1.00 73.06 398 PRO A N 1
ATOM 3076 C CA . PRO A 1 398 ? 26.285 9.137 -73.561 1.00 73.06 398 PRO A CA 1
ATOM 3077 C C . PRO A 1 398 ? 26.445 10.606 -74.003 1.00 73.06 398 PRO A C 1
ATOM 3079 O O . PRO A 1 398 ? 25.561 11.427 -73.741 1.00 73.06 398 PRO A O 1
ATOM 3082 N N . PRO A 1 399 ? 27.524 10.956 -74.729 1.00 73.25 399 PRO A N 1
ATOM 3083 C CA . PRO A 1 399 ? 27.720 12.313 -75.230 1.00 73.25 399 PRO A CA 1
ATOM 3084 C C . PRO A 1 399 ? 26.566 12.730 -76.152 1.00 73.25 399 PRO A C 1
ATOM 3086 O O . PRO A 1 399 ? 26.167 11.980 -77.045 1.00 73.25 399 PRO A O 1
ATOM 3089 N N . SER A 1 400 ? 26.048 13.943 -75.960 1.00 72.19 400 SER A N 1
ATOM 3090 C CA . SER A 1 400 ? 24.988 14.523 -76.789 1.00 72.19 400 SER A CA 1
ATOM 3091 C C . SER A 1 400 ? 25.551 15.590 -77.735 1.00 72.19 400 SER A C 1
ATOM 3093 O O . SER A 1 400 ? 26.381 16.415 -77.358 1.00 72.19 400 SER A O 1
ATOM 3095 N N . LEU A 1 401 ? 25.122 15.554 -79.001 1.00 62.34 401 LEU A N 1
ATOM 3096 C CA . LEU A 1 401 ? 25.462 16.570 -79.999 1.00 62.34 401 LEU A CA 1
ATOM 3097 C C . LEU A 1 401 ? 24.356 17.628 -80.025 1.00 62.34 401 LEU A C 1
ATOM 3099 O O . LEU A 1 401 ? 23.249 17.356 -80.487 1.00 62.34 401 LEU A O 1
ATOM 3103 N N . THR A 1 402 ? 24.654 18.835 -79.552 1.00 61.69 402 THR A N 1
ATOM 3104 C CA . THR A 1 402 ? 23.767 19.996 -79.721 1.00 61.69 402 THR A CA 1
ATOM 3105 C C . THR A 1 402 ? 23.936 20.539 -81.140 1.00 61.69 402 THR A C 1
ATOM 3107 O O . THR A 1 402 ? 25.061 20.828 -81.548 1.00 61.69 402 THR A O 1
ATOM 3110 N N . THR A 1 403 ? 22.841 20.615 -81.905 1.00 57.94 403 THR A N 1
ATOM 3111 C CA . THR A 1 403 ? 22.825 21.136 -83.288 1.00 57.94 403 THR A CA 1
ATOM 3112 C C . THR A 1 403 ? 22.638 22.643 -83.319 1.00 57.94 403 THR A C 1
ATOM 3114 O O . THR A 1 403 ? 21.851 23.142 -82.481 1.00 57.94 403 THR A O 1
#

InterPro domains:
  IPR039005 CSPG repeat [PS51854] (80-192)
  IPR039005 CSPG repeat [PS51854] (259-353)
  IPR051561 FRAS1-related extracellular matrix [PTHR45739] (31-247)

Organism: Lates japonicus (NCBI:txid270547)

Foldseek 3Di:
DDQPPPPPPPPPPDPDDDDDDDPDDDDRDDDDDFDWDFDWDWDDDVVIDTDDDDPDDPDPDPPGPTDGDDDDDDQDDWWDWDPQQDLEAEAAQFAKFFQASNPGDIDGPVFDQQQWKKFFPFFKWFPDPDTDPPQWAKAFPVQDPDRGDDPPGDHDGMDTSVCRHVRRIITHGGPDAPFQDKTKMKTWMKIAGNVGRIDGGDIRIYIHHHDQDDDKDWDADDDDADVVGDDDDDCVGIPIDDRNDDPVPDDDDDDQDDAKAWDPQADQEAEAEAQDKAFQAVSNTAIDGDPADSQAKKKAFPDAKPQWAKDFQNHGDRMDTNVSRNVRRIMIGGPDDFPDQDKDKIKTKIFIGSVRPPDPPPDDDDDDDDDDDDDDPDDPGTDIGIRMYIYHGDPPDDDDDDD

pLDDT: mean 78.25, std 22.62, range [21.33, 98.25]

Sequence (403 aa):
MLKCVVLIQVILSATFAEGLTPVHAVPPHLGNEEMIFEVVLFDFHDPPNLAQPQVGTTSLIYRLRVVMVHIEPVPDQPPKEVPGSSRCLVVKETEVVHITRQHLHFVDQESPDSELTYTVTTPPFYTGPHSTPDAGRLFLVDSIPKFTKDSNAPVLRLFTQHAVNFMKVAYMPPIMDIGPYPQYIQFVLSVTNRLGKTVTGICFNITVMPEDNQPPQVITNALTVDEGGECWLGPEHLLLSDVDSMEEVLQVKPINDEVPVLVAGLKPVLSCAEGQEIVITAEYIYASDADSDNSSLAFLIARQPYHGVVLRNGVVVDRFIQADITAGIITYKHTGLEIGLTPRHDTITFVISDGETENSALCCGGGNPIRTRGIAQHRDSLPVYDLHITVFPVDSQPPSLTT